Protein AF-A0A387H585-F1 (afdb_monomer_lite)

pLDDT: mean 76.55, std 19.19, range [26.11, 98.38]

Secondary structure (DSSP, 8-state):
---TTS-SS-EEEEEEEEEEEEEEETTEEEEEEEEE-SS-EEEEEESS--THHHH--TT-EEEEEEETTEEEEEEETTEEEE-TTSPP-HHHHHHHHHHHHHHHHHHHHHHHHHHHS--SS--TT-TTTTHHHHHHHHHHHIIIIIHHHHHTT--HHHHHHHHHHHHHHHHHHHHHHHHHHT-STHHHHT---TT---EEE-SS---HHHHHHHHHHHGGGT--TT-EEE-EE-GGGSSEEEEPPTTPPPPEEEEEHHIIIII-B--B--TTSTTEEEEEB--EEPTT-EEEEE-TTSPBP-TTB-EEEEEESTTS-S--TT-HHHHHHHEETTEEEEEEEEEEETTEEEEEEEGGGPEEETTEEE-HHHHHHHHHTSTTEEEEEEEEEEETTTTEEEEEEEEPTTS-HHHHHHHHHHHHHHHH--S-EEEEEE-TT-SPPPPSS--HHHHHHHTSPPP-PPP-PPPP-

Structure (mmCIF, N/CA/C/O backbone):
data_AF-A0A387H585-F1
#
_entry.id   AF-A0A387H585-F1
#
loop_
_atom_site.group_PDB
_atom_site.id
_atom_site.type_symbol
_atom_site.label_atom_id
_atom_site.label_alt_id
_atom_site.label_comp_id
_atom_site.label_asym_id
_atom_site.label_entity_id
_atom_site.label_seq_id
_atom_site.pdbx_PDB_ins_code
_atom_site.Cartn_x
_atom_site.Cartn_y
_atom_site.Cartn_z
_atom_site.occupancy
_atom_site.B_iso_or_equiv
_atom_site.auth_seq_id
_atom_site.auth_comp_id
_atom_site.auth_asym_id
_atom_site.auth_atom_id
_atom_site.pdbx_PDB_model_num
ATOM 1 N N . MET A 1 1 ? 11.571 27.746 -63.739 1.00 41.22 1 MET A N 1
ATOM 2 C CA . MET A 1 1 ? 11.353 27.154 -62.402 1.00 41.22 1 MET A CA 1
ATOM 3 C C . MET A 1 1 ? 11.201 28.308 -61.428 1.00 41.22 1 MET A C 1
ATOM 5 O O . MET A 1 1 ? 11.931 29.274 -61.622 1.00 41.22 1 MET A O 1
ATOM 9 N N . PRO A 1 2 ? 10.259 28.279 -60.472 1.00 45.25 2 PRO A N 1
ATOM 10 C CA . PRO A 1 2 ? 10.221 29.288 -59.415 1.00 45.25 2 PRO A CA 1
ATOM 11 C C . PRO A 1 2 ? 11.550 29.245 -58.647 1.00 45.25 2 PRO A C 1
ATOM 13 O O . PRO A 1 2 ? 12.146 28.174 -58.543 1.00 45.25 2 PRO A O 1
ATOM 16 N N . ASP A 1 3 ? 12.029 30.389 -58.163 1.00 50.94 3 ASP A N 1
ATOM 17 C CA . ASP A 1 3 ? 13.264 30.514 -57.381 1.00 50.94 3 ASP A CA 1
ATOM 18 C C . ASP A 1 3 ? 13.159 29.742 -56.050 1.00 50.94 3 ASP A C 1
ATOM 20 O O . ASP A 1 3 ? 12.866 30.320 -55.007 1.00 50.94 3 ASP A O 1
ATOM 24 N N . THR A 1 4 ? 13.427 28.432 -56.063 1.00 50.78 4 THR A N 1
ATOM 25 C CA . THR A 1 4 ? 13.387 27.552 -54.873 1.00 50.78 4 THR A CA 1
ATOM 26 C C . THR A 1 4 ? 14.410 27.927 -53.790 1.00 50.78 4 THR A C 1
ATOM 28 O O . THR A 1 4 ? 14.460 27.304 -52.740 1.00 50.78 4 THR A O 1
ATOM 31 N N . TRP A 1 5 ? 15.266 28.925 -54.030 1.00 51.91 5 TRP A N 1
ATOM 32 C CA . TRP A 1 5 ? 16.246 29.423 -53.058 1.00 51.91 5 TRP A CA 1
ATOM 33 C C . TRP A 1 5 ? 15.713 30.583 -52.198 1.00 51.91 5 TRP A C 1
ATOM 35 O O . TRP A 1 5 ? 16.303 30.893 -51.167 1.00 51.91 5 TRP A O 1
ATOM 45 N N . ARG A 1 6 ? 14.593 31.209 -52.593 1.00 53.94 6 ARG A N 1
ATOM 46 C CA . ARG A 1 6 ? 13.851 32.204 -51.791 1.00 53.94 6 ARG A CA 1
ATOM 47 C C . ARG A 1 6 ? 12.662 31.582 -51.057 1.00 53.94 6 ARG A C 1
ATOM 49 O O . ARG A 1 6 ? 11.662 32.248 -50.801 1.00 53.94 6 ARG A O 1
ATOM 56 N N . GLU A 1 7 ? 12.737 30.293 -50.753 1.00 55.03 7 GLU A N 1
ATOM 57 C CA . GLU A 1 7 ? 11.754 29.656 -49.885 1.00 55.03 7 GLU A CA 1
ATOM 58 C C . GLU A 1 7 ? 11.956 30.130 -48.433 1.00 55.03 7 GLU A C 1
ATOM 60 O O . GLU A 1 7 ? 13.070 30.412 -47.994 1.00 55.03 7 GLU A O 1
ATOM 65 N N . ASP A 1 8 ? 10.866 30.222 -47.667 1.00 58.81 8 ASP A N 1
ATOM 66 C CA . ASP A 1 8 ? 10.879 30.585 -46.235 1.00 58.81 8 ASP A CA 1
ATOM 67 C C . ASP A 1 8 ? 11.515 29.490 -45.340 1.00 58.81 8 ASP A C 1
ATOM 69 O O . ASP A 1 8 ? 11.568 29.615 -44.110 1.00 58.81 8 ASP A O 1
ATOM 73 N N . CYS A 1 9 ? 11.978 28.397 -45.950 1.00 56.00 9 CYS A N 1
ATOM 74 C CA . CYS A 1 9 ? 12.528 27.214 -45.303 1.00 56.00 9 CYS A CA 1
ATOM 75 C C . CYS A 1 9 ? 14.063 27.243 -45.270 1.00 56.00 9 CYS A C 1
ATOM 77 O O . CYS A 1 9 ? 14.710 27.879 -46.098 1.00 56.00 9 CYS A O 1
ATOM 79 N N . LEU A 1 10 ? 14.647 26.552 -44.287 1.00 65.56 10 LEU A N 1
ATOM 80 C CA . LEU A 1 10 ? 16.096 26.384 -44.176 1.00 65.56 10 LEU A CA 1
ATOM 81 C C . LEU A 1 10 ? 16.585 25.432 -45.278 1.00 65.56 10 LEU A C 1
ATOM 83 O O . LEU A 1 10 ? 16.080 24.314 -45.382 1.00 65.56 10 LEU A O 1
ATOM 87 N N . GLY A 1 11 ? 17.559 25.866 -46.073 1.00 69.69 11 GLY A N 1
ATOM 88 C CA . GLY A 1 11 ? 18.194 25.064 -47.120 1.00 69.69 11 GLY A CA 1
ATOM 89 C C . GLY A 1 11 ? 19.716 25.082 -47.013 1.00 69.69 11 GLY A C 1
ATOM 90 O O . GLY A 1 11 ? 20.280 25.891 -46.282 1.00 69.69 11 GLY A O 1
ATOM 91 N N . GLU A 1 12 ? 20.382 24.199 -47.753 1.00 79.75 12 GLU A N 1
ATOM 92 C CA . GLU A 1 12 ? 21.845 24.139 -47.830 1.00 79.75 12 GLU A CA 1
ATOM 93 C C . GLU A 1 12 ? 22.315 24.370 -49.266 1.00 79.75 12 GLU A C 1
ATOM 95 O O . GLU A 1 12 ? 21.734 23.835 -50.216 1.00 79.75 12 GLU A O 1
ATOM 100 N N . ILE A 1 13 ? 23.373 25.164 -49.425 1.00 78.75 13 ILE A N 1
ATOM 101 C CA . ILE A 1 13 ? 24.049 25.378 -50.704 1.00 78.75 13 ILE A CA 1
ATOM 102 C C . ILE A 1 13 ? 25.559 25.218 -50.545 1.00 78.75 13 ILE A C 1
ATOM 104 O O . ILE A 1 13 ? 26.131 25.519 -49.502 1.00 78.75 13 ILE A O 1
ATOM 108 N N . GLU A 1 14 ? 26.212 24.747 -51.600 1.00 80.94 14 GLU A N 1
ATOM 109 C CA . GLU A 1 14 ? 27.667 24.614 -51.655 1.00 80.94 14 GLU A CA 1
ATOM 110 C C . GLU A 1 14 ? 28.264 25.860 -52.319 1.00 80.94 14 GLU A C 1
ATOM 112 O O . GLU A 1 14 ? 27.825 26.258 -53.405 1.00 80.94 14 GLU A O 1
ATOM 117 N N . LEU A 1 15 ? 29.256 26.467 -51.669 1.00 81.25 15 LEU A N 1
ATOM 118 C CA . LEU A 1 15 ? 29.947 27.665 -52.144 1.00 81.25 15 LEU A CA 1
ATOM 119 C C . LEU A 1 15 ? 31.465 27.473 -52.092 1.00 81.25 15 LEU A C 1
ATOM 121 O O . LEU A 1 15 ? 31.988 26.708 -51.276 1.00 81.25 15 LEU A O 1
ATOM 125 N N . ASP A 1 16 ? 32.160 28.233 -52.933 1.00 85.00 16 ASP A N 1
ATOM 126 C CA . ASP A 1 16 ? 33.610 28.352 -52.931 1.00 85.00 16 ASP A CA 1
ATOM 127 C C . ASP A 1 16 ? 34.030 29.573 -52.095 1.00 85.00 16 ASP A C 1
ATOM 129 O O . ASP A 1 16 ? 33.549 30.697 -52.279 1.00 85.00 16 ASP A O 1
ATOM 133 N N . VAL A 1 17 ? 34.962 29.368 -51.167 1.00 82.88 17 VAL A N 1
ATOM 134 C CA . VAL A 1 17 ? 35.521 30.448 -50.351 1.00 82.88 17 VAL A CA 1
ATOM 135 C C . VAL A 1 17 ? 36.536 31.229 -51.177 1.00 82.88 17 VAL A C 1
ATOM 137 O O . VAL A 1 17 ? 37.554 30.698 -51.622 1.00 82.88 17 VAL A O 1
ATOM 140 N N . VAL A 1 18 ? 36.293 32.524 -51.361 1.00 84.69 18 VAL A N 1
ATOM 141 C CA . VAL A 1 18 ? 37.186 33.419 -52.109 1.00 84.69 18 VAL A CA 1
ATOM 142 C C . VAL A 1 18 ? 38.223 34.050 -51.192 1.00 84.69 18 VAL A C 1
ATOM 144 O O . VAL A 1 18 ? 39.389 34.173 -51.575 1.00 84.69 18 VAL A O 1
ATOM 147 N N . ASN A 1 19 ? 37.802 34.476 -49.999 1.00 82.69 19 ASN A N 1
ATOM 14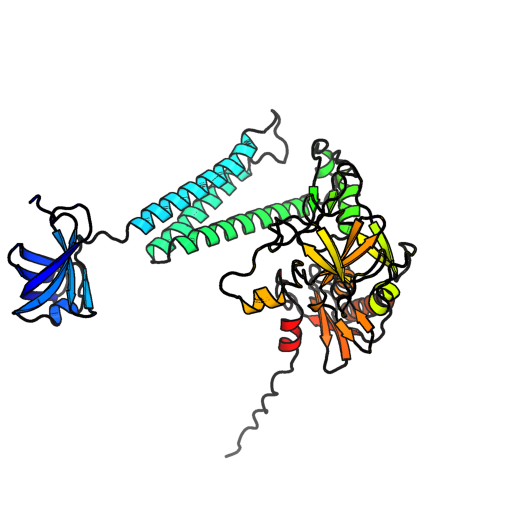8 C CA . ASN A 1 19 ? 38.675 35.079 -48.996 1.00 82.69 19 ASN A CA 1
ATOM 149 C C . ASN A 1 19 ? 38.024 35.057 -47.603 1.00 82.69 19 ASN A C 1
ATOM 151 O O . ASN A 1 19 ? 36.800 35.076 -47.505 1.00 82.69 19 ASN A O 1
ATOM 155 N N . THR A 1 20 ? 38.819 35.125 -46.539 1.00 82.94 20 THR A N 1
ATOM 156 C CA . THR A 1 20 ? 38.341 35.376 -45.171 1.00 82.94 20 THR A CA 1
ATOM 157 C C . THR A 1 20 ? 39.084 36.561 -44.557 1.00 82.94 20 THR A C 1
ATOM 159 O O . THR A 1 20 ? 40.240 36.835 -44.874 1.00 82.94 20 THR A O 1
ATOM 162 N N . VAL A 1 21 ? 38.390 37.328 -43.720 1.00 81.31 21 VAL A N 1
ATOM 163 C CA . VAL A 1 21 ? 38.927 38.476 -42.986 1.00 81.31 21 VAL A CA 1
ATOM 164 C C . VAL A 1 21 ? 38.584 38.279 -41.518 1.00 81.31 21 VAL A C 1
ATOM 166 O O . VAL A 1 21 ? 37.409 38.202 -41.160 1.00 81.31 21 VAL A O 1
ATOM 169 N N . VAL A 1 22 ? 39.617 38.203 -40.681 1.00 78.69 22 VAL A N 1
ATOM 170 C CA . VAL A 1 22 ? 39.496 38.065 -39.228 1.00 78.69 22 VAL A CA 1
ATOM 171 C C . VAL A 1 22 ? 40.300 39.185 -38.570 1.00 78.69 22 VAL A C 1
ATOM 173 O O . VAL A 1 22 ? 41.530 39.220 -38.624 1.00 78.69 22 VAL A O 1
ATOM 176 N N . HIS A 1 23 ? 39.596 40.131 -37.957 1.00 79.19 23 HIS A N 1
ATOM 177 C CA . HIS A 1 23 ? 40.164 41.226 -37.180 1.00 79.19 23 HIS A CA 1
ATOM 178 C C . HIS A 1 23 ? 39.575 41.211 -35.768 1.00 79.19 23 HIS A C 1
ATOM 180 O O . HIS A 1 23 ? 38.420 41.576 -35.577 1.00 79.19 23 HIS A O 1
ATOM 186 N N . ASP A 1 24 ? 40.386 40.860 -34.766 1.00 69.62 24 ASP A N 1
ATOM 187 C CA . ASP A 1 24 ? 39.991 40.878 -33.350 1.00 69.62 24 ASP A CA 1
ATOM 188 C C . ASP A 1 24 ? 40.873 41.841 -32.536 1.00 69.62 24 ASP A C 1
ATOM 190 O O . ASP A 1 24 ? 41.786 41.442 -31.812 1.00 69.62 24 ASP A O 1
ATOM 194 N N . ARG A 1 25 ? 40.656 43.157 -32.690 1.00 63.75 25 ARG A N 1
ATOM 195 C CA . ARG A 1 25 ? 41.330 44.181 -31.868 1.00 63.75 25 ARG A CA 1
ATOM 196 C C . ARG A 1 25 ? 40.330 45.155 -31.245 1.00 63.75 25 ARG A C 1
ATOM 198 O O . ARG A 1 25 ? 39.900 46.128 -31.860 1.00 63.75 25 ARG A O 1
ATOM 205 N N . GLY A 1 26 ? 40.038 44.949 -29.961 1.00 64.44 26 GLY A N 1
ATOM 206 C CA . GLY A 1 26 ? 39.282 45.900 -29.142 1.00 64.44 26 GLY A CA 1
ATOM 207 C C . GLY A 1 26 ? 37.818 46.047 -29.576 1.00 64.44 26 GLY A C 1
ATOM 208 O O . GLY A 1 26 ? 37.100 45.058 -29.657 1.00 64.44 26 GLY A O 1
ATOM 209 N N . ARG A 1 27 ? 37.352 47.285 -29.804 1.00 55.69 27 ARG A N 1
ATOM 210 C CA . ARG A 1 27 ? 35.941 47.587 -30.136 1.00 55.69 27 ARG A CA 1
ATOM 211 C C . ARG A 1 27 ? 35.565 47.384 -31.613 1.00 55.69 27 ARG A C 1
ATOM 213 O O . ARG A 1 27 ? 34.376 47.383 -31.900 1.00 55.69 27 ARG A O 1
ATOM 220 N N . ASN A 1 28 ? 36.532 47.199 -32.516 1.00 59.72 28 ASN A N 1
ATOM 221 C CA . ASN A 1 28 ? 36.281 46.896 -33.930 1.00 59.72 28 ASN A CA 1
ATOM 222 C C . ASN A 1 28 ? 36.662 45.442 -34.203 1.00 59.72 28 ASN A C 1
ATOM 224 O O . ASN A 1 28 ? 37.818 45.141 -34.502 1.00 59.72 28 ASN A O 1
ATOM 228 N N . ARG A 1 29 ? 35.680 44.552 -34.053 1.00 74.25 29 ARG A N 1
ATOM 229 C CA . ARG A 1 29 ? 35.802 43.143 -34.419 1.00 74.25 29 ARG A CA 1
ATOM 230 C C . ARG A 1 29 ? 35.135 42.920 -35.766 1.00 74.25 29 ARG A C 1
ATOM 232 O O . ARG A 1 29 ? 33.993 43.334 -35.941 1.00 74.25 29 ARG A O 1
ATOM 239 N N . GLU A 1 30 ? 35.839 42.289 -36.693 1.00 79.50 30 GLU A N 1
ATOM 240 C CA . GLU A 1 30 ? 35.321 41.973 -38.022 1.00 79.50 30 GLU A CA 1
ATOM 241 C C . GLU A 1 30 ? 35.657 40.522 -38.358 1.00 79.50 30 GLU A C 1
ATOM 243 O O . GLU A 1 30 ? 36.826 40.144 -38.419 1.00 79.50 30 GLU A O 1
ATOM 248 N N . TYR A 1 31 ? 34.617 39.719 -38.560 1.00 82.19 31 TYR A N 1
ATOM 249 C CA . TYR A 1 31 ? 34.702 38.317 -38.948 1.00 82.19 31 TYR A CA 1
ATOM 250 C C . TYR A 1 31 ? 33.898 38.181 -40.234 1.00 82.19 31 TYR A C 1
ATOM 252 O O . TYR A 1 31 ? 32.675 38.281 -40.205 1.00 82.19 31 TYR A O 1
ATOM 260 N N . ARG A 1 32 ? 34.569 38.045 -41.377 1.00 82.88 32 ARG A N 1
ATOM 261 C CA . ARG A 1 32 ? 33.920 38.077 -42.691 1.00 82.88 32 ARG A CA 1
ATOM 262 C C . ARG A 1 32 ? 34.461 36.992 -43.607 1.00 82.88 32 ARG A C 1
ATOM 264 O O . ARG A 1 32 ? 35.672 36.829 -43.722 1.00 82.88 32 ARG A O 1
ATOM 271 N N . ALA A 1 33 ? 33.576 36.330 -44.340 1.00 83.25 33 ALA A N 1
ATOM 272 C CA . ALA A 1 33 ? 33.929 35.519 -45.499 1.00 83.25 33 ALA A CA 1
ATOM 273 C C . ALA A 1 33 ? 33.472 36.212 -46.787 1.00 83.25 33 ALA A C 1
ATOM 275 O O . ALA A 1 33 ? 32.425 36.851 -46.837 1.00 83.25 33 ALA A O 1
ATOM 276 N N . ILE A 1 34 ? 34.265 36.098 -47.843 1.00 83.50 34 ILE A N 1
ATOM 277 C CA . ILE A 1 34 ? 33.851 36.392 -49.211 1.00 83.50 34 ILE A CA 1
ATOM 278 C C . ILE A 1 34 ? 33.639 35.042 -49.871 1.00 83.50 34 ILE A C 1
ATOM 280 O O . ILE A 1 34 ? 34.582 34.252 -49.964 1.00 83.50 34 ILE A O 1
ATOM 284 N N . VAL A 1 35 ? 32.410 34.784 -50.295 1.00 81.94 35 VAL A N 1
ATOM 285 C CA . VAL A 1 35 ? 31.990 33.496 -50.845 1.00 81.94 35 VAL A CA 1
ATOM 286 C C . VAL A 1 35 ? 31.386 33.688 -52.227 1.00 81.94 35 VAL A C 1
ATOM 288 O O . VAL A 1 35 ? 30.817 34.740 -52.543 1.00 81.94 35 VAL A O 1
ATOM 291 N N . ASP A 1 36 ? 31.563 32.672 -53.059 1.00 79.75 36 ASP A N 1
ATOM 292 C CA . ASP A 1 36 ? 31.186 32.686 -54.462 1.00 79.75 36 ASP A CA 1
ATOM 293 C C . ASP A 1 36 ? 30.525 31.359 -54.851 1.00 79.75 36 ASP A C 1
ATOM 295 O O . ASP A 1 36 ? 30.929 30.280 -54.423 1.00 79.75 36 ASP A O 1
ATOM 299 N N . SER A 1 37 ? 29.474 31.434 -55.657 1.00 77.06 37 SER A N 1
ATOM 300 C CA . SER A 1 37 ? 28.916 30.308 -56.390 1.00 77.06 37 SER A CA 1
ATOM 301 C C . SER A 1 37 ? 28.196 30.783 -57.638 1.00 77.06 37 SER A C 1
ATOM 303 O O . SER A 1 37 ? 27.958 31.967 -57.849 1.00 77.06 37 SER A O 1
ATOM 305 N N . LYS A 1 38 ? 27.674 29.822 -58.407 1.00 71.81 38 LYS A N 1
ATOM 306 C CA . LYS A 1 38 ? 26.779 30.083 -59.544 1.00 71.81 38 LYS A CA 1
ATOM 307 C C . LYS A 1 38 ? 25.558 30.960 -59.217 1.00 71.81 38 LYS A C 1
ATOM 309 O O . LYS A 1 38 ? 24.885 31.385 -60.152 1.00 71.81 38 LYS A O 1
ATOM 314 N N . ARG A 1 39 ? 25.196 31.139 -57.939 1.00 66.69 39 ARG A N 1
ATOM 315 C CA . ARG A 1 39 ? 23.958 31.816 -57.511 1.00 66.69 39 ARG A CA 1
ATOM 316 C C . ARG A 1 39 ? 24.157 32.902 -56.451 1.00 66.69 39 ARG A C 1
ATOM 318 O O . ARG A 1 39 ? 23.212 33.643 -56.200 1.00 66.69 39 ARG A O 1
ATOM 325 N N . PHE A 1 40 ? 25.338 33.017 -55.849 1.00 68.12 40 PHE A N 1
ATOM 326 C CA . PHE A 1 40 ? 25.623 34.001 -54.807 1.00 68.12 40 PHE A CA 1
ATOM 327 C C . PHE A 1 40 ? 27.061 34.499 -54.935 1.00 68.12 40 PHE A C 1
ATOM 329 O O . PHE A 1 40 ? 27.988 33.699 -54.909 1.00 68.12 40 PHE A O 1
ATOM 336 N N . HIS A 1 41 ? 27.235 35.816 -55.028 1.00 75.56 41 HIS A N 1
ATOM 337 C CA . HIS A 1 41 ? 28.539 36.474 -54.972 1.00 75.56 41 HIS A CA 1
ATOM 338 C C . HIS A 1 41 ? 28.442 37.583 -53.933 1.00 75.56 41 HIS A C 1
ATOM 340 O O . HIS A 1 41 ? 27.736 38.571 -54.151 1.00 75.56 41 HIS A O 1
ATOM 346 N N . GLY A 1 42 ? 29.108 37.433 -52.793 1.00 77.44 42 GLY A N 1
ATOM 347 C CA . GLY A 1 42 ? 28.874 38.371 -51.704 1.00 77.44 42 GLY A CA 1
ATOM 348 C C . GLY A 1 42 ? 29.849 38.276 -50.548 1.00 77.44 42 GLY A C 1
ATOM 349 O O . GLY A 1 42 ? 30.663 37.359 -50.437 1.00 77.44 42 GLY A O 1
ATOM 350 N N . LYS A 1 43 ? 29.759 39.288 -49.686 1.00 79.94 43 LYS A N 1
ATOM 351 C CA . LYS A 1 43 ? 30.422 39.325 -48.385 1.00 79.94 43 LYS A CA 1
ATOM 352 C C . LYS A 1 43 ? 29.432 38.823 -47.343 1.00 79.94 43 LYS A C 1
ATOM 354 O O . LYS A 1 43 ? 28.306 39.307 -47.322 1.00 79.94 43 LYS A O 1
ATOM 359 N N . GLN A 1 44 ? 29.878 37.920 -46.484 1.00 80.00 44 GLN A N 1
ATOM 360 C CA . GLN A 1 44 ? 29.122 37.426 -45.347 1.00 80.00 44 GLN A CA 1
ATOM 361 C C . GLN A 1 44 ? 29.835 37.801 -44.053 1.00 80.00 44 GLN A C 1
ATOM 363 O O . GLN A 1 44 ? 30.986 37.415 -43.852 1.00 80.00 44 GLN A O 1
ATOM 368 N N . ASP A 1 45 ? 29.146 38.537 -43.187 1.00 80.19 45 ASP A N 1
ATOM 369 C CA . ASP A 1 45 ? 29.639 38.924 -41.866 1.00 80.19 45 ASP A CA 1
ATOM 370 C C . ASP A 1 45 ? 29.154 37.932 -40.792 1.00 80.19 45 ASP A C 1
ATOM 372 O O . ASP A 1 45 ? 28.045 37.392 -40.872 1.00 80.19 45 ASP A O 1
ATOM 376 N N . PHE A 1 46 ? 29.993 37.693 -39.786 1.00 77.12 46 PHE A N 1
ATOM 377 C CA . PHE A 1 46 ? 29.758 36.778 -38.670 1.00 77.12 46 PHE A CA 1
ATOM 378 C C . PHE A 1 46 ? 29.813 37.530 -37.338 1.00 77.12 46 PHE A C 1
ATOM 380 O O . PHE A 1 46 ? 30.585 38.474 -37.158 1.00 77.12 46 PHE A O 1
ATOM 387 N N . GLY A 1 47 ? 28.967 37.108 -36.394 1.00 67.75 47 GLY A N 1
ATOM 388 C CA . GLY A 1 47 ? 28.822 37.770 -35.094 1.00 67.75 47 GLY A CA 1
ATOM 389 C C . GLY A 1 47 ? 29.813 37.299 -34.025 1.00 67.75 47 GLY A C 1
ATOM 390 O O . GLY A 1 47 ? 29.921 37.941 -32.979 1.00 67.75 47 GLY A O 1
ATOM 391 N N . ASP A 1 48 ? 30.522 36.191 -34.258 1.00 68.50 48 ASP A N 1
ATOM 392 C CA . ASP A 1 48 ? 31.369 35.515 -33.276 1.00 68.50 48 ASP A CA 1
ATOM 393 C C . ASP A 1 48 ? 32.784 35.183 -33.810 1.00 68.50 48 ASP A C 1
ATOM 395 O O . ASP A 1 48 ? 32.974 35.021 -35.016 1.00 68.50 48 ASP A O 1
ATOM 399 N N . PRO A 1 49 ? 33.801 35.064 -32.930 1.00 68.69 49 PRO A N 1
ATOM 400 C CA . PRO A 1 49 ? 35.157 34.626 -33.280 1.00 68.69 49 PRO A CA 1
ATOM 401 C C . PRO A 1 49 ? 35.246 33.094 -33.393 1.00 68.69 49 PRO A C 1
ATOM 403 O O . PRO A 1 49 ? 36.075 32.457 -32.741 1.00 68.69 49 PRO A O 1
ATOM 406 N N . GLY A 1 50 ? 34.331 32.472 -34.138 1.00 71.50 50 GLY A N 1
ATOM 407 C CA . GLY A 1 50 ? 34.365 31.028 -34.360 1.00 71.50 50 GLY A CA 1
ATOM 408 C C . GLY A 1 50 ? 35.654 30.597 -35.080 1.00 71.50 50 GLY A C 1
ATOM 409 O O . GLY A 1 50 ? 36.206 31.364 -35.867 1.00 71.50 50 GLY A O 1
ATOM 410 N N . PRO A 1 51 ? 36.140 29.361 -34.857 1.00 76.25 51 PRO A N 1
ATOM 411 C CA . PRO A 1 51 ? 37.416 28.905 -35.414 1.00 76.25 51 PRO A CA 1
ATOM 412 C C . PRO A 1 51 ? 37.353 28.644 -36.925 1.00 76.25 51 PRO A C 1
ATOM 414 O O . PRO A 1 51 ? 38.374 28.350 -37.539 1.00 76.25 51 PRO A O 1
ATOM 417 N N . LEU A 1 52 ? 36.161 28.685 -37.533 1.00 80.62 52 LEU A N 1
ATOM 418 C CA . LEU A 1 52 ? 35.973 28.259 -38.913 1.00 80.62 52 LEU A CA 1
ATOM 419 C C . LEU A 1 52 ? 36.699 29.193 -39.880 1.00 80.62 52 LEU A C 1
ATOM 421 O O . LEU A 1 52 ? 37.450 28.707 -40.720 1.00 80.62 52 LEU A O 1
ATOM 425 N N . LEU A 1 53 ? 36.539 30.512 -39.742 1.00 80.06 53 LEU A N 1
ATOM 426 C CA . LEU A 1 53 ? 37.138 31.475 -40.675 1.00 80.06 53 LEU A CA 1
ATOM 427 C C . LEU A 1 53 ? 38.672 31.417 -40.722 1.00 80.06 53 LEU A C 1
ATOM 429 O O . LEU A 1 53 ? 39.243 31.622 -41.793 1.00 80.06 53 LEU A O 1
ATOM 433 N N . ASP A 1 54 ? 39.320 31.082 -39.603 1.00 78.75 54 ASP A N 1
ATOM 434 C CA . ASP A 1 54 ? 40.778 30.915 -39.513 1.00 78.75 54 ASP A CA 1
ATOM 435 C C . ASP A 1 54 ? 41.276 29.626 -40.191 1.00 78.75 54 ASP A C 1
ATOM 437 O O . ASP A 1 54 ? 42.455 29.495 -40.517 1.00 78.75 54 ASP A O 1
ATOM 441 N N . THR A 1 55 ? 40.382 28.657 -40.408 1.00 79.31 55 THR A N 1
ATOM 442 C CA . THR A 1 55 ? 40.704 27.361 -41.032 1.00 79.31 55 THR A CA 1
ATOM 443 C C . THR A 1 55 ? 40.403 27.307 -42.528 1.00 79.31 55 THR A C 1
ATOM 445 O O . THR A 1 55 ? 40.784 26.340 -43.194 1.00 79.31 55 THR A O 1
ATOM 448 N N . LEU A 1 56 ? 39.710 28.316 -43.061 1.00 81.44 56 LEU A N 1
ATOM 449 C CA . LEU A 1 56 ? 39.321 28.381 -44.464 1.00 81.44 56 LEU A CA 1
ATOM 450 C C . LEU A 1 56 ? 40.418 29.016 -45.319 1.00 81.44 56 LEU A C 1
ATOM 452 O O . LEU A 1 56 ? 40.985 30.053 -44.986 1.00 81.44 56 LEU A O 1
ATOM 456 N N . GLN A 1 57 ? 40.681 28.399 -46.463 1.00 80.50 57 GLN A N 1
ATOM 457 C CA . GLN A 1 57 ? 41.600 28.858 -47.491 1.00 80.50 57 GLN A CA 1
ATOM 458 C C . GLN A 1 57 ? 40.838 29.158 -48.781 1.00 80.50 57 GLN A C 1
ATOM 460 O O . GLN A 1 57 ? 39.759 28.628 -49.047 1.00 80.50 57 GLN A O 1
ATOM 465 N N . LYS A 1 58 ? 41.421 30.015 -49.620 1.00 83.19 58 LYS A N 1
ATOM 466 C CA . LYS A 1 58 ? 40.858 30.327 -50.933 1.00 83.19 58 LYS A CA 1
ATOM 467 C C . LYS A 1 58 ? 40.722 29.055 -51.781 1.00 83.19 58 LYS A C 1
ATOM 469 O O . LYS A 1 58 ? 41.703 28.346 -51.985 1.00 83.19 58 LYS A O 1
ATOM 474 N N . GLY A 1 59 ? 39.531 28.828 -52.328 1.00 78.31 59 GLY A N 1
ATOM 475 C CA . GLY A 1 59 ? 39.179 27.644 -53.115 1.00 78.31 59 GLY A CA 1
ATOM 476 C C . GLY A 1 59 ? 38.637 26.478 -52.286 1.00 78.31 59 GLY A C 1
ATOM 477 O O . GLY A 1 59 ? 38.307 25.442 -52.858 1.00 78.31 59 GLY A O 1
ATOM 478 N N . ASP A 1 60 ? 38.532 26.628 -50.962 1.00 82.69 60 ASP A N 1
ATOM 479 C CA . ASP A 1 60 ? 37.828 25.656 -50.137 1.00 82.69 60 ASP A CA 1
ATOM 480 C C . ASP A 1 60 ? 36.341 25.629 -50.460 1.00 82.69 60 ASP A C 1
ATOM 482 O O . ASP A 1 60 ? 35.710 26.667 -50.662 1.00 82.69 60 ASP A O 1
ATOM 486 N N . LYS A 1 61 ? 35.776 24.426 -50.394 1.00 81.50 61 LYS A N 1
ATOM 487 C CA . LYS A 1 61 ? 34.337 24.222 -50.454 1.00 81.50 61 LYS A CA 1
ATOM 488 C C . LYS A 1 61 ? 33.737 24.212 -49.060 1.00 81.50 61 LYS A C 1
ATOM 490 O O . LYS A 1 61 ? 34.228 23.499 -48.178 1.00 81.50 61 LYS A O 1
ATOM 495 N N . ALA A 1 62 ? 32.667 24.968 -48.879 1.00 80.06 62 ALA A N 1
ATOM 496 C CA . ALA A 1 62 ? 31.911 25.014 -47.639 1.00 80.06 62 ALA A CA 1
ATOM 497 C C . ALA A 1 62 ? 30.409 24.902 -47.922 1.00 80.06 62 ALA A C 1
ATOM 499 O O . ALA A 1 62 ? 29.933 25.249 -49.005 1.00 80.06 62 ALA A O 1
ATOM 500 N N . VAL A 1 63 ? 29.681 24.373 -46.941 1.00 79.19 63 VAL A N 1
ATOM 501 C CA . VAL A 1 63 ? 28.225 24.247 -46.985 1.00 79.19 63 VAL A CA 1
ATOM 502 C C . VAL A 1 63 ? 27.634 25.400 -46.193 1.00 79.19 63 VAL A C 1
ATOM 504 O O . VAL A 1 63 ? 27.846 25.494 -44.982 1.00 79.19 63 VAL A O 1
ATOM 507 N N . ASP A 1 64 ? 26.900 26.264 -46.883 1.00 75.56 64 ASP A N 1
ATOM 508 C CA . ASP A 1 64 ? 26.177 27.374 -46.283 1.00 75.56 64 ASP A CA 1
ATOM 509 C C . ASP A 1 64 ? 24.711 27.014 -46.065 1.00 75.56 64 ASP A C 1
ATOM 511 O O . ASP A 1 64 ? 24.015 26.540 -46.966 1.00 75.56 64 ASP A O 1
ATOM 515 N N . SER A 1 65 ? 24.229 27.270 -44.853 1.00 77.38 65 SER A N 1
ATOM 516 C CA . SER A 1 65 ? 22.808 27.273 -44.538 1.00 77.38 65 SER A CA 1
ATOM 517 C C . SER A 1 65 ? 22.202 28.594 -45.011 1.00 77.38 65 SER A C 1
ATOM 519 O O . SER A 1 65 ? 22.670 29.662 -44.617 1.00 77.38 65 SER A O 1
ATOM 521 N N . VAL A 1 66 ? 21.142 28.527 -45.813 1.00 72.81 66 VAL A N 1
ATOM 522 C CA . VAL A 1 66 ? 20.407 29.686 -46.337 1.00 72.81 66 VAL A CA 1
ATOM 523 C C . VAL A 1 66 ? 19.008 29.705 -45.749 1.00 72.81 66 VAL A C 1
ATOM 525 O O . VAL A 1 66 ? 18.332 28.676 -45.688 1.00 72.81 66 VAL A O 1
ATOM 528 N N . TRP A 1 67 ? 18.556 30.884 -45.337 1.00 63.03 67 TRP A N 1
ATOM 529 C CA . TRP A 1 67 ? 17.195 31.106 -44.870 1.00 63.03 67 TRP A CA 1
ATOM 530 C C . TRP A 1 67 ? 16.674 32.423 -45.442 1.00 63.03 67 TRP A C 1
ATOM 532 O O . TRP A 1 67 ? 17.336 33.450 -45.333 1.00 63.03 67 TRP A O 1
ATOM 542 N N . ARG A 1 68 ? 15.500 32.398 -46.092 1.00 66.75 68 ARG A N 1
ATOM 543 C CA . ARG A 1 68 ? 14.884 33.572 -46.754 1.00 66.75 68 ARG A CA 1
ATOM 544 C C . ARG A 1 68 ? 15.749 34.250 -47.825 1.00 66.75 68 ARG A C 1
ATOM 546 O O . ARG A 1 68 ? 15.517 35.403 -48.177 1.00 66.75 68 ARG A O 1
ATOM 553 N N . GLY A 1 69 ? 16.695 33.508 -48.391 1.00 65.75 69 GLY A N 1
ATOM 554 C CA . GLY A 1 69 ? 17.623 34.001 -49.405 1.00 65.75 69 GLY A CA 1
ATOM 555 C C . GLY A 1 69 ? 18.906 34.630 -48.857 1.00 65.75 69 GLY A C 1
ATOM 556 O O . GLY A 1 69 ? 19.745 35.011 -49.670 1.00 65.75 69 GLY A O 1
ATOM 557 N N . ASP A 1 70 ? 19.085 34.676 -47.533 1.00 71.31 70 ASP A N 1
ATOM 558 C CA . ASP A 1 70 ? 20.306 35.149 -46.875 1.00 71.31 70 ASP A CA 1
ATOM 559 C C . ASP A 1 70 ? 21.100 33.973 -46.283 1.00 71.31 70 ASP A C 1
ATOM 561 O O . ASP A 1 70 ? 20.528 32.989 -45.800 1.00 71.31 70 ASP A O 1
ATOM 565 N N . ILE A 1 71 ? 22.432 34.060 -46.325 1.00 74.62 71 ILE A N 1
ATOM 566 C CA . ILE A 1 71 ? 23.321 33.061 -45.721 1.00 74.62 71 ILE A CA 1
ATOM 567 C C . ILE A 1 71 ? 23.348 33.282 -44.208 1.00 74.62 71 ILE A C 1
ATOM 569 O O . ILE A 1 71 ? 23.661 34.366 -43.714 1.00 74.62 71 ILE A O 1
ATOM 573 N N . VAL A 1 72 ? 23.026 32.228 -43.462 1.00 74.81 72 VAL A N 1
ATOM 574 C CA . VAL A 1 72 ? 22.865 32.290 -42.007 1.00 74.81 72 VAL A CA 1
ATOM 575 C C . VAL A 1 72 ? 23.911 31.495 -41.226 1.00 74.81 72 VAL A C 1
ATOM 577 O O . VAL A 1 72 ? 24.127 31.755 -40.045 1.00 74.81 72 VAL A O 1
ATOM 580 N N . ALA A 1 73 ? 24.606 30.543 -41.849 1.00 79.38 73 ALA A N 1
ATOM 581 C CA . ALA A 1 73 ? 25.723 29.845 -41.213 1.00 79.38 73 ALA A CA 1
ATOM 582 C C . ALA A 1 73 ? 26.605 29.143 -42.243 1.00 79.38 73 ALA A C 1
ATOM 584 O O . ALA A 1 73 ? 26.067 28.537 -43.161 1.00 79.38 73 ALA A O 1
ATOM 585 N N . LEU A 1 74 ? 27.913 29.109 -41.987 1.00 82.12 74 LEU A N 1
ATOM 586 C CA . LEU A 1 74 ? 28.916 28.424 -42.801 1.00 82.12 74 LEU A CA 1
ATOM 587 C C . LEU A 1 74 ? 29.411 27.172 -42.085 1.00 82.12 74 LEU A C 1
ATOM 589 O O . LEU A 1 74 ? 29.660 27.198 -40.878 1.00 82.12 74 LEU A O 1
ATOM 593 N N . THR A 1 75 ? 29.552 26.069 -42.819 1.00 82.00 75 THR A N 1
ATOM 594 C CA . THR A 1 75 ? 29.981 24.771 -42.281 1.00 82.00 75 THR A CA 1
ATOM 595 C C . THR A 1 75 ? 31.061 24.142 -43.158 1.00 82.00 75 THR A C 1
ATOM 597 O O . THR A 1 75 ? 30.885 23.993 -44.367 1.00 82.00 75 THR A O 1
ATOM 600 N N . LYS A 1 76 ? 32.168 23.701 -42.549 1.00 81.12 76 LYS A N 1
ATOM 601 C CA . LYS A 1 76 ? 33.178 22.851 -43.200 1.00 81.12 76 LYS A CA 1
ATOM 602 C C . LYS A 1 76 ? 33.515 21.668 -42.297 1.00 81.12 76 LYS A C 1
ATOM 604 O O . LYS A 1 76 ? 34.011 21.835 -41.183 1.00 81.12 76 LYS A O 1
ATOM 609 N N . GLY A 1 77 ? 33.250 20.455 -42.780 1.00 79.38 77 GLY A N 1
ATOM 610 C CA . GLY A 1 77 ? 33.391 19.242 -41.974 1.00 79.38 77 GLY A CA 1
ATOM 611 C C . GLY A 1 77 ? 32.457 19.277 -40.761 1.00 79.38 77 GLY A C 1
ATOM 612 O O . GLY A 1 77 ? 31.243 19.334 -40.920 1.00 79.38 77 GLY A O 1
ATOM 613 N N . THR A 1 78 ? 33.020 19.251 -39.552 1.00 73.81 78 THR A N 1
ATOM 614 C CA . THR A 1 78 ? 32.269 19.313 -38.283 1.00 73.81 78 THR A CA 1
ATOM 615 C C . THR A 1 78 ? 32.219 20.709 -37.661 1.00 73.81 78 THR A C 1
ATOM 617 O O . THR A 1 78 ? 31.567 20.894 -36.634 1.00 73.81 78 THR A O 1
ATOM 620 N N . ILE A 1 79 ? 32.911 21.691 -38.248 1.00 77.81 79 ILE A N 1
ATOM 621 C CA . ILE A 1 79 ? 33.017 23.044 -37.702 1.00 77.81 79 ILE A CA 1
ATOM 622 C C . ILE A 1 79 ? 31.984 23.931 -38.400 1.00 77.81 79 ILE A C 1
ATOM 624 O O . ILE A 1 79 ? 31.986 24.048 -39.626 1.00 77.81 79 ILE A O 1
ATOM 628 N N . ARG A 1 80 ? 31.111 24.559 -37.607 1.00 80.62 80 ARG A N 1
ATOM 629 C CA . ARG A 1 80 ? 30.040 25.453 -38.061 1.00 80.62 80 ARG A CA 1
ATOM 630 C C . ARG A 1 80 ? 30.157 26.806 -37.369 1.00 80.62 80 ARG A C 1
ATOM 632 O O . ARG A 1 80 ? 30.334 26.846 -36.154 1.00 80.62 80 ARG A O 1
ATOM 639 N N . GLN A 1 81 ? 30.022 27.888 -38.126 1.00 80.88 81 GLN A N 1
ATOM 640 C CA . GLN A 1 81 ? 30.044 29.260 -37.620 1.00 80.88 81 GLN A CA 1
ATOM 641 C C . GLN A 1 81 ? 28.822 30.028 -38.125 1.00 80.88 81 GLN A C 1
ATOM 643 O O . GLN A 1 81 ? 28.425 29.887 -39.280 1.00 80.88 81 GLN A O 1
ATOM 648 N N . LYS A 1 82 ? 28.189 30.794 -37.237 1.00 77.69 82 LYS A N 1
ATOM 649 C CA . LYS A 1 82 ? 26.843 31.348 -37.428 1.00 77.69 82 LYS A CA 1
ATOM 650 C C . LYS A 1 82 ? 26.908 32.851 -37.676 1.00 77.69 82 LYS A C 1
ATOM 652 O O . LYS A 1 82 ? 27.738 33.547 -37.092 1.00 77.69 82 LYS A O 1
ATOM 657 N N . THR A 1 83 ? 26.032 33.365 -38.530 1.00 74.06 83 THR A N 1
ATOM 658 C CA . THR A 1 83 ? 25.904 34.812 -38.739 1.00 74.06 83 THR A CA 1
ATOM 659 C C . THR A 1 83 ? 24.982 35.406 -37.672 1.00 74.06 83 THR A C 1
ATOM 661 O O . THR A 1 83 ? 24.257 34.684 -36.984 1.00 74.06 83 THR A O 1
ATOM 664 N N . SER A 1 84 ? 24.998 36.730 -37.501 1.00 65.75 84 SER A N 1
ATOM 665 C CA . SER A 1 84 ? 24.067 37.417 -36.588 1.00 65.75 84 SER A CA 1
ATOM 666 C C . SER A 1 84 ? 22.602 37.300 -37.014 1.00 65.75 84 SER A C 1
ATOM 668 O O . SER A 1 84 ? 21.709 37.501 -36.190 1.00 65.75 84 SER A O 1
ATOM 670 N N . ASP A 1 85 ? 22.374 36.982 -38.288 1.00 60.72 85 ASP A N 1
ATOM 671 C CA . ASP A 1 85 ? 21.056 36.871 -38.904 1.00 60.72 85 ASP A CA 1
ATOM 672 C C . ASP A 1 85 ? 20.507 35.440 -38.879 1.00 60.72 85 ASP A C 1
ATOM 674 O O . ASP A 1 85 ? 19.345 35.229 -39.240 1.00 60.72 85 ASP A O 1
ATOM 678 N N . GLU A 1 86 ? 21.290 34.454 -38.406 1.00 61.44 86 GLU A N 1
ATOM 679 C CA . GLU A 1 86 ? 20.742 33.127 -38.143 1.00 61.44 86 GLU A CA 1
ATOM 680 C C . GLU A 1 86 ? 19.588 33.266 -37.155 1.00 61.44 86 GLU A C 1
ATOM 682 O O . GLU A 1 86 ? 19.766 33.842 -36.073 1.00 61.44 86 GLU A O 1
ATOM 687 N N . PRO A 1 87 ? 18.387 32.758 -37.487 1.00 53.59 87 PRO A N 1
ATOM 688 C CA . PRO A 1 87 ? 17.317 32.748 -36.520 1.00 53.59 87 PRO A CA 1
ATOM 689 C C . PRO A 1 87 ? 17.842 32.005 -35.281 1.00 53.59 87 PRO A C 1
ATOM 691 O O . PRO A 1 87 ? 18.236 30.841 -35.392 1.00 53.59 87 PRO A O 1
ATOM 694 N N . PRO A 1 88 ? 17.837 32.643 -34.088 1.00 55.12 88 PRO A N 1
ATOM 695 C CA . PRO A 1 88 ? 17.990 31.910 -32.841 1.00 55.12 88 PRO A CA 1
ATOM 696 C C . PRO A 1 88 ? 16.997 30.757 -32.878 1.00 55.12 88 PRO A C 1
ATOM 698 O O . PRO A 1 88 ? 15.979 30.881 -33.563 1.00 55.12 88 PRO A O 1
ATOM 701 N N . ASP A 1 89 ? 17.251 29.680 -32.141 1.00 53.56 89 ASP A N 1
ATOM 702 C CA . ASP A 1 89 ? 16.372 28.511 -32.044 1.00 53.56 89 ASP A CA 1
ATOM 703 C C . ASP A 1 89 ? 15.029 28.907 -31.362 1.00 53.56 89 ASP A C 1
ATOM 705 O O . ASP A 1 89 ? 14.685 28.551 -30.236 1.00 53.56 89 ASP A O 1
ATOM 709 N N . LYS A 1 90 ? 14.261 29.753 -32.057 1.00 50.69 90 LYS A N 1
ATOM 710 C CA . LYS A 1 90 ? 13.054 30.482 -31.676 1.00 50.69 90 LYS A CA 1
ATOM 711 C C . LYS A 1 90 ? 11.839 29.575 -31.463 1.00 50.69 90 LYS A C 1
ATOM 713 O O . LYS A 1 90 ? 10.938 30.047 -30.761 1.00 50.69 90 LYS A O 1
ATOM 718 N N . PRO A 1 91 ? 11.779 28.300 -31.925 1.00 55.16 91 PRO A N 1
ATOM 719 C CA . PRO A 1 91 ? 10.747 27.388 -31.450 1.00 55.16 91 PRO A CA 1
ATOM 720 C C . PRO A 1 91 ? 10.780 27.239 -29.929 1.00 55.16 91 PRO A C 1
ATOM 722 O O . PRO A 1 91 ? 9.721 27.132 -29.324 1.00 55.16 91 PRO A O 1
ATOM 725 N N . GLN A 1 92 ? 11.953 27.311 -29.286 1.00 53.38 92 GLN A N 1
ATOM 726 C CA . GLN A 1 92 ? 12.054 27.120 -27.838 1.00 53.38 92 GLN A CA 1
ATOM 727 C C . GLN A 1 92 ? 11.477 28.291 -27.049 1.00 53.38 92 GLN A C 1
ATOM 729 O O . GLN A 1 92 ? 10.786 28.071 -26.063 1.00 53.38 92 GLN A O 1
ATOM 734 N N . MET A 1 93 ? 11.704 29.535 -27.481 1.00 55.19 93 MET A N 1
ATOM 735 C CA . MET A 1 93 ? 11.166 30.705 -26.782 1.00 55.19 93 MET A CA 1
ATOM 736 C C . MET A 1 93 ? 9.657 30.855 -26.972 1.00 55.19 93 MET A C 1
ATOM 738 O O . MET A 1 93 ? 8.956 31.169 -26.014 1.00 55.19 93 MET A O 1
ATOM 742 N N . ILE A 1 94 ? 9.149 30.608 -28.183 1.00 58.47 94 ILE A N 1
ATOM 743 C CA . ILE A 1 94 ? 7.707 30.648 -28.454 1.00 58.47 94 ILE A CA 1
ATOM 744 C C . ILE A 1 94 ? 7.010 29.477 -27.749 1.00 58.47 94 ILE A C 1
ATOM 746 O O . ILE A 1 94 ? 5.968 29.684 -27.131 1.00 58.47 94 ILE A O 1
ATOM 750 N N . ALA A 1 95 ? 7.606 28.278 -27.753 1.00 58.34 95 ALA A N 1
ATOM 751 C CA . ALA A 1 95 ? 7.086 27.132 -27.010 1.00 58.34 95 ALA A CA 1
ATOM 752 C C . ALA A 1 95 ? 7.168 27.337 -25.493 1.00 58.34 95 ALA A C 1
ATOM 754 O O . ALA A 1 95 ? 6.207 27.028 -24.801 1.00 58.34 95 ALA A O 1
ATOM 755 N N . ALA A 1 96 ? 8.250 27.912 -24.960 1.00 58.97 96 ALA A N 1
ATOM 756 C CA . ALA A 1 96 ? 8.388 28.205 -23.534 1.00 58.97 96 ALA A CA 1
ATOM 757 C C . ALA A 1 96 ? 7.429 29.311 -23.077 1.00 58.97 96 ALA A C 1
ATOM 759 O O . ALA A 1 96 ? 6.782 29.169 -22.041 1.00 58.97 96 ALA A O 1
ATOM 760 N N . ALA A 1 97 ? 7.288 30.390 -23.853 1.00 62.41 97 ALA A N 1
ATOM 761 C CA . ALA A 1 97 ? 6.323 31.449 -23.574 1.00 62.41 97 ALA A CA 1
ATOM 762 C C . ALA A 1 97 ? 4.883 30.931 -23.690 1.00 62.41 97 ALA A C 1
ATOM 764 O O . ALA A 1 97 ? 4.064 31.203 -22.816 1.00 62.41 97 ALA A O 1
ATOM 765 N N . GLY A 1 98 ? 4.584 30.132 -24.719 1.00 63.59 98 GLY A N 1
ATOM 766 C CA . GLY A 1 98 ? 3.283 29.493 -24.917 1.00 63.59 98 GLY A CA 1
ATOM 767 C C . GLY A 1 98 ? 2.943 28.483 -23.819 1.00 63.59 98 GLY A C 1
ATOM 768 O O . GLY A 1 98 ? 1.843 28.523 -23.273 1.00 63.59 98 GLY A O 1
ATOM 769 N N . ALA A 1 99 ? 3.891 27.631 -23.425 1.00 63.31 99 ALA A N 1
ATOM 770 C CA . ALA A 1 99 ? 3.733 26.680 -22.327 1.00 63.31 99 ALA A CA 1
ATOM 771 C C . ALA A 1 99 ? 3.599 27.395 -20.976 1.00 63.31 99 ALA A C 1
ATOM 773 O O . ALA A 1 99 ? 2.738 27.034 -20.178 1.00 63.31 99 ALA A O 1
ATOM 774 N N . GLY A 1 100 ? 4.394 28.442 -20.734 1.00 64.19 100 GLY A N 1
ATOM 775 C CA . GLY A 1 100 ? 4.304 29.277 -19.537 1.00 64.19 100 GLY A CA 1
ATOM 776 C C . GLY A 1 100 ? 2.960 30.000 -19.429 1.00 64.19 100 GLY A C 1
ATOM 777 O O . GLY A 1 100 ? 2.325 29.963 -18.377 1.00 64.19 100 GLY A O 1
ATOM 778 N N . LEU A 1 101 ? 2.474 30.593 -20.525 1.00 65.62 101 LEU A N 1
ATOM 779 C CA . LEU A 1 101 ? 1.146 31.211 -20.597 1.00 65.62 101 LEU A CA 1
ATOM 780 C C . LEU A 1 101 ? 0.024 30.177 -20.452 1.00 65.62 101 LEU A C 1
ATOM 782 O O . LEU A 1 101 ? -0.962 30.452 -19.772 1.00 65.62 101 LEU A O 1
ATOM 786 N N . GLY A 1 102 ? 0.182 28.982 -21.028 1.00 63.91 102 GLY A N 1
ATOM 787 C CA . GLY A 1 102 ? -0.754 27.868 -20.883 1.00 63.91 102 GLY A CA 1
ATOM 788 C C . GLY A 1 102 ? -0.850 27.368 -19.441 1.00 63.91 102 GLY A C 1
ATOM 789 O O . GLY A 1 102 ? -1.950 27.239 -18.913 1.00 63.91 102 GLY A O 1
ATOM 790 N N . LEU A 1 103 ? 0.283 27.171 -18.763 1.00 64.62 103 LEU A N 1
ATOM 791 C CA . LEU A 1 103 ? 0.339 26.821 -17.339 1.00 64.62 103 LEU A CA 1
ATOM 792 C C . LEU A 1 103 ? -0.285 27.918 -16.476 1.00 64.62 103 LEU A C 1
ATOM 794 O O . LEU A 1 103 ? -1.127 27.628 -15.626 1.00 64.62 103 LEU A O 1
ATOM 798 N N . LEU A 1 104 ? 0.058 29.184 -16.729 1.00 63.34 104 LEU A N 1
ATOM 799 C CA . LEU A 1 104 ? -0.538 30.316 -16.026 1.00 63.34 104 LEU A CA 1
ATOM 800 C C . LEU A 1 104 ? -2.057 30.366 -16.237 1.00 63.34 104 LEU A C 1
ATOM 802 O O . LEU A 1 104 ? -2.785 30.613 -15.278 1.00 63.34 104 LEU A O 1
ATOM 806 N N . ALA A 1 105 ? -2.542 30.100 -17.452 1.00 62.47 105 ALA A N 1
ATOM 807 C CA . ALA A 1 105 ? -3.963 30.064 -17.780 1.00 62.47 105 ALA A CA 1
ATOM 808 C C . ALA A 1 105 ? -4.681 28.883 -17.117 1.00 62.47 105 ALA A C 1
ATOM 810 O O . ALA A 1 105 ? -5.726 29.094 -16.512 1.00 62.47 105 ALA A O 1
ATOM 811 N N . VAL A 1 106 ? -4.116 27.671 -17.151 1.00 62.97 106 VAL A N 1
ATOM 812 C CA . VAL A 1 106 ? -4.681 26.472 -16.505 1.00 62.97 106 VAL A CA 1
ATOM 813 C C . VAL A 1 106 ? -4.755 26.658 -14.995 1.00 62.97 106 VAL A C 1
ATOM 815 O O . VAL A 1 106 ? -5.802 26.415 -14.402 1.00 62.97 106 VAL A O 1
ATOM 818 N N . PHE A 1 107 ? -3.693 27.162 -14.364 1.00 60.12 107 PHE A N 1
ATOM 819 C CA . PHE A 1 107 ? -3.728 27.462 -12.937 1.00 60.12 107 PHE A CA 1
ATOM 820 C C . PHE A 1 107 ? -4.686 28.618 -12.635 1.00 60.12 107 PHE A C 1
ATOM 822 O O . PHE A 1 107 ? -5.466 28.526 -11.693 1.00 60.12 107 PHE A O 1
ATOM 829 N N . SER A 1 108 ? -4.717 29.675 -13.448 1.00 59.06 108 SER A N 1
ATOM 830 C CA . SER A 1 108 ? -5.674 30.777 -13.270 1.00 59.06 108 SER A CA 1
ATOM 831 C C . SER A 1 108 ? -7.123 30.342 -13.488 1.00 59.06 108 SER A C 1
ATOM 833 O O . SER A 1 108 ? -8.003 30.894 -12.842 1.00 59.06 108 SER A O 1
ATOM 835 N N . LEU A 1 109 ? -7.386 29.343 -14.332 1.00 57.84 109 LEU A N 1
ATOM 836 C CA . LEU A 1 109 ? -8.695 28.715 -14.509 1.00 57.84 109 LEU A CA 1
ATOM 837 C C . LEU A 1 109 ? -9.025 27.777 -13.350 1.00 57.84 109 LEU A C 1
ATOM 839 O O . LEU A 1 109 ? -10.133 27.845 -12.843 1.00 57.84 109 LEU A O 1
ATOM 843 N N . ALA A 1 110 ? -8.086 26.970 -12.857 1.00 56.03 110 ALA A N 1
ATOM 844 C CA . ALA A 1 110 ? -8.299 26.113 -11.690 1.00 56.03 110 ALA A CA 1
ATOM 845 C C . ALA A 1 110 ? -8.573 26.942 -10.418 1.00 56.03 110 ALA A C 1
ATOM 847 O O . ALA A 1 110 ? -9.536 26.694 -9.692 1.00 56.03 110 ALA A O 1
ATOM 848 N N . PHE A 1 111 ? -7.783 27.993 -10.181 1.00 54.69 111 PHE A N 1
ATOM 849 C CA . PHE A 1 111 ? -7.953 28.906 -9.045 1.00 54.69 111 PHE A CA 1
ATOM 850 C C . PHE A 1 111 ? -9.048 29.965 -9.280 1.00 54.69 111 PHE A C 1
ATOM 852 O O . PHE A 1 111 ? -9.640 30.471 -8.328 1.00 54.69 111 PHE A O 1
ATOM 859 N N . GLY A 1 112 ? -9.343 30.313 -10.534 1.00 46.88 112 GLY A N 1
ATOM 860 C CA . GLY A 1 112 ? -10.390 31.261 -10.931 1.00 46.88 112 GLY A CA 1
ATOM 861 C C . GLY A 1 112 ? -11.780 30.634 -11.028 1.00 46.88 112 GLY A C 1
ATOM 862 O O . GLY A 1 112 ? -12.758 31.281 -10.665 1.00 46.88 112 GLY A O 1
ATOM 863 N N . ALA A 1 113 ? -11.894 29.360 -11.401 1.00 43.50 113 ALA A N 1
ATOM 864 C CA . ALA A 1 113 ? -13.131 28.585 -11.292 1.00 43.50 113 ALA A CA 1
ATOM 865 C C . ALA A 1 113 ? -13.552 28.444 -9.821 1.00 43.50 113 ALA A C 1
ATOM 867 O O . ALA A 1 113 ? -14.730 28.604 -9.505 1.00 43.50 113 ALA A O 1
ATOM 868 N N . ALA A 1 114 ? -12.587 28.321 -8.900 1.00 43.34 114 ALA A N 1
ATOM 869 C CA . ALA A 1 114 ? -12.836 28.419 -7.459 1.00 43.34 114 ALA A CA 1
ATOM 870 C C . ALA A 1 114 ? -13.384 29.798 -7.013 1.00 43.34 114 ALA A C 1
ATOM 872 O O . ALA A 1 114 ? -13.914 29.921 -5.912 1.00 43.34 114 ALA A O 1
ATOM 873 N N . ARG A 1 115 ? -13.289 30.838 -7.858 1.00 40.78 115 ARG A N 1
ATOM 874 C CA . ARG A 1 115 ? -13.853 32.185 -7.643 1.00 40.78 115 ARG A CA 1
ATOM 875 C C . ARG A 1 115 ? -15.210 32.391 -8.333 1.00 40.78 115 ARG A C 1
ATOM 877 O O . ARG A 1 115 ? -15.968 33.255 -7.908 1.00 40.78 115 ARG A O 1
ATOM 884 N N . LEU A 1 116 ? -15.517 31.634 -9.387 1.00 38.41 116 LEU A N 1
ATOM 885 C CA . LEU A 1 116 ? -16.799 31.702 -10.107 1.00 38.41 116 LEU A CA 1
ATOM 886 C C . LEU A 1 116 ? -17.884 30.821 -9.468 1.00 38.41 116 LEU A C 1
ATOM 888 O O . LEU A 1 116 ? -19.066 31.070 -9.677 1.00 38.41 116 LEU A O 1
ATOM 892 N N . ALA A 1 117 ? -17.494 29.853 -8.637 1.00 43.78 117 ALA A N 1
ATOM 893 C CA . ALA A 1 117 ? -18.400 28.977 -7.895 1.00 43.78 117 ALA A CA 1
ATOM 894 C C . ALA A 1 117 ? -18.761 29.472 -6.472 1.00 43.78 117 ALA A C 1
ATOM 896 O O . ALA A 1 117 ? -19.300 28.699 -5.684 1.00 43.78 117 ALA A O 1
ATOM 897 N N . THR A 1 118 ? -18.469 30.726 -6.088 1.00 39.50 118 THR A N 1
ATOM 898 C CA . THR A 1 118 ? -18.707 31.185 -4.700 1.00 39.50 118 THR A CA 1
ATOM 899 C C . THR A 1 118 ? -20.127 31.720 -4.428 1.00 39.50 118 THR A C 1
ATOM 901 O O . THR A 1 118 ? -20.608 32.571 -5.183 1.00 39.50 118 THR A O 1
ATOM 904 N N . PRO A 1 119 ? -20.754 31.339 -3.292 1.00 40.00 119 PRO A N 1
ATOM 905 C CA . PRO A 1 119 ? -21.920 32.008 -2.704 1.00 40.00 119 PRO A CA 1
ATOM 906 C C . PRO A 1 119 ? -21.605 33.430 -2.196 1.00 40.00 119 PRO A C 1
ATOM 908 O O . PRO A 1 119 ? -20.456 33.804 -1.978 1.00 40.00 119 PRO A O 1
ATOM 911 N N . ARG A 1 120 ? -22.654 34.235 -1.967 1.00 43.03 120 ARG A N 1
ATOM 912 C CA . ARG A 1 120 ? -22.620 35.690 -1.691 1.00 43.03 120 ARG A CA 1
ATOM 913 C C . ARG A 1 120 ? -22.034 36.142 -0.331 1.00 43.03 120 ARG A C 1
ATOM 915 O O . ARG A 1 120 ? -22.121 37.334 -0.040 1.00 43.03 120 ARG A O 1
ATOM 922 N N . ARG A 1 121 ? -21.447 35.275 0.506 1.00 47.16 121 ARG A N 1
ATOM 923 C CA . ARG A 1 121 ? -20.913 35.668 1.833 1.00 47.16 121 ARG A CA 1
ATOM 924 C C . ARG A 1 121 ? -19.415 35.350 2.004 1.00 47.16 121 ARG A C 1
ATOM 926 O O . ARG A 1 121 ? -18.927 34.388 1.419 1.00 47.16 121 ARG A O 1
ATOM 933 N N . PRO A 1 122 ? -18.658 36.193 2.738 1.00 45.97 122 PRO A N 1
ATOM 934 C CA . PRO A 1 122 ? -17.216 36.042 2.898 1.00 45.97 122 PRO A CA 1
ATOM 935 C C . PRO A 1 122 ? -16.878 35.036 4.012 1.00 45.97 122 PRO A C 1
ATOM 937 O O . PRO A 1 122 ? -16.730 35.427 5.163 1.00 45.97 122 PRO A O 1
ATOM 940 N N . ASP A 1 123 ? -16.715 33.765 3.650 1.00 44.53 123 ASP A N 1
ATOM 941 C CA . ASP A 1 123 ? -16.290 32.684 4.556 1.00 44.53 123 ASP A CA 1
ATOM 942 C C . ASP A 1 123 ? -14.750 32.509 4.614 1.00 44.53 123 ASP A C 1
ATOM 944 O O . ASP A 1 123 ? -14.028 32.981 3.717 1.00 44.53 123 ASP A O 1
ATOM 948 N N . PRO A 1 124 ? -14.203 31.822 5.641 1.00 44.66 124 PRO A N 1
ATOM 949 C CA . PRO A 1 124 ? -12.756 31.645 5.880 1.00 44.66 124 PRO A CA 1
ATOM 950 C C . PRO A 1 124 ? -11.977 30.906 4.774 1.00 44.66 124 PRO A C 1
ATOM 952 O O . PRO A 1 124 ? -10.743 30.996 4.702 1.00 44.66 124 PRO A O 1
ATOM 955 N N . PHE A 1 125 ? -12.683 30.241 3.855 1.00 41.75 125 PHE A N 1
ATOM 956 C CA . PHE A 1 125 ? -12.129 29.618 2.646 1.00 41.75 125 PHE A CA 1
ATOM 957 C C . PHE A 1 125 ? -12.189 30.493 1.397 1.00 41.75 125 PHE A C 1
ATOM 959 O O . PHE A 1 125 ? -11.794 30.063 0.312 1.00 41.75 125 PHE A O 1
ATOM 966 N N . THR A 1 126 ? -12.621 31.746 1.516 1.00 45.66 126 THR A N 1
ATOM 967 C CA . THR A 1 126 ? -12.488 32.661 0.392 1.00 45.66 126 THR A CA 1
ATOM 968 C C . THR A 1 126 ? -11.002 32.900 0.117 1.00 45.66 126 THR A C 1
ATOM 970 O O . THR A 1 126 ? -10.268 33.511 0.898 1.00 45.66 126 THR A O 1
ATOM 973 N N . TRP A 1 127 ? -10.545 32.492 -1.071 1.00 49.09 127 TRP A N 1
ATOM 974 C CA . TRP A 1 127 ? -9.218 32.815 -1.608 1.00 49.09 127 TRP A CA 1
ATOM 975 C C . TRP A 1 127 ? -8.992 34.331 -1.773 1.00 49.09 127 TRP A C 1
ATOM 977 O O . TRP A 1 127 ? -8.005 34.758 -2.356 1.00 49.09 127 TRP A O 1
ATOM 987 N N . ARG A 1 128 ? -9.868 35.195 -1.250 1.00 45.44 128 ARG A N 1
ATOM 988 C CA . ARG A 1 128 ? -9.819 36.651 -1.390 1.00 45.44 128 ARG A CA 1
ATOM 989 C C . ARG A 1 128 ? -8.542 37.255 -0.795 1.00 45.44 128 ARG A C 1
ATOM 991 O O . ARG A 1 128 ? -8.006 38.197 -1.371 1.00 45.44 128 ARG A O 1
ATOM 998 N N . ARG A 1 129 ? -8.025 36.700 0.314 1.00 49.94 129 ARG A N 1
ATOM 999 C CA . ARG A 1 129 ? -6.762 37.154 0.940 1.00 49.94 129 ARG A CA 1
ATOM 1000 C C . ARG A 1 129 ? -5.504 36.568 0.283 1.00 49.94 129 ARG A C 1
ATOM 1002 O O . ARG A 1 129 ? -4.484 37.249 0.238 1.00 49.94 129 ARG A O 1
ATOM 1009 N N . SER A 1 130 ? -5.573 35.350 -0.259 1.00 49.66 130 SER A N 1
ATOM 1010 C CA . SER A 1 130 ? -4.394 34.623 -0.765 1.00 49.66 130 SER A CA 1
ATOM 1011 C C . SER A 1 130 ? -4.307 34.541 -2.283 1.00 49.66 130 SER A C 1
ATOM 1013 O O . SER A 1 130 ? -3.219 34.335 -2.792 1.00 49.66 130 SER A O 1
ATOM 1015 N N . GLY A 1 131 ? -5.397 34.750 -3.019 1.00 53.78 131 GLY A N 1
ATOM 1016 C CA . GLY A 1 131 ? -5.439 34.667 -4.478 1.00 53.78 131 GLY A CA 1
ATOM 1017 C C . GLY A 1 131 ? -4.457 35.632 -5.129 1.00 53.78 131 GLY A C 1
ATOM 1018 O O . GLY A 1 131 ? -3.783 35.255 -6.074 1.00 53.78 131 GLY A O 1
ATOM 1019 N N . LYS A 1 132 ? -4.262 36.825 -4.545 1.00 55.84 132 LYS A N 1
ATOM 1020 C CA . LYS A 1 132 ? -3.187 37.740 -4.962 1.00 55.84 132 LYS A CA 1
ATOM 1021 C C . LYS A 1 132 ? -1.794 37.156 -4.713 1.00 55.84 132 LYS A C 1
ATOM 1023 O O . LYS A 1 132 ? -0.953 37.236 -5.592 1.00 55.84 132 LYS A O 1
ATOM 1028 N N . ARG A 1 133 ? -1.543 36.554 -3.544 1.00 58.78 133 ARG A N 1
ATOM 1029 C CA . ARG A 1 133 ? -0.236 35.958 -3.206 1.00 58.78 133 ARG A CA 1
ATOM 1030 C C . ARG A 1 133 ? 0.059 34.718 -4.048 1.00 58.78 133 ARG A C 1
ATOM 1032 O O . ARG A 1 133 ? 1.159 34.604 -4.556 1.00 58.78 133 ARG A O 1
ATOM 1039 N N . LEU A 1 134 ? -0.916 33.832 -4.240 1.00 57.97 134 LEU A N 1
ATOM 1040 C CA . LEU A 1 134 ? -0.782 32.624 -5.054 1.00 57.97 134 LEU A CA 1
ATOM 1041 C C . LEU A 1 134 ? -0.619 32.968 -6.538 1.00 57.97 134 LEU A C 1
ATOM 1043 O O . LEU A 1 134 ? 0.219 32.381 -7.207 1.00 57.97 134 LEU A O 1
ATOM 1047 N N . PHE A 1 135 ? -1.370 33.958 -7.033 1.00 63.28 135 PHE A N 1
ATOM 1048 C CA . PHE A 1 135 ? -1.188 34.498 -8.379 1.00 63.28 135 PHE A CA 1
ATOM 1049 C C . PHE A 1 135 ? 0.213 35.091 -8.551 1.00 63.28 135 PHE A C 1
ATOM 1051 O O . PHE A 1 135 ? 0.878 34.774 -9.527 1.00 63.28 135 PHE A O 1
ATOM 1058 N N . LEU A 1 136 ? 0.699 35.879 -7.584 1.00 66.44 136 LEU A N 1
ATOM 1059 C CA . LEU A 1 136 ? 2.055 36.435 -7.615 1.00 66.44 136 LEU A CA 1
ATOM 1060 C C . LEU A 1 136 ? 3.143 35.360 -7.492 1.00 66.44 136 LEU A C 1
ATOM 1062 O O . LEU A 1 136 ? 4.163 35.484 -8.153 1.00 66.44 136 LEU A O 1
ATOM 1066 N N . ILE A 1 137 ? 2.937 34.301 -6.703 1.00 66.19 137 ILE A N 1
ATOM 1067 C CA . ILE A 1 137 ? 3.863 33.160 -6.601 1.00 66.19 137 ILE A CA 1
ATOM 1068 C C . ILE A 1 137 ? 3.878 32.368 -7.908 1.00 66.19 137 ILE A C 1
ATOM 1070 O O . ILE A 1 137 ? 4.953 32.045 -8.393 1.00 66.19 137 ILE A O 1
ATOM 1074 N N . ASN A 1 138 ? 2.719 32.098 -8.513 1.00 62.03 138 ASN A N 1
ATOM 1075 C CA . ASN A 1 138 ? 2.643 31.438 -9.817 1.00 62.03 138 ASN A CA 1
ATOM 1076 C C . ASN A 1 138 ? 3.272 32.298 -10.911 1.00 62.03 138 ASN A C 1
ATOM 1078 O O . ASN A 1 138 ? 3.997 31.773 -11.750 1.00 62.03 138 ASN A O 1
ATOM 1082 N N . LEU A 1 139 ? 3.056 33.613 -10.882 1.00 67.12 139 LEU A N 1
ATOM 1083 C CA . LEU A 1 139 ? 3.708 34.551 -11.787 1.00 67.12 139 LEU A CA 1
ATOM 1084 C C . LEU A 1 139 ? 5.230 34.532 -11.572 1.00 67.12 139 LEU A C 1
ATOM 1086 O O . LEU A 1 139 ? 5.982 34.355 -12.522 1.00 67.12 139 LEU A O 1
ATOM 1090 N N . ALA A 1 140 ? 5.698 34.618 -10.327 1.00 67.69 140 ALA A N 1
ATOM 1091 C CA . ALA A 1 140 ? 7.120 34.580 -9.998 1.00 67.69 140 ALA A CA 1
ATOM 1092 C C . ALA A 1 140 ? 7.774 33.227 -10.327 1.00 67.69 140 ALA A C 1
ATOM 1094 O O . ALA A 1 140 ? 8.902 33.206 -10.801 1.00 67.69 140 ALA A O 1
ATOM 1095 N N . ALA A 1 141 ? 7.085 32.102 -10.141 1.00 64.19 141 ALA A N 1
ATOM 1096 C CA . ALA A 1 141 ? 7.584 30.781 -10.518 1.00 64.19 141 ALA A CA 1
ATOM 1097 C C . ALA A 1 141 ? 7.636 30.627 -12.046 1.00 64.19 141 ALA A C 1
ATOM 1099 O O . ALA A 1 141 ? 8.648 30.203 -12.594 1.00 64.19 141 ALA A O 1
ATOM 1100 N N . THR A 1 142 ? 6.586 31.054 -12.751 1.00 63.16 142 THR A N 1
ATOM 1101 C CA . THR A 1 142 ? 6.510 30.958 -14.217 1.00 63.16 142 THR A CA 1
ATOM 1102 C C . THR A 1 142 ? 7.555 31.848 -14.893 1.00 63.16 142 THR A C 1
ATOM 1104 O O . THR A 1 142 ? 8.245 31.403 -15.805 1.00 63.16 142 THR A O 1
ATOM 1107 N N . PHE A 1 143 ? 7.729 33.087 -14.427 1.00 66.44 143 PHE A N 1
ATOM 1108 C CA . PHE A 1 143 ? 8.655 34.042 -15.041 1.00 66.44 143 PHE A CA 1
ATOM 1109 C C . PHE A 1 143 ? 10.066 34.002 -14.441 1.00 66.44 143 PHE A C 1
ATOM 1111 O O . PHE A 1 143 ? 11.022 34.264 -15.157 1.00 66.44 143 PHE A O 1
ATOM 1118 N N . GLY A 1 144 ? 10.219 33.669 -13.159 1.00 63.25 144 GLY A N 1
ATOM 1119 C CA . GLY A 1 144 ? 11.508 33.644 -12.457 1.00 63.25 144 GLY A CA 1
ATOM 1120 C C . GLY A 1 144 ? 12.217 32.289 -12.478 1.00 63.25 144 GLY A C 1
ATOM 1121 O O . GLY A 1 144 ? 13.441 32.256 -12.441 1.00 63.25 144 GLY A O 1
ATOM 1122 N N . VAL A 1 145 ? 11.478 31.178 -12.581 1.00 62.06 145 VAL A N 1
ATOM 1123 C CA . VAL A 1 145 ? 12.054 29.827 -12.743 1.00 62.06 145 VAL A CA 1
ATOM 1124 C C . VAL A 1 145 ? 11.917 29.342 -14.184 1.00 62.06 145 VAL A C 1
ATOM 1126 O O . VAL A 1 145 ? 12.736 28.554 -14.631 1.00 62.06 145 VAL A O 1
ATOM 1129 N N . GLY A 1 146 ? 10.919 29.813 -14.936 1.00 58.47 146 GLY A N 1
ATOM 1130 C CA . GLY A 1 146 ? 10.681 29.342 -16.300 1.00 58.47 146 GLY A CA 1
ATOM 1131 C C . GLY A 1 146 ? 11.556 29.987 -17.372 1.00 58.47 146 GLY A C 1
ATOM 1132 O O . GLY A 1 146 ? 12.234 29.297 -18.127 1.00 58.47 146 GLY A O 1
ATOM 1133 N N . LEU A 1 147 ? 11.548 31.317 -17.452 1.00 65.06 147 LEU A N 1
ATOM 1134 C CA . LEU A 1 147 ? 12.224 32.046 -18.533 1.00 65.06 147 LEU A CA 1
ATOM 1135 C C . LEU A 1 147 ? 13.759 32.070 -18.421 1.00 65.06 147 LEU A C 1
ATOM 1137 O O . LEU A 1 147 ? 14.406 31.872 -19.449 1.00 65.06 147 LEU A O 1
ATOM 1141 N N . PRO A 1 148 ? 14.375 32.267 -17.237 1.00 68.00 148 PRO A N 1
ATOM 1142 C CA . PRO A 1 148 ? 15.830 32.367 -17.140 1.00 68.00 148 PRO A CA 1
ATOM 1143 C C . PRO A 1 148 ? 16.572 31.081 -17.537 1.00 68.00 148 PRO A C 1
ATOM 1145 O O . PRO A 1 148 ? 17.555 31.194 -18.261 1.00 68.00 148 PRO A O 1
ATOM 1148 N N . PRO A 1 149 ? 16.123 29.860 -17.172 1.00 62.50 149 PRO A N 1
ATOM 1149 C CA . PRO A 1 149 ? 16.769 28.629 -17.631 1.00 62.50 149 PRO A CA 1
ATOM 1150 C C . PRO A 1 149 ? 16.683 28.422 -19.140 1.00 62.50 149 PRO A C 1
ATOM 1152 O O . PRO A 1 149 ? 17.665 27.998 -19.735 1.00 62.50 149 PRO A O 1
ATOM 1155 N N . VAL A 1 150 ? 15.558 28.772 -19.775 1.00 61.56 150 VAL A N 1
ATOM 1156 C CA . VAL A 1 150 ? 15.441 28.736 -21.246 1.00 61.56 150 VAL A CA 1
ATOM 1157 C C . VAL A 1 150 ? 16.416 29.731 -21.882 1.00 61.56 150 VAL A C 1
ATOM 1159 O O . VAL A 1 150 ? 17.058 29.415 -22.877 1.00 61.56 150 VAL A O 1
ATOM 1162 N N . TRP A 1 151 ? 16.600 30.902 -21.266 1.00 63.09 151 TRP A N 1
ATOM 1163 C CA . TRP A 1 151 ? 17.585 31.904 -21.690 1.00 63.09 151 TRP A CA 1
ATOM 1164 C C . TRP A 1 151 ? 19.042 31.435 -21.516 1.00 63.09 151 TRP A C 1
ATOM 1166 O O . TRP A 1 151 ? 19.921 31.853 -22.262 1.00 63.09 151 TRP A O 1
ATOM 1176 N N . LEU A 1 152 ? 19.284 30.530 -20.565 1.00 65.81 152 LEU A N 1
ATOM 1177 C CA . LEU A 1 152 ? 20.572 29.879 -20.302 1.00 65.81 152 LEU A CA 1
ATOM 1178 C C . LEU A 1 152 ? 20.747 28.544 -21.058 1.00 65.81 152 LEU A C 1
ATOM 1180 O O . LEU A 1 152 ? 21.703 27.819 -20.794 1.00 65.81 152 LEU A O 1
ATOM 1184 N N . GLY A 1 153 ? 19.845 28.209 -21.991 1.00 56.03 153 GLY A N 1
ATOM 1185 C CA . GLY A 1 153 ? 19.956 27.033 -22.864 1.00 56.03 153 GLY A CA 1
ATOM 1186 C C . GLY A 1 153 ? 19.391 25.725 -22.296 1.00 56.03 153 GLY A C 1
ATOM 1187 O O . GLY A 1 153 ? 19.646 24.657 -22.852 1.00 56.03 153 GLY A O 1
ATOM 1188 N N . VAL A 1 154 ? 18.621 25.767 -21.204 1.00 65.06 154 VAL A N 1
ATOM 1189 C CA . VAL A 1 154 ? 17.924 24.584 -20.674 1.00 65.06 154 VAL A CA 1
ATOM 1190 C C . VAL A 1 154 ? 16.737 24.231 -21.582 1.00 65.06 154 VAL A C 1
ATOM 1192 O O . VAL A 1 154 ? 15.896 25.098 -21.836 1.00 65.06 154 VAL A O 1
ATOM 1195 N N . PRO A 1 155 ? 16.602 22.965 -22.029 1.00 69.06 155 PRO A N 1
ATOM 1196 C CA . PRO A 1 155 ? 15.503 22.561 -22.899 1.00 69.06 155 PRO A CA 1
ATOM 1197 C C . PRO A 1 155 ? 14.129 22.818 -22.266 1.00 69.06 155 PRO A C 1
ATOM 1199 O O . PRO A 1 155 ? 13.850 22.374 -21.148 1.00 69.06 155 PRO A O 1
ATOM 1202 N N . TRP A 1 156 ? 13.245 23.500 -22.998 1.00 63.62 156 TRP A N 1
ATOM 1203 C CA . TRP A 1 156 ? 11.954 23.980 -22.488 1.00 63.62 156 TRP A CA 1
ATOM 1204 C C . TRP A 1 156 ? 11.048 22.861 -21.939 1.00 63.62 156 TRP A C 1
ATOM 1206 O O . TRP A 1 156 ? 10.296 23.086 -20.988 1.00 63.62 156 TRP A O 1
ATOM 1216 N N . GLN A 1 157 ? 11.156 21.635 -22.464 1.00 63.56 157 GLN A N 1
ATOM 1217 C CA . GLN A 1 157 ? 10.396 20.478 -21.977 1.00 63.56 157 GLN A CA 1
ATOM 1218 C C . GLN A 1 157 ? 10.730 20.067 -20.532 1.00 63.56 157 GLN A C 1
ATOM 1220 O O . GLN A 1 157 ? 9.913 19.419 -19.885 1.00 63.56 157 GLN A O 1
ATOM 1225 N N . LEU A 1 158 ? 11.899 20.445 -20.001 1.00 65.38 158 LEU A N 1
ATOM 1226 C CA . LEU A 1 158 ? 12.285 20.173 -18.608 1.00 65.38 158 LEU A CA 1
ATOM 1227 C C . LEU A 1 158 ? 11.786 21.256 -17.642 1.00 65.38 158 LEU A C 1
ATOM 1229 O O . LEU A 1 158 ? 11.669 21.028 -16.438 1.00 65.38 158 LEU A O 1
ATOM 1233 N N . VAL A 1 159 ? 11.448 22.428 -18.175 1.00 63.53 159 VAL A N 1
ATOM 1234 C CA . VAL A 1 159 ? 11.055 23.606 -17.402 1.00 63.53 159 VAL A CA 1
ATOM 1235 C C . VAL A 1 159 ? 9.613 23.492 -16.902 1.00 63.53 159 VAL A C 1
ATOM 1237 O O . VAL A 1 159 ? 9.336 23.768 -15.735 1.00 63.53 159 VAL A O 1
ATOM 1240 N N . ALA A 1 160 ? 8.690 23.020 -17.746 1.00 62.59 160 ALA A N 1
ATOM 1241 C CA . ALA A 1 160 ? 7.287 22.843 -17.366 1.00 62.59 160 ALA A CA 1
ATOM 1242 C C . ALA A 1 160 ? 7.083 21.835 -16.205 1.00 62.59 160 ALA A C 1
ATOM 1244 O O . ALA A 1 160 ? 6.409 22.198 -15.237 1.00 62.59 160 ALA A O 1
ATOM 1245 N N . PRO A 1 161 ? 7.691 20.629 -16.209 1.00 64.81 161 PRO A N 1
ATOM 1246 C CA . PRO A 1 161 ? 7.623 19.700 -15.078 1.00 64.81 161 PRO A CA 1
ATOM 1247 C C . PRO A 1 161 ? 8.176 20.285 -13.773 1.00 64.81 161 PRO A C 1
ATOM 1249 O O . PRO A 1 161 ? 7.585 20.083 -12.713 1.00 64.81 161 PRO A O 1
ATOM 1252 N N . ALA A 1 162 ? 9.273 21.048 -13.839 1.00 64.25 162 ALA A N 1
ATOM 1253 C CA . ALA A 1 162 ? 9.876 21.679 -12.665 1.00 64.25 162 ALA A CA 1
ATOM 1254 C C . ALA A 1 162 ? 8.963 22.755 -12.050 1.00 64.25 162 ALA A C 1
ATOM 1256 O O . ALA A 1 162 ? 8.776 22.785 -10.832 1.00 64.25 162 ALA A O 1
ATOM 1257 N N . ILE A 1 163 ? 8.332 23.594 -12.883 1.00 64.19 163 ILE A N 1
ATOM 1258 C CA . ILE A 1 163 ? 7.343 24.587 -12.430 1.00 64.19 163 ILE A CA 1
ATOM 1259 C C . ILE A 1 163 ? 6.148 23.885 -11.778 1.00 64.19 163 ILE A C 1
ATOM 1261 O O . ILE A 1 163 ? 5.741 24.266 -10.681 1.00 64.19 163 ILE A O 1
ATOM 1265 N N . VAL A 1 164 ? 5.611 22.834 -12.408 1.00 64.75 164 VAL A N 1
ATOM 1266 C CA . VAL A 1 164 ? 4.484 22.060 -11.862 1.00 64.75 164 VAL A CA 1
ATOM 1267 C C . VAL A 1 164 ? 4.842 21.445 -10.508 1.00 64.75 164 VAL A C 1
ATOM 1269 O O . VAL A 1 164 ? 4.064 21.575 -9.565 1.00 64.75 164 VAL A O 1
ATOM 1272 N N . ALA A 1 165 ? 6.025 20.843 -10.370 1.00 62.41 165 ALA A N 1
ATOM 1273 C CA . ALA A 1 165 ? 6.476 20.251 -9.112 1.00 62.41 165 ALA A CA 1
ATOM 1274 C C . ALA A 1 165 ? 6.591 21.288 -7.979 1.00 62.41 165 ALA A C 1
ATOM 1276 O O . ALA A 1 165 ? 6.147 21.029 -6.860 1.00 62.41 165 ALA A O 1
ATOM 1277 N N . ILE A 1 166 ? 7.123 22.483 -8.265 1.00 65.12 166 ILE A N 1
ATOM 1278 C CA . ILE A 1 166 ? 7.234 23.571 -7.280 1.00 65.12 166 ILE A CA 1
ATOM 1279 C C . ILE A 1 166 ? 5.847 24.090 -6.883 1.00 65.12 166 ILE A C 1
ATOM 1281 O O . ILE A 1 166 ? 5.565 24.244 -5.694 1.00 65.12 166 ILE A O 1
ATOM 1285 N N . VAL A 1 167 ? 4.960 24.328 -7.853 1.00 62.88 167 VAL A N 1
ATOM 1286 C CA . VAL A 1 167 ? 3.600 24.828 -7.597 1.00 62.88 167 VAL A CA 1
ATOM 1287 C C . VAL A 1 167 ? 2.782 23.816 -6.791 1.00 62.88 167 VAL A C 1
ATOM 1289 O O . VAL A 1 167 ? 2.142 24.195 -5.808 1.00 62.88 167 VAL A O 1
ATOM 1292 N N . LEU A 1 168 ? 2.847 22.527 -7.142 1.00 61.88 168 LEU A N 1
ATOM 1293 C CA . LEU A 1 168 ? 2.195 21.455 -6.386 1.00 61.88 168 LEU A CA 1
ATOM 1294 C C . LEU A 1 168 ? 2.796 21.307 -4.985 1.00 61.88 168 LEU A C 1
ATOM 1296 O O . LEU A 1 168 ? 2.044 21.198 -4.021 1.00 61.88 168 LEU A O 1
ATOM 1300 N N . GLY A 1 169 ? 4.122 21.371 -4.845 1.00 62.94 169 GLY A N 1
ATOM 1301 C CA . GLY A 1 169 ? 4.799 21.283 -3.550 1.00 62.94 169 GLY A CA 1
ATOM 1302 C C . GLY A 1 169 ? 4.434 22.430 -2.603 1.00 62.94 169 GLY A C 1
ATOM 1303 O O . GLY A 1 169 ? 4.127 22.200 -1.432 1.00 62.94 169 GLY A O 1
ATOM 1304 N N . VAL A 1 170 ? 4.396 23.669 -3.104 1.00 63.69 170 VAL A N 1
ATOM 1305 C CA . VAL A 1 170 ? 3.985 24.846 -2.318 1.00 63.69 170 VAL A CA 1
ATOM 1306 C C . VAL A 1 170 ? 2.491 24.796 -1.994 1.00 63.69 170 VAL A C 1
ATOM 1308 O O . VAL A 1 170 ? 2.107 25.058 -0.854 1.00 63.69 170 VAL A O 1
ATOM 1311 N N . GLY A 1 171 ? 1.648 24.412 -2.958 1.00 57.88 171 GLY A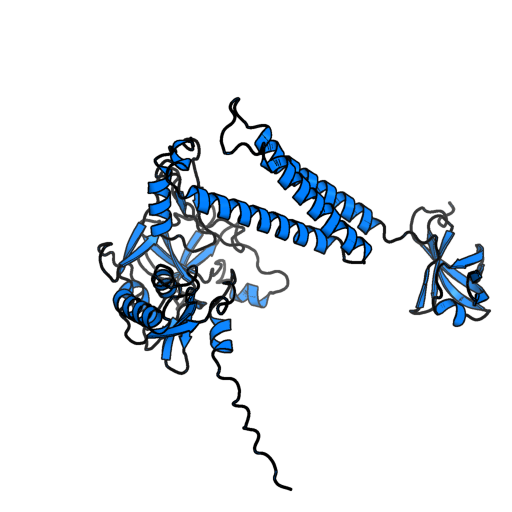 N 1
ATOM 1312 C CA . GLY A 1 171 ? 0.212 24.224 -2.743 1.00 57.88 171 GLY A CA 1
ATOM 1313 C C . GLY A 1 171 ? -0.083 23.166 -1.677 1.00 57.88 171 GLY A C 1
ATOM 1314 O O . GLY A 1 171 ? -0.858 23.420 -0.756 1.00 57.88 171 GLY A O 1
ATOM 1315 N N . PHE A 1 172 ? 0.597 22.022 -1.746 1.00 55.69 172 PHE A N 1
ATOM 1316 C CA . PHE A 1 172 ? 0.496 20.937 -0.772 1.00 55.69 172 PHE A CA 1
ATOM 1317 C C . PHE A 1 172 ? 1.008 21.352 0.613 1.00 55.69 172 PHE A C 1
ATOM 1319 O O . PHE A 1 172 ? 0.370 21.055 1.619 1.00 55.69 172 PHE A O 1
ATOM 1326 N N . SER A 1 173 ? 2.111 22.103 0.686 1.00 55.66 173 SER A N 1
ATOM 1327 C CA . SER A 1 173 ? 2.644 22.635 1.948 1.00 55.66 173 SER A CA 1
ATOM 1328 C C . SER A 1 173 ? 1.672 23.610 2.622 1.00 55.66 173 SER A C 1
ATOM 1330 O O . SER A 1 173 ? 1.394 23.483 3.814 1.00 55.66 173 SER A O 1
ATOM 1332 N N . LEU A 1 174 ? 1.081 24.537 1.860 1.00 54.34 174 LEU A N 1
ATOM 1333 C CA . LEU A 1 174 ? 0.080 25.480 2.371 1.00 54.34 174 LEU A CA 1
ATOM 1334 C C . LEU A 1 174 ? -1.220 24.780 2.787 1.00 54.34 174 LEU A C 1
ATOM 1336 O O . LEU A 1 174 ? -1.817 25.154 3.798 1.00 54.34 174 LEU A O 1
ATOM 1340 N N . LEU A 1 175 ? -1.648 23.761 2.034 1.00 53.09 175 LEU A N 1
ATOM 1341 C CA . LEU A 1 175 ? -2.792 22.927 2.391 1.00 53.09 175 LEU A CA 1
ATOM 1342 C C . LEU A 1 175 ? -2.519 22.157 3.684 1.00 53.09 175 LEU A C 1
ATOM 1344 O O . LEU A 1 175 ? -3.348 22.202 4.579 1.00 53.09 175 LEU A O 1
ATOM 1348 N N . ASN A 1 176 ? -1.349 21.534 3.832 1.00 51.72 176 ASN A N 1
ATOM 1349 C CA . ASN A 1 176 ? -0.977 20.807 5.046 1.00 51.72 176 ASN A CA 1
ATOM 1350 C C . ASN A 1 176 ? -0.821 21.722 6.258 1.00 51.72 176 ASN A C 1
ATOM 1352 O O . ASN A 1 176 ? -1.268 21.364 7.340 1.00 51.72 176 ASN A O 1
ATOM 1356 N N . GLN A 1 177 ? -0.243 22.915 6.098 1.00 53.34 177 GLN A N 1
ATOM 1357 C CA . GLN A 1 177 ? -0.186 23.911 7.171 1.00 53.34 177 GLN A CA 1
ATOM 1358 C C . GLN A 1 177 ? -1.586 24.353 7.597 1.00 53.34 177 GLN A C 1
ATOM 1360 O O . GLN A 1 177 ? -1.834 24.511 8.789 1.00 53.34 177 GLN A O 1
ATOM 1365 N N . ARG A 1 178 ? -2.519 24.511 6.648 1.00 52.88 178 ARG A N 1
ATOM 1366 C CA . ARG A 1 178 ? -3.916 24.810 6.969 1.00 52.88 178 ARG A CA 1
ATOM 1367 C C . ARG A 1 178 ? -4.652 23.626 7.557 1.00 52.88 178 ARG A C 1
ATOM 1369 O O . ARG A 1 178 ? -5.348 23.852 8.518 1.00 52.88 178 ARG A O 1
ATOM 1376 N N . LEU A 1 179 ? -4.502 22.406 7.053 1.00 47.69 179 LEU A N 1
ATOM 1377 C CA . LEU A 1 179 ? -5.126 21.211 7.627 1.00 47.69 179 LEU A CA 1
ATOM 1378 C C . LEU A 1 179 ? -4.596 20.934 9.038 1.00 47.69 179 LEU A C 1
ATOM 1380 O O . LEU A 1 179 ? -5.368 20.559 9.909 1.00 47.69 179 LEU A O 1
ATOM 1384 N N . ALA A 1 180 ? -3.310 21.191 9.288 1.00 49.66 180 ALA A N 1
ATOM 1385 C CA . ALA A 1 180 ? -2.714 21.117 10.619 1.00 49.66 180 ALA A CA 1
ATOM 1386 C C . ALA A 1 180 ? -3.213 22.240 11.545 1.00 49.66 180 ALA A C 1
ATOM 1388 O O . ALA A 1 180 ? -3.480 21.982 12.713 1.00 49.66 180 ALA A O 1
ATOM 1389 N N . ALA A 1 181 ? -3.385 23.465 11.036 1.00 44.81 181 ALA A N 1
ATOM 1390 C CA . ALA A 1 181 ? -3.965 24.583 11.790 1.00 44.81 181 ALA A CA 1
ATOM 1391 C C . ALA A 1 181 ? -5.498 24.488 11.948 1.00 44.81 181 ALA A C 1
ATOM 1393 O O . ALA A 1 181 ? -6.051 25.048 12.885 1.00 44.81 181 ALA A O 1
ATOM 1394 N N . ALA A 1 182 ? -6.169 23.777 11.040 1.00 43.56 182 ALA A N 1
ATOM 1395 C CA . ALA A 1 182 ? -7.603 23.495 10.993 1.00 43.56 182 ALA A CA 1
ATOM 1396 C C . ALA A 1 182 ? -7.973 22.195 11.706 1.00 43.56 182 ALA A C 1
ATOM 1398 O O . ALA A 1 182 ? -9.142 21.832 11.746 1.00 43.56 182 ALA A O 1
ATOM 1399 N N . ALA A 1 183 ? -6.988 21.478 12.251 1.00 44.78 183 ALA A N 1
ATOM 1400 C CA . ALA A 1 183 ? -7.207 20.275 13.041 1.00 44.78 183 ALA A CA 1
ATOM 1401 C C . ALA A 1 183 ? -7.871 20.568 14.405 1.00 44.78 183 ALA A C 1
ATOM 1403 O O . ALA A 1 183 ? -8.030 19.656 15.214 1.00 44.78 183 ALA A O 1
ATOM 1404 N N . THR A 1 184 ? -8.278 21.813 14.665 1.00 51.84 184 THR A N 1
ATOM 1405 C CA . THR A 1 184 ? -9.243 22.184 15.701 1.00 51.84 184 THR A CA 1
ATOM 1406 C C . THR A 1 184 ? -10.681 22.053 15.1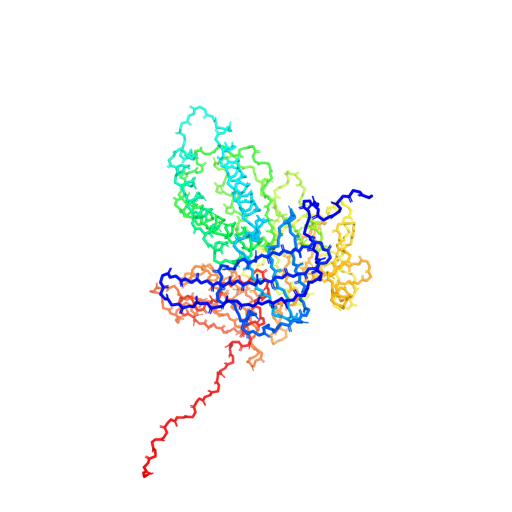85 1.00 51.84 184 THR A C 1
ATOM 1408 O O . THR A 1 184 ? -11.006 22.420 14.059 1.00 51.84 184 THR A O 1
ATOM 1411 N N . SER A 1 185 ? -11.564 21.547 16.048 1.00 54.53 185 SER A N 1
ATOM 1412 C CA . SER A 1 185 ? -12.985 21.239 15.807 1.00 54.53 185 SER A CA 1
ATOM 1413 C C . SER A 1 185 ? -13.850 22.374 15.238 1.00 54.53 185 SER A C 1
ATOM 1415 O O . SER A 1 185 ? -14.985 22.128 14.847 1.00 54.53 185 SER A O 1
ATOM 1417 N N . GLU A 1 186 ? -13.353 23.607 15.202 1.00 51.78 186 GLU A N 1
ATOM 1418 C CA . GLU A 1 186 ? -14.106 24.789 14.771 1.00 51.78 186 GLU A CA 1
ATOM 1419 C C . GLU A 1 186 ? -14.328 24.834 13.250 1.00 51.78 186 GLU A C 1
ATOM 1421 O O . GLU A 1 186 ? -15.352 25.330 12.795 1.00 51.78 186 GLU A O 1
ATOM 1426 N N . LEU A 1 187 ? -13.427 24.256 12.446 1.00 53.88 187 LEU A N 1
ATOM 1427 C CA . LEU A 1 187 ? -13.483 24.376 10.984 1.00 53.88 187 LEU A CA 1
ATOM 1428 C C . LEU A 1 187 ? -14.444 23.393 10.299 1.00 53.88 187 LEU A C 1
ATOM 1430 O O . LEU A 1 187 ? -14.971 23.706 9.234 1.00 53.88 187 LEU A O 1
ATOM 1434 N N . THR A 1 188 ? -14.713 22.225 10.890 1.00 60.59 188 THR A N 1
ATOM 1435 C CA . THR A 1 188 ? -15.726 21.292 10.360 1.00 60.59 188 THR A CA 1
ATOM 1436 C C . THR A 1 188 ? -17.151 21.767 10.626 1.00 60.59 188 THR A C 1
ATOM 1438 O O . THR A 1 188 ? -18.041 21.412 9.862 1.00 60.59 188 THR A O 1
ATOM 1441 N N . ALA A 1 189 ? -17.371 22.595 11.653 1.00 64.38 189 ALA A N 1
ATOM 1442 C CA . ALA A 1 189 ? -18.689 23.140 11.980 1.00 64.38 189 ALA A CA 1
ATOM 1443 C C . ALA A 1 189 ? -19.180 24.201 10.973 1.00 64.38 189 ALA A C 1
ATOM 1445 O O . ALA A 1 189 ? -20.381 24.423 10.849 1.00 64.38 189 ALA A O 1
ATOM 1446 N N . GLU A 1 190 ? -18.266 24.849 10.246 1.00 73.12 190 GLU A N 1
ATOM 1447 C CA . GLU A 1 190 ? -18.584 25.902 9.271 1.00 73.12 190 GLU A CA 1
ATOM 1448 C C . GLU A 1 190 ? -18.741 25.381 7.829 1.00 73.12 190 GLU A C 1
ATOM 1450 O O . GLU A 1 190 ? -19.067 26.145 6.920 1.00 73.12 190 GLU A O 1
ATOM 1455 N N . LEU A 1 191 ? -18.496 24.088 7.592 1.00 80.00 191 LEU A N 1
ATOM 1456 C CA . LEU A 1 191 ? -18.523 23.475 6.264 1.00 80.00 191 LEU A CA 1
ATOM 1457 C C . LEU A 1 191 ? -19.803 22.655 6.049 1.00 80.00 191 LEU A C 1
ATOM 1459 O O . LEU A 1 191 ? -20.145 21.816 6.873 1.00 80.00 191 LEU A O 1
ATOM 1463 N N . ASP A 1 192 ? -20.453 22.824 4.893 1.00 86.12 192 ASP A N 1
ATOM 1464 C CA . ASP A 1 192 ? -21.481 21.899 4.392 1.00 86.12 192 ASP A CA 1
ATOM 1465 C C . ASP A 1 192 ? -20.905 21.053 3.248 1.00 86.12 192 ASP A C 1
ATOM 1467 O O . ASP A 1 192 ? -20.736 21.508 2.113 1.00 86.12 192 ASP A O 1
ATOM 1471 N N . LEU A 1 193 ? -20.586 19.801 3.564 1.00 88.94 193 LEU A N 1
ATOM 1472 C CA . LEU A 1 193 ? -20.062 18.787 2.653 1.00 88.94 193 LEU A CA 1
ATOM 1473 C C . LEU A 1 193 ? -21.088 17.681 2.367 1.00 88.94 193 LEU A C 1
ATOM 1475 O O . LEU A 1 193 ? -20.725 16.640 1.818 1.00 88.94 193 LEU A O 1
ATOM 1479 N N . SER A 1 194 ? -22.375 17.914 2.647 1.00 89.62 194 SER A N 1
ATOM 1480 C CA . SER A 1 194 ? -23.466 16.953 2.394 1.00 89.62 194 SER A CA 1
ATOM 1481 C C . SER A 1 194 ? -23.619 16.546 0.924 1.00 89.62 194 SER A C 1
ATOM 1483 O O . SER A 1 194 ? -24.193 15.506 0.601 1.00 89.62 194 SER A O 1
ATOM 1485 N N . ARG A 1 195 ? -23.081 17.350 0.001 1.00 91.75 195 ARG A N 1
ATOM 1486 C CA . ARG A 1 195 ? -23.064 17.066 -1.443 1.00 91.75 195 ARG A CA 1
ATOM 1487 C C . ARG A 1 195 ? -21.900 16.173 -1.875 1.00 91.75 195 ARG A C 1
ATOM 1489 O O . ARG A 1 195 ? -21.895 15.706 -3.016 1.00 91.75 195 ARG A O 1
ATOM 1496 N N . TRP A 1 196 ? -20.914 15.932 -1.010 1.00 92.81 196 TRP A N 1
ATOM 1497 C CA . TRP A 1 196 ? -19.773 15.092 -1.348 1.00 92.81 196 TRP A CA 1
ATOM 1498 C C . TRP A 1 196 ? -20.161 13.613 -1.301 1.00 92.81 196 TRP A C 1
ATOM 1500 O O . TRP A 1 196 ? -20.272 12.998 -0.243 1.00 92.81 196 TRP A O 1
ATOM 1510 N N . ARG A 1 197 ? -20.379 13.038 -2.486 1.00 88.12 197 ARG A N 1
ATOM 1511 C CA . ARG A 1 197 ? -20.905 11.675 -2.621 1.00 88.12 197 ARG A CA 1
ATOM 1512 C C . ARG A 1 197 ? -19.842 10.581 -2.539 1.00 88.12 197 ARG A C 1
ATOM 1514 O O . ARG A 1 197 ? -20.140 9.520 -2.017 1.00 88.12 197 ARG A O 1
ATOM 1521 N N . LEU A 1 198 ? -18.650 10.809 -3.099 1.00 90.75 198 LEU A N 1
ATOM 1522 C CA . LEU A 1 198 ? -17.577 9.810 -3.191 1.00 90.75 198 LEU A CA 1
ATOM 1523 C C . LEU A 1 198 ? -16.209 10.477 -2.991 1.00 90.75 198 LEU A C 1
ATOM 1525 O O . LEU A 1 198 ? -15.829 11.368 -3.755 1.00 90.75 198 LEU A O 1
ATOM 1529 N N . ALA A 1 199 ? -15.473 10.030 -1.980 1.00 90.94 199 ALA A N 1
ATOM 1530 C CA . ALA A 1 199 ? -14.114 10.433 -1.645 1.00 90.94 199 ALA A CA 1
ATOM 1531 C C . ALA A 1 199 ? -13.177 9.240 -1.873 1.00 90.94 199 ALA A C 1
ATOM 1533 O O . ALA A 1 199 ? -12.990 8.410 -0.983 1.00 90.94 199 ALA A O 1
ATOM 1534 N N . LEU A 1 200 ? -12.642 9.123 -3.092 1.00 92.38 200 LEU A N 1
ATOM 1535 C CA . LEU A 1 200 ? -11.790 8.000 -3.482 1.00 92.38 200 LEU A CA 1
ATOM 1536 C C . LEU A 1 200 ? -10.484 8.030 -2.679 1.00 92.38 200 LEU A C 1
ATOM 1538 O O . LEU A 1 200 ? -9.770 9.032 -2.704 1.00 92.38 200 LEU A O 1
ATOM 1542 N N . ASN A 1 201 ? -10.171 6.926 -2.003 1.00 88.50 201 ASN A N 1
ATOM 1543 C CA . ASN A 1 201 ? -8.930 6.739 -1.259 1.00 88.50 201 ASN A CA 1
ATOM 1544 C C . ASN A 1 201 ? -8.197 5.493 -1.771 1.00 88.50 201 ASN A C 1
ATOM 1546 O O . ASN A 1 201 ? -8.732 4.392 -1.674 1.00 88.50 201 ASN A O 1
ATOM 1550 N N . GLY A 1 202 ? -6.995 5.660 -2.313 1.00 86.69 202 GLY A N 1
ATOM 1551 C CA . GLY A 1 202 ? -6.199 4.577 -2.890 1.00 86.69 202 GLY A CA 1
ATOM 1552 C C . GLY A 1 202 ? -4.780 5.038 -3.217 1.00 86.69 202 GLY A C 1
ATOM 1553 O O . GLY A 1 202 ? -4.321 6.040 -2.678 1.00 86.69 202 GLY A O 1
ATOM 1554 N N . ALA A 1 203 ? -4.104 4.320 -4.120 1.00 77.38 203 ALA A N 1
ATOM 1555 C CA . ALA A 1 203 ? -2.676 4.450 -4.473 1.00 77.38 203 ALA A CA 1
ATOM 1556 C C . ALA A 1 203 ? -1.680 3.975 -3.396 1.00 77.38 203 ALA A C 1
ATOM 1558 O O . ALA A 1 203 ? -0.566 3.582 -3.733 1.00 77.38 203 ALA A O 1
ATOM 1559 N N . GLU A 1 204 ? -2.097 3.933 -2.135 1.00 79.19 204 GLU A N 1
ATOM 1560 C CA . GLU A 1 204 ? -1.376 3.319 -1.021 1.00 79.19 204 GLU A CA 1
ATOM 1561 C C . GLU A 1 204 ? -2.335 2.461 -0.171 1.00 79.19 204 GLU A C 1
ATOM 1563 O O . GLU A 1 204 ? -3.558 2.552 -0.343 1.00 79.19 204 GLU A O 1
ATOM 1568 N N . PRO A 1 205 ? -1.820 1.604 0.729 1.00 80.62 205 PRO A N 1
ATOM 1569 C CA . PRO A 1 205 ? -2.656 0.799 1.613 1.00 80.62 205 PRO A CA 1
ATOM 1570 C C . PRO A 1 205 ? -3.629 1.658 2.435 1.00 80.62 205 PRO A C 1
ATOM 1572 O O . PRO A 1 205 ? -3.244 2.583 3.157 1.00 80.62 205 PRO A O 1
ATOM 1575 N N . VAL A 1 206 ? -4.925 1.347 2.336 1.00 86.12 206 VAL A N 1
ATOM 1576 C CA . VAL A 1 206 ? -5.971 2.107 3.027 1.00 86.12 206 VAL A CA 1
ATOM 1577 C C . VAL A 1 206 ? -6.023 1.704 4.498 1.00 86.12 206 VAL A C 1
ATOM 1579 O O . VAL A 1 206 ? -6.376 0.580 4.846 1.00 86.12 206 VAL A O 1
ATOM 1582 N N . ARG A 1 207 ? -5.703 2.651 5.384 1.00 83.69 207 ARG A N 1
ATOM 1583 C CA . ARG A 1 207 ? -5.646 2.416 6.833 1.00 83.69 207 ARG A CA 1
ATOM 1584 C C . ARG A 1 207 ? -7.012 2.572 7.495 1.00 83.69 207 ARG A C 1
ATOM 1586 O O . ARG A 1 207 ? -7.618 3.640 7.408 1.00 83.69 207 ARG A O 1
ATOM 1593 N N . ALA A 1 208 ? -7.424 1.560 8.257 1.00 89.75 208 ALA A N 1
ATOM 1594 C CA . ALA A 1 208 ? -8.654 1.572 9.056 1.00 89.75 208 ALA A CA 1
ATOM 1595 C C . ALA A 1 208 ? -8.749 2.798 9.980 1.00 89.75 208 ALA A C 1
ATOM 1597 O O . ALA A 1 208 ? -9.721 3.540 9.921 1.00 89.75 208 ALA A O 1
ATOM 1598 N N . ALA A 1 209 ? -7.680 3.107 10.720 1.00 84.19 209 ALA A N 1
ATOM 1599 C CA . ALA A 1 209 ? -7.649 4.273 11.606 1.00 84.19 209 ALA A CA 1
ATOM 1600 C C . ALA A 1 209 ? -7.888 5.607 10.869 1.00 84.19 209 ALA A C 1
ATOM 1602 O O . ALA A 1 209 ? -8.514 6.515 11.415 1.00 84.19 209 ALA A O 1
ATOM 1603 N N . THR A 1 210 ? -7.414 5.739 9.623 1.00 84.44 210 THR A N 1
ATOM 1604 C CA . THR A 1 210 ? -7.675 6.928 8.797 1.00 84.44 210 THR A CA 1
ATOM 1605 C C . THR A 1 210 ? -9.139 6.981 8.367 1.00 84.44 210 THR A C 1
ATOM 1607 O O . THR A 1 210 ? -9.740 8.053 8.409 1.00 84.44 210 THR A O 1
ATOM 1610 N N . VAL A 1 211 ? -9.717 5.840 7.982 1.00 88.56 211 VAL A N 1
ATOM 1611 C CA . VAL A 1 211 ? -11.140 5.718 7.628 1.00 88.56 211 VAL A CA 1
ATOM 1612 C C . VAL A 1 211 ? -12.032 6.102 8.810 1.00 88.56 211 VAL A C 1
ATOM 1614 O O . VAL A 1 211 ? -12.917 6.945 8.647 1.00 88.56 211 VAL A O 1
ATOM 1617 N N . ASP A 1 212 ? -11.765 5.563 9.999 1.00 86.38 212 ASP A N 1
ATOM 1618 C CA . ASP A 1 212 ? -12.542 5.842 11.211 1.00 86.38 212 ASP A CA 1
ATOM 1619 C C . ASP A 1 212 ? -12.423 7.309 11.632 1.00 86.38 212 ASP A C 1
ATOM 1621 O O . ASP A 1 212 ? -13.424 7.978 11.908 1.00 86.38 212 ASP A O 1
ATOM 1625 N N . ALA A 1 213 ? -11.199 7.849 11.625 1.00 83.81 213 ALA A N 1
ATOM 1626 C CA . ALA A 1 213 ? -10.952 9.239 11.982 1.00 83.81 213 ALA A CA 1
ATOM 1627 C C . ALA A 1 213 ? -11.609 10.215 10.997 1.00 83.81 213 ALA A C 1
ATOM 1629 O O . ALA A 1 213 ? -12.173 11.222 11.428 1.00 83.81 213 ALA A O 1
ATOM 1630 N N . PHE A 1 214 ? -11.554 9.930 9.692 1.00 86.06 214 PHE A N 1
ATOM 1631 C CA . PHE A 1 214 ? -12.237 10.727 8.673 1.00 86.06 214 PHE A CA 1
ATOM 1632 C C . PHE A 1 214 ? -13.752 10.684 8.878 1.00 86.06 214 PHE A C 1
ATOM 1634 O O . PHE A 1 214 ? -14.379 11.734 9.007 1.00 86.06 214 PHE A O 1
ATOM 1641 N N . SER A 1 215 ? -14.325 9.483 8.985 1.00 83.94 215 SER A N 1
ATOM 1642 C CA . SER A 1 215 ? -15.773 9.292 9.130 1.00 83.94 215 SER A CA 1
ATOM 1643 C C . SER A 1 215 ? -16.305 9.994 10.382 1.00 83.94 215 SER A C 1
ATOM 1645 O O . SER A 1 215 ? -17.298 10.716 10.322 1.00 83.94 215 SER A O 1
ATOM 1647 N N . THR A 1 216 ? -15.582 9.884 11.499 1.00 84.50 216 THR A N 1
ATOM 1648 C CA . THR A 1 216 ? -15.945 10.541 12.761 1.00 84.50 216 THR A CA 1
ATOM 1649 C C . THR A 1 216 ? -15.859 12.065 12.657 1.00 84.50 216 THR A C 1
ATOM 1651 O O . THR A 1 216 ? -16.818 12.768 12.967 1.00 84.50 216 THR A O 1
ATOM 1654 N N . ARG A 1 217 ? -14.721 12.607 12.202 1.00 84.00 217 ARG A N 1
ATOM 1655 C CA . ARG A 1 217 ? -14.480 14.063 12.207 1.00 84.00 217 ARG A CA 1
ATOM 1656 C C . ARG A 1 217 ? -15.347 14.813 11.202 1.00 84.00 217 ARG A C 1
ATOM 1658 O O . ARG A 1 217 ? -15.756 15.939 11.473 1.00 84.00 217 ARG A O 1
ATOM 1665 N N . MET A 1 218 ? -15.623 14.200 10.055 1.00 83.25 218 MET A N 1
ATOM 1666 C CA . MET A 1 218 ? -16.333 14.850 8.953 1.00 83.25 218 MET A CA 1
ATOM 1667 C C . MET A 1 218 ? -17.859 14.770 9.084 1.00 83.25 218 MET A C 1
ATOM 1669 O O . MET A 1 218 ? -18.565 15.460 8.350 1.00 83.25 218 MET A O 1
ATOM 1673 N N . THR A 1 219 ? -18.368 14.002 10.057 1.00 86.12 219 THR A N 1
ATOM 1674 C CA . THR A 1 219 ? -19.807 13.920 10.359 1.00 86.12 219 THR A CA 1
ATOM 1675 C C . THR A 1 219 ? -20.395 15.302 10.668 1.00 86.12 219 THR A C 1
ATOM 1677 O O . THR A 1 219 ? -21.467 15.635 10.170 1.00 86.12 219 THR A O 1
ATOM 1680 N N . ALA A 1 220 ? -19.676 16.147 11.420 1.00 84.31 220 ALA A N 1
ATOM 1681 C CA . ALA A 1 220 ? -20.128 17.501 11.761 1.00 84.31 220 ALA A CA 1
ATOM 1682 C C . ALA A 1 220 ? -20.311 18.414 10.532 1.00 84.31 220 ALA A C 1
ATOM 1684 O O . ALA A 1 220 ? -21.140 19.316 10.567 1.00 84.31 220 ALA A O 1
ATOM 1685 N N . ALA A 1 221 ? -19.591 18.135 9.441 1.00 83.75 221 ALA A N 1
ATOM 1686 C CA . ALA A 1 221 ? -19.702 18.852 8.172 1.00 83.75 221 ALA A CA 1
ATOM 1687 C C . ALA A 1 221 ? -20.759 18.242 7.224 1.00 83.75 221 ALA A C 1
ATOM 1689 O O . ALA A 1 221 ? -20.808 18.581 6.045 1.00 83.75 221 ALA A O 1
ATOM 1690 N N . GLY A 1 222 ? -21.568 17.282 7.687 1.00 88.12 222 GLY A N 1
ATOM 1691 C CA . GLY A 1 222 ? -22.610 16.631 6.887 1.00 88.12 222 GLY A CA 1
ATOM 1692 C C . GLY A 1 222 ? -22.119 15.543 5.925 1.00 88.12 222 GLY A C 1
ATOM 1693 O O . GLY A 1 222 ? -22.896 15.097 5.082 1.00 88.12 222 GLY A O 1
ATOM 1694 N N . VAL A 1 223 ? -20.860 15.095 6.023 1.00 89.75 223 VAL A N 1
ATOM 1695 C CA . VAL A 1 223 ? -20.343 13.991 5.194 1.00 89.75 223 VAL A CA 1
ATOM 1696 C C . VAL A 1 223 ? -21.025 12.679 5.584 1.00 89.75 223 VAL A C 1
ATOM 1698 O O . VAL A 1 223 ? -21.037 12.300 6.755 1.00 89.75 223 VAL A O 1
ATOM 1701 N N . ALA A 1 224 ? -21.578 11.966 4.600 1.00 90.94 224 ALA A N 1
ATOM 1702 C CA . ALA A 1 224 ? -22.226 10.683 4.837 1.00 90.94 224 ALA A CA 1
ATOM 1703 C C . ALA A 1 224 ? -21.188 9.584 5.158 1.00 90.94 224 ALA A C 1
ATOM 1705 O O . ALA A 1 224 ? -20.107 9.574 4.564 1.00 90.94 224 ALA A O 1
ATOM 1706 N N . PRO A 1 225 ? -21.512 8.588 6.008 1.00 88.38 225 PRO A N 1
ATOM 1707 C CA . PRO A 1 225 ? -20.607 7.466 6.298 1.00 88.38 225 PRO A CA 1
ATOM 1708 C C . PRO A 1 225 ? -20.170 6.668 5.057 1.00 88.38 225 PRO A C 1
ATOM 1710 O O . PRO A 1 225 ? -19.112 6.048 5.053 1.00 88.38 225 PRO A O 1
ATOM 1713 N N . SER A 1 226 ? -20.972 6.694 3.990 1.00 92.00 226 SER A N 1
ATOM 1714 C CA . SER A 1 226 ? -20.686 6.048 2.705 1.00 92.00 226 SER A CA 1
ATOM 1715 C C . SER A 1 226 ? -19.833 6.881 1.744 1.00 92.00 226 SER A C 1
ATOM 1717 O O . SER A 1 226 ? -19.516 6.411 0.652 1.00 92.00 226 SER A O 1
ATOM 1719 N N . THR A 1 227 ? -19.455 8.108 2.121 1.00 91.31 227 THR A N 1
ATOM 1720 C CA . THR A 1 227 ? -18.654 8.988 1.263 1.00 91.31 227 THR A CA 1
ATOM 1721 C C . THR A 1 227 ? -17.208 8.509 1.147 1.00 91.31 227 THR A C 1
ATOM 1723 O O . THR A 1 227 ? -16.645 8.591 0.058 1.00 91.31 227 THR A O 1
ATOM 1726 N N . MET A 1 228 ? -16.587 8.015 2.227 1.00 90.94 228 MET A N 1
ATOM 1727 C CA . MET A 1 228 ? -15.221 7.474 2.175 1.00 90.94 228 MET A CA 1
ATOM 1728 C C . MET A 1 228 ? -15.205 6.229 1.289 1.00 90.94 228 MET A C 1
ATOM 1730 O O . MET A 1 228 ? -15.954 5.287 1.533 1.00 90.94 228 MET A O 1
ATOM 1734 N N . TYR A 1 229 ? -14.365 6.223 0.256 1.00 93.69 229 TYR A N 1
ATOM 1735 C CA . TYR A 1 229 ? -14.470 5.251 -0.829 1.00 93.69 229 TYR A CA 1
ATOM 1736 C C . TYR A 1 229 ? -13.105 4.597 -1.118 1.00 93.69 229 TYR A C 1
ATOM 1738 O O . TYR A 1 229 ? -12.380 5.050 -2.007 1.00 93.69 229 TYR A O 1
ATOM 1746 N N . PRO A 1 230 ? -12.710 3.567 -0.339 1.00 95.94 230 PRO A N 1
ATOM 1747 C CA . PRO A 1 230 ? -11.452 2.843 -0.527 1.00 95.94 230 PRO A CA 1
ATOM 1748 C C . PRO A 1 230 ? -11.414 2.113 -1.872 1.00 95.94 230 PRO A C 1
ATOM 1750 O O . PRO A 1 230 ? -12.300 1.317 -2.159 1.00 95.94 230 PRO A O 1
ATOM 1753 N N . VAL A 1 231 ? -10.398 2.353 -2.694 1.00 96.56 231 VAL A N 1
ATOM 1754 C CA . VAL A 1 231 ? -10.273 1.787 -4.046 1.00 96.56 231 VAL A CA 1
ATOM 1755 C C . VAL A 1 231 ? -8.886 1.194 -4.262 1.00 96.56 231 VAL A C 1
ATOM 1757 O O . VAL A 1 231 ? -7.914 1.615 -3.635 1.00 96.56 231 VAL A O 1
ATOM 1760 N N . TYR A 1 232 ? -8.782 0.246 -5.192 1.00 97.62 232 TYR A N 1
ATOM 1761 C CA . TYR A 1 232 ? -7.504 -0.331 -5.606 1.00 97.62 232 TYR A CA 1
ATOM 1762 C C . TYR A 1 232 ? -7.279 -0.161 -7.105 1.00 97.62 232 TYR A C 1
ATOM 1764 O O . TYR A 1 232 ? -8.209 -0.234 -7.918 1.00 97.62 232 TYR A O 1
ATOM 1772 N N . GLY A 1 233 ? -6.024 0.108 -7.455 1.00 95.12 233 GLY A N 1
ATOM 1773 C CA . GLY A 1 233 ? -5.637 0.533 -8.782 1.00 95.12 233 GLY A CA 1
ATOM 1774 C C . GLY A 1 233 ? -4.129 0.592 -8.984 1.00 95.12 233 GLY A C 1
ATOM 1775 O O . GLY A 1 233 ? -3.375 0.708 -8.020 1.00 95.12 233 GLY A O 1
ATOM 1776 N N . MET A 1 234 ? -3.699 0.519 -10.241 1.00 93.31 234 MET A N 1
ATOM 1777 C CA . MET A 1 234 ? -2.293 0.601 -10.640 1.00 93.31 234 MET A CA 1
ATOM 1778 C C . MET A 1 234 ? -2.160 1.077 -12.093 1.00 93.31 234 MET A C 1
ATOM 1780 O O . MET A 1 234 ? -3.122 1.011 -12.862 1.00 93.31 234 MET A O 1
ATOM 1784 N N . ALA A 1 235 ? -0.962 1.521 -12.479 1.00 94.25 235 ALA A N 1
ATOM 1785 C CA . ALA A 1 235 ? -0.689 2.025 -13.827 1.00 94.25 235 ALA A CA 1
ATOM 1786 C C . ALA A 1 235 ? -0.875 0.942 -14.903 1.00 94.25 235 ALA A C 1
ATOM 1788 O O . ALA A 1 235 ? -1.414 1.199 -15.975 1.00 94.25 235 ALA A O 1
ATOM 1789 N N . GLU A 1 236 ? -0.489 -0.294 -14.597 1.00 95.69 236 GLU A N 1
ATOM 1790 C CA . GLU A 1 236 ? -0.614 -1.447 -15.483 1.00 95.69 236 GLU A CA 1
ATOM 1791 C C . GLU A 1 236 ? -2.070 -1.848 -15.759 1.00 95.69 236 GLU A C 1
ATOM 1793 O O . GLU A 1 236 ? -2.335 -2.538 -16.740 1.00 95.69 236 GLU A O 1
ATOM 1798 N N . ALA A 1 237 ? -3.020 -1.388 -14.940 1.00 94.81 237 ALA A N 1
ATOM 1799 C CA . ALA A 1 237 ? -4.460 -1.518 -15.164 1.00 94.81 237 ALA A CA 1
ATOM 1800 C C . ALA A 1 237 ? -5.073 -0.236 -15.751 1.00 94.81 237 ALA A C 1
ATOM 1802 O O . ALA A 1 237 ? -6.274 0.002 -15.600 1.00 94.81 237 ALA A O 1
ATOM 1803 N N . THR A 1 238 ? -4.249 0.630 -16.355 1.00 95.62 238 THR A N 1
ATOM 1804 C CA . THR A 1 238 ? -4.541 2.037 -16.672 1.00 95.62 238 THR A CA 1
ATOM 1805 C C . THR A 1 238 ? -4.753 2.887 -15.416 1.00 95.62 238 THR A C 1
ATOM 1807 O O . THR A 1 238 ? -4.066 3.889 -15.230 1.00 95.62 238 THR A O 1
ATOM 1810 N N . LEU A 1 239 ? -5.690 2.493 -14.547 1.00 93.75 239 LEU A N 1
ATOM 1811 C CA . LEU A 1 239 ? -5.852 3.037 -13.204 1.00 93.75 239 LEU A CA 1
ATOM 1812 C C . LEU A 1 239 ? -6.692 2.113 -12.315 1.00 93.75 239 LEU A C 1
ATOM 1814 O O . LEU A 1 239 ? -6.221 1.692 -11.272 1.00 93.75 239 LEU A O 1
ATOM 1818 N N . ALA A 1 240 ? -7.941 1.827 -12.686 1.00 94.25 240 ALA A N 1
ATOM 1819 C CA . ALA A 1 240 ? -8.944 1.253 -11.783 1.00 94.25 240 ALA A CA 1
ATOM 1820 C C . ALA A 1 240 ? -8.994 -0.282 -11.824 1.00 94.25 240 ALA A C 1
ATOM 1822 O O . ALA A 1 240 ? -9.137 -0.866 -12.896 1.00 94.25 240 ALA A O 1
ATOM 1823 N N . ILE A 1 241 ? -8.968 -0.926 -10.650 1.00 97.88 241 ILE A N 1
ATOM 1824 C CA . ILE A 1 241 ? -9.140 -2.381 -10.511 1.00 97.88 241 ILE A CA 1
ATOM 1825 C C . ILE A 1 241 ? -10.408 -2.703 -9.723 1.00 97.88 241 ILE A C 1
ATOM 1827 O O . ILE A 1 241 ? -11.264 -3.417 -10.244 1.00 97.88 241 ILE A O 1
ATOM 1831 N N . THR A 1 242 ? -10.556 -2.183 -8.498 1.00 98.25 242 THR A N 1
ATOM 1832 C CA . THR A 1 242 ? -11.730 -2.463 -7.653 1.00 98.25 242 THR A CA 1
ATOM 1833 C C . THR A 1 242 ? -12.351 -1.215 -7.045 1.00 98.25 242 THR A C 1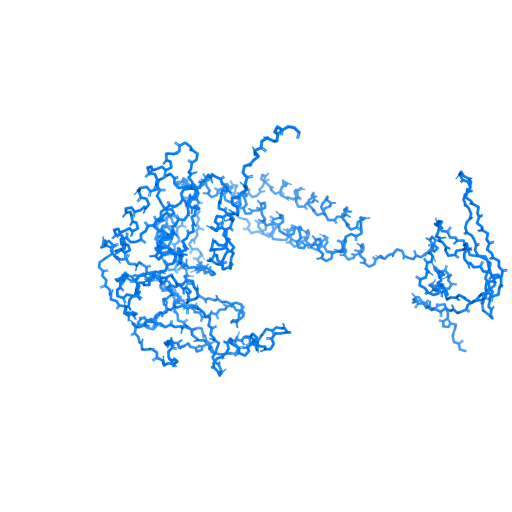
ATOM 1835 O O . THR A 1 242 ? -11.649 -0.274 -6.665 1.00 98.25 242 THR A O 1
ATOM 1838 N N . PHE A 1 243 ? -13.685 -1.213 -6.983 1.00 96.75 243 PHE A N 1
ATOM 1839 C CA . PHE A 1 243 ? -14.511 -0.140 -6.431 1.00 96.75 243 PHE A CA 1
ATOM 1840 C C . PHE A 1 243 ? -15.523 -0.739 -5.431 1.00 96.75 243 PHE A C 1
ATOM 1842 O O . PHE A 1 243 ? -16.097 -1.798 -5.711 1.00 96.75 243 PHE A O 1
ATOM 1849 N N . PRO A 1 244 ? -15.777 -0.097 -4.274 1.00 94.81 244 PRO A N 1
ATOM 1850 C CA . PRO A 1 244 ? -16.866 -0.472 -3.372 1.00 94.81 244 PRO A CA 1
ATOM 1851 C C . PRO A 1 244 ? -18.240 -0.299 -4.024 1.00 94.81 244 PRO A C 1
ATOM 1853 O O . PRO A 1 244 ? -18.381 0.353 -5.058 1.00 94.81 244 PRO A O 1
ATOM 1856 N N . THR A 1 245 ? -19.297 -0.809 -3.400 1.00 91.06 245 THR A N 1
ATOM 1857 C CA . THR A 1 245 ? -20.655 -0.507 -3.877 1.00 91.06 245 THR A CA 1
ATOM 1858 C C . THR A 1 245 ? -21.006 0.948 -3.525 1.00 91.06 245 THR A C 1
ATOM 1860 O O . THR A 1 245 ? -20.872 1.343 -2.367 1.00 91.06 245 THR A O 1
ATOM 1863 N N . PRO A 1 246 ? -21.439 1.799 -4.475 1.00 89.19 246 PRO A N 1
ATOM 1864 C CA . PRO A 1 246 ? -21.848 3.163 -4.148 1.00 89.19 246 PRO A CA 1
ATOM 1865 C C . PRO A 1 246 ? -22.936 3.188 -3.066 1.00 89.19 246 PRO A C 1
ATOM 1867 O O . PRO A 1 246 ? -23.931 2.475 -3.166 1.00 89.19 246 PRO A O 1
ATOM 1870 N N . GLY A 1 247 ? -22.756 4.025 -2.043 1.00 88.19 247 GLY A N 1
ATOM 1871 C CA . GLY A 1 247 ? -23.708 4.161 -0.938 1.00 88.19 247 GLY A CA 1
ATOM 1872 C C . GLY A 1 247 ? -23.475 3.216 0.246 1.00 88.19 247 GLY A C 1
ATOM 1873 O O . GLY A 1 247 ? -24.132 3.395 1.269 1.00 88.19 247 GLY A O 1
ATOM 1874 N N . THR A 1 248 ? -22.525 2.277 0.172 1.00 90.56 248 THR A N 1
ATOM 1875 C CA . THR A 1 248 ? -22.125 1.461 1.331 1.00 90.56 248 THR A CA 1
ATOM 1876 C C . THR A 1 248 ? -21.001 2.130 2.113 1.00 90.56 248 THR A C 1
ATOM 1878 O O . THR A 1 248 ? -20.076 2.676 1.515 1.00 90.56 248 THR A O 1
ATOM 1881 N N . ALA A 1 249 ? -21.057 2.067 3.444 1.00 92.19 249 ALA A N 1
ATOM 1882 C CA . ALA A 1 249 ? -19.935 2.473 4.287 1.00 92.19 249 ALA A CA 1
ATOM 1883 C C . ALA A 1 249 ? -18.716 1.550 4.069 1.00 92.19 249 ALA A C 1
ATOM 1885 O O . ALA A 1 249 ? -18.904 0.377 3.727 1.00 92.19 249 ALA A O 1
ATOM 1886 N N . PRO A 1 250 ? -17.480 2.042 4.275 1.00 93.81 250 PRO A N 1
ATOM 1887 C CA . PRO A 1 250 ? -16.286 1.206 4.255 1.00 93.81 250 PRO A CA 1
ATOM 1888 C C . PRO A 1 250 ? -16.416 -0.006 5.178 1.00 93.81 250 PRO A C 1
ATOM 1890 O O . PRO A 1 250 ? -16.767 0.126 6.350 1.00 93.81 250 PRO A O 1
ATOM 1893 N N . ARG A 1 251 ? -16.088 -1.188 4.656 1.00 95.69 251 ARG A N 1
ATOM 1894 C CA . ARG A 1 251 ? -16.025 -2.419 5.445 1.00 95.69 251 ARG A CA 1
ATOM 1895 C C . ARG A 1 251 ? -14.611 -2.614 5.981 1.00 95.69 251 ARG A C 1
ATOM 1897 O O . ARG A 1 251 ? -13.657 -2.642 5.203 1.00 95.69 251 ARG A O 1
ATOM 1904 N N . ILE A 1 252 ? -14.497 -2.799 7.293 1.00 96.38 252 ILE A N 1
ATOM 1905 C CA . ILE A 1 252 ? -13.246 -3.115 7.987 1.00 96.38 252 ILE A CA 1
ATOM 1906 C C . ILE A 1 252 ? -13.406 -4.487 8.639 1.00 96.38 252 ILE A C 1
ATOM 1908 O O . ILE A 1 252 ? -14.380 -4.718 9.352 1.00 96.38 252 ILE A O 1
ATOM 1912 N N . VAL A 1 253 ? -12.462 -5.390 8.390 1.00 97.00 253 VAL A N 1
ATOM 1913 C CA . VAL A 1 253 ? -12.383 -6.701 9.051 1.00 97.00 253 VAL A CA 1
ATOM 1914 C C . VAL A 1 253 ? -11.136 -6.754 9.920 1.00 97.00 253 VAL A C 1
ATOM 1916 O O . VAL A 1 253 ? -10.129 -6.126 9.598 1.00 97.00 253 VAL A O 1
ATOM 1919 N N . HIS A 1 254 ? -11.194 -7.500 11.018 1.00 97.38 254 HIS A N 1
ATOM 1920 C CA . HIS A 1 254 ? -10.066 -7.683 11.926 1.00 97.38 254 HIS A CA 1
ATOM 1921 C C . HIS A 1 254 ? -9.642 -9.142 11.863 1.00 97.38 254 HIS A C 1
ATOM 1923 O O . HIS A 1 254 ? -10.373 -10.014 12.320 1.00 97.38 254 HIS A O 1
ATOM 1929 N N . LEU A 1 255 ? -8.490 -9.406 11.249 1.00 96.38 255 LEU A N 1
ATOM 1930 C CA . LEU A 1 255 ? -7.990 -10.764 11.051 1.00 96.38 255 LEU A CA 1
ATOM 1931 C C . LEU A 1 255 ? -6.857 -11.078 12.023 1.00 96.38 255 LEU A C 1
ATOM 1933 O O . LEU A 1 255 ? -6.088 -10.192 12.394 1.00 96.38 255 LEU A O 1
ATOM 1937 N N . ASP A 1 256 ? -6.724 -12.345 12.392 1.00 94.69 256 ASP A N 1
ATOM 1938 C CA . ASP A 1 256 ? -5.565 -12.852 13.110 1.00 94.69 256 ASP A CA 1
ATOM 1939 C C . ASP A 1 256 ? -4.314 -12.679 12.246 1.00 94.69 256 ASP A C 1
ATOM 1941 O O . ASP A 1 256 ? -4.160 -13.297 11.187 1.00 94.69 256 ASP A O 1
ATOM 1945 N N . ARG A 1 257 ? -3.406 -11.818 12.709 1.00 91.44 257 ARG A N 1
ATOM 1946 C CA . ARG A 1 257 ? -2.171 -11.499 11.999 1.00 91.44 257 ARG A CA 1
ATOM 1947 C C . ARG A 1 257 ? -1.299 -12.733 11.747 1.00 91.44 257 ARG A C 1
ATOM 1949 O O . ARG A 1 257 ? -0.690 -12.786 10.684 1.00 91.44 257 ARG A O 1
ATOM 1956 N N . ARG A 1 258 ? -1.250 -13.701 12.673 1.00 88.62 258 ARG A N 1
ATOM 1957 C CA . ARG A 1 258 ? -0.398 -14.899 12.556 1.00 88.62 258 ARG A CA 1
ATOM 1958 C C . ARG A 1 258 ? -0.941 -15.868 11.520 1.00 88.62 258 ARG A C 1
ATOM 1960 O O . ARG A 1 258 ? -0.220 -16.207 10.590 1.00 88.62 258 ARG A O 1
ATOM 1967 N N . HIS A 1 259 ? -2.221 -16.224 11.617 1.00 92.56 259 HIS A N 1
ATOM 1968 C CA . HIS A 1 259 ? -2.862 -17.087 10.619 1.00 92.56 259 HIS A CA 1
ATOM 1969 C C . HIS A 1 259 ? -2.796 -16.466 9.217 1.00 92.56 259 HIS A C 1
ATOM 1971 O O . HIS A 1 259 ? -2.608 -17.168 8.223 1.00 92.56 259 HIS A O 1
ATOM 1977 N N . LEU A 1 260 ? -2.884 -15.135 9.116 1.00 92.06 260 LEU A N 1
ATOM 1978 C CA . LEU A 1 260 ? -2.737 -14.450 7.839 1.00 92.06 260 LEU A CA 1
ATOM 1979 C C . LEU A 1 260 ? -1.312 -14.553 7.272 1.00 92.06 260 LEU A C 1
ATOM 1981 O O . LEU A 1 260 ? -1.160 -14.768 6.071 1.00 92.06 260 LEU A O 1
ATOM 1985 N N . SER A 1 261 ? -0.277 -14.361 8.093 1.00 86.75 261 SER A N 1
ATOM 1986 C CA . SER A 1 261 ? 1.115 -14.350 7.626 1.00 86.75 261 SER A CA 1
ATOM 1987 C C . SER A 1 261 ? 1.731 -15.741 7.456 1.00 86.75 261 SER A C 1
ATOM 1989 O O . SER A 1 261 ? 2.532 -15.944 6.544 1.00 86.75 261 SER A O 1
ATOM 1991 N N . GLU A 1 262 ? 1.388 -16.683 8.334 1.00 86.69 262 GLU A N 1
ATOM 1992 C CA . GLU A 1 262 ? 1.971 -18.028 8.386 1.00 86.69 262 GLU A CA 1
ATOM 1993 C C . GLU A 1 262 ? 1.154 -19.014 7.538 1.00 86.69 262 GLU A C 1
ATOM 1995 O O . GLU A 1 262 ? 1.704 -19.653 6.641 1.00 86.69 262 GLU A O 1
ATOM 2000 N N . ASP A 1 263 ? -0.167 -19.066 7.739 1.00 90.06 263 ASP A N 1
ATOM 2001 C CA . ASP A 1 263 ? -1.042 -20.033 7.057 1.00 90.06 263 ASP A CA 1
ATOM 2002 C C . ASP A 1 263 ? -1.682 -19.477 5.775 1.00 90.06 263 ASP A C 1
ATOM 2004 O O . ASP A 1 263 ? -2.235 -20.222 4.957 1.00 90.06 263 ASP A O 1
ATOM 2008 N N . GLY A 1 264 ? -1.654 -18.153 5.598 1.00 91.69 264 GLY A N 1
ATOM 2009 C CA . GLY A 1 264 ? -2.369 -17.474 4.522 1.00 91.69 264 GLY A CA 1
ATOM 2010 C C . GLY A 1 264 ? -3.889 -17.569 4.669 1.00 91.69 264 GLY A C 1
ATOM 2011 O O . GLY A 1 264 ? -4.587 -17.649 3.655 1.00 91.69 264 GLY A O 1
ATOM 2012 N N . LEU A 1 265 ? -4.409 -17.601 5.900 1.00 94.94 265 LEU A N 1
ATOM 2013 C CA . LEU A 1 265 ? -5.834 -17.765 6.199 1.00 94.94 265 LEU A CA 1
ATOM 2014 C C . LEU A 1 265 ? -6.439 -16.511 6.839 1.00 94.94 265 LEU A C 1
ATOM 2016 O O . LEU A 1 265 ? -5.880 -15.919 7.759 1.00 94.94 265 LEU A O 1
ATOM 2020 N N . ALA A 1 266 ? -7.631 -16.136 6.377 1.00 96.12 266 ALA A N 1
ATOM 2021 C CA . ALA A 1 266 ? -8.446 -15.098 6.987 1.00 96.12 266 ALA A CA 1
ATOM 2022 C C . ALA A 1 266 ? -9.242 -15.672 8.165 1.00 96.12 266 ALA A C 1
ATOM 2024 O O . ALA A 1 266 ? -10.319 -16.237 7.980 1.00 96.12 266 ALA A O 1
ATOM 2025 N N . VAL A 1 267 ? -8.708 -15.517 9.374 1.00 96.50 267 VAL A N 1
ATOM 2026 C CA . VAL A 1 267 ? -9.403 -15.866 10.619 1.00 96.50 267 VAL A CA 1
ATOM 2027 C C . VAL A 1 267 ? -9.832 -14.571 11.293 1.00 96.50 267 VAL A C 1
ATOM 2029 O O . VAL A 1 267 ? -8.979 -13.811 11.737 1.00 96.50 267 VAL A O 1
ATOM 2032 N N . GLU A 1 268 ? -11.132 -14.281 11.331 1.00 96.00 268 GLU A N 1
ATOM 2033 C CA . GLU A 1 268 ? -11.635 -13.087 12.019 1.00 96.00 268 GLU A CA 1
ATOM 2034 C C . GLU A 1 268 ? -11.429 -13.190 13.538 1.00 96.00 268 GLU A C 1
ATOM 2036 O O . GLU A 1 268 ? -11.578 -14.259 14.132 1.00 96.00 268 GLU A O 1
ATOM 2041 N N . MET A 1 269 ? -11.098 -12.067 14.173 1.00 95.50 269 MET A N 1
ATOM 2042 C CA . MET A 1 269 ? -10.942 -11.962 15.622 1.00 95.50 269 MET A CA 1
ATOM 2043 C C . MET A 1 269 ? -11.453 -10.616 16.155 1.00 95.50 269 MET A C 1
ATOM 2045 O O . MET A 1 269 ? -11.595 -9.666 15.382 1.00 95.50 269 MET A O 1
ATOM 2049 N N . PRO A 1 270 ? -11.718 -10.503 17.471 1.00 96.44 270 PRO A N 1
ATOM 2050 C CA . PRO A 1 270 ? -12.111 -9.239 18.086 1.00 96.44 270 PRO A CA 1
ATOM 2051 C C . PRO A 1 270 ? -11.109 -8.112 17.800 1.00 96.44 270 PRO A C 1
ATOM 2053 O O . PRO A 1 270 ? -9.895 -8.315 17.843 1.00 96.44 270 PRO A O 1
ATOM 2056 N N . SER A 1 271 ? -11.616 -6.911 17.517 1.00 93.50 271 SER A N 1
ATOM 2057 C CA . SER A 1 271 ? -10.800 -5.752 17.126 1.00 93.50 271 SER A CA 1
ATOM 2058 C C . SER A 1 271 ? -9.850 -5.258 18.219 1.00 93.50 271 SER A C 1
ATOM 2060 O O . SER A 1 271 ? -8.856 -4.598 17.927 1.00 93.50 271 SER A O 1
ATOM 2062 N N . ASP A 1 272 ? -10.165 -5.543 19.480 1.00 91.94 272 ASP A N 1
ATOM 2063 C CA . ASP A 1 272 ? -9.372 -5.188 20.656 1.00 91.94 272 ASP A CA 1
ATOM 2064 C C . ASP A 1 272 ? -8.239 -6.186 20.945 1.00 91.94 272 ASP A C 1
ATOM 2066 O O . ASP A 1 272 ? -7.332 -5.883 21.727 1.00 91.94 272 ASP A O 1
ATOM 2070 N N . HIS A 1 273 ? -8.232 -7.346 20.281 1.00 93.06 273 HIS A N 1
ATOM 2071 C CA . HIS A 1 273 ? -7.196 -8.349 20.470 1.00 93.06 273 HIS A CA 1
ATOM 2072 C C . HIS A 1 273 ? -5.818 -7.838 19.984 1.00 93.06 273 HIS A C 1
ATOM 2074 O O . HIS A 1 273 ? -5.714 -7.257 18.900 1.00 93.06 273 HIS A O 1
ATOM 2080 N N . PRO A 1 274 ? -4.708 -8.077 20.716 1.00 87.31 274 PRO A N 1
ATOM 2081 C CA . PRO A 1 274 ? -3.383 -7.568 20.341 1.00 87.31 274 PRO A CA 1
ATOM 2082 C C . PRO A 1 274 ? -2.896 -7.984 18.946 1.00 87.31 274 PRO A C 1
ATOM 2084 O O . PRO A 1 274 ? -2.244 -7.193 18.257 1.00 87.31 274 PRO A O 1
ATOM 2087 N N . LEU A 1 275 ? -3.244 -9.203 18.525 1.00 90.00 275 LEU A N 1
ATOM 2088 C CA . LEU A 1 275 ? -2.888 -9.766 17.218 1.00 90.00 275 LEU A CA 1
ATOM 2089 C C . LEU A 1 275 ? -3.862 -9.383 16.094 1.00 90.00 275 LEU A C 1
ATOM 2091 O O . LEU A 1 275 ? -3.662 -9.816 14.962 1.00 90.00 275 LEU A O 1
ATOM 2095 N N . ALA A 1 276 ? -4.890 -8.576 16.371 1.00 93.12 276 ALA A N 1
ATOM 2096 C CA . ALA A 1 276 ? -5.823 -8.143 15.343 1.00 93.12 276 ALA A CA 1
ATOM 2097 C C . ALA A 1 276 ? -5.108 -7.253 14.317 1.00 93.12 276 ALA A C 1
ATOM 2099 O O . ALA A 1 276 ? -4.441 -6.262 14.649 1.00 93.12 276 ALA A O 1
ATOM 2100 N N . LYS A 1 277 ? -5.248 -7.615 13.042 1.00 92.31 277 LYS A N 1
ATOM 2101 C CA . LYS A 1 277 ? -4.853 -6.806 11.895 1.00 92.31 277 LYS A CA 1
ATOM 2102 C C . LYS A 1 277 ? -6.114 -6.267 11.221 1.00 92.31 277 LYS A C 1
ATOM 2104 O O . LYS A 1 277 ? -6.843 -7.049 10.609 1.00 92.31 277 LYS A O 1
ATOM 2109 N N . PRO A 1 278 ? -6.381 -4.955 11.315 1.00 94.19 278 PRO A N 1
ATOM 2110 C CA . PRO A 1 278 ? -7.481 -4.360 10.581 1.00 94.19 278 PRO A CA 1
ATOM 2111 C C . PRO A 1 278 ? -7.142 -4.310 9.086 1.00 94.19 278 PRO A C 1
ATOM 2113 O O . PRO A 1 278 ? -6.068 -3.844 8.703 1.00 94.19 278 PRO A O 1
ATOM 2116 N N . LEU A 1 279 ? -8.065 -4.758 8.243 1.00 95.50 279 LEU A N 1
ATOM 2117 C CA . LEU A 1 279 ? -7.997 -4.641 6.789 1.00 95.50 279 LEU A CA 1
ATOM 2118 C C . LEU A 1 279 ? -9.251 -3.949 6.269 1.00 95.50 279 LEU A C 1
ATOM 2120 O O . LEU A 1 279 ? -10.363 -4.244 6.706 1.00 95.50 279 LEU A O 1
ATOM 2124 N N . VAL A 1 280 ? -9.066 -3.046 5.310 1.00 96.56 280 VAL A N 1
ATOM 2125 C CA . VAL A 1 280 ? -10.156 -2.298 4.681 1.00 96.56 280 VAL A CA 1
ATOM 2126 C C . VAL A 1 280 ? -10.495 -2.939 3.337 1.00 96.56 280 VAL A C 1
ATOM 2128 O O . VAL A 1 280 ? -9.601 -3.203 2.533 1.00 96.56 280 VAL A O 1
ATOM 2131 N N . SER A 1 281 ? -11.782 -3.184 3.094 1.00 97.81 281 SER A N 1
ATOM 2132 C CA . SER A 1 281 ? -12.274 -3.618 1.783 1.00 97.81 281 SER A CA 1
ATOM 2133 C C . SER A 1 281 ? -12.017 -2.519 0.760 1.00 97.81 281 SER A C 1
ATOM 2135 O O . SER A 1 281 ? -12.410 -1.373 0.973 1.00 97.81 281 SER A O 1
ATOM 2137 N N . VAL A 1 282 ? -11.406 -2.879 -0.366 1.00 97.62 282 VAL A N 1
ATOM 2138 C CA . VAL A 1 282 ? -11.265 -2.011 -1.548 1.00 97.62 282 VAL A CA 1
ATOM 2139 C C . VAL A 1 282 ? -12.334 -2.316 -2.605 1.00 97.62 282 VAL A C 1
ATOM 2141 O O . VAL A 1 282 ? -12.239 -1.889 -3.758 1.00 97.62 282 VAL A O 1
ATOM 2144 N N . GLY A 1 283 ? -13.371 -3.064 -2.221 1.00 97.00 283 GLY A N 1
ATOM 2145 C CA . GLY A 1 283 ? -14.516 -3.386 -3.058 1.00 97.00 283 GLY A CA 1
ATOM 2146 C C . GLY A 1 283 ? -14.267 -4.511 -4.056 1.00 97.00 283 GLY A C 1
ATOM 2147 O O . GLY A 1 283 ? -13.508 -5.444 -3.798 1.00 97.00 283 GLY A O 1
ATOM 2148 N N . ARG A 1 284 ? -14.956 -4.442 -5.197 1.00 97.62 284 ARG A N 1
ATOM 2149 C CA . ARG A 1 284 ? -15.059 -5.536 -6.175 1.00 97.62 284 ARG A CA 1
ATOM 2150 C C . ARG A 1 284 ? -14.503 -5.126 -7.535 1.00 97.62 284 ARG A C 1
ATOM 2152 O O . ARG A 1 284 ? -14.494 -3.927 -7.823 1.00 97.62 284 ARG A O 1
ATOM 2159 N N . PRO A 1 285 ? -14.061 -6.080 -8.377 1.00 97.56 285 PRO A N 1
ATOM 2160 C CA . PRO A 1 285 ? -13.571 -5.778 -9.718 1.00 97.56 285 PRO A CA 1
ATOM 2161 C C . PRO A 1 285 ? -14.536 -4.901 -10.519 1.00 97.56 285 PRO A C 1
ATOM 2163 O O . PRO A 1 285 ? -15.741 -5.161 -10.555 1.00 97.56 285 PRO A O 1
ATOM 2166 N N . VAL A 1 286 ? -14.004 -3.857 -11.155 1.00 96.06 286 VAL A N 1
ATOM 2167 C CA . VAL A 1 286 ? -14.777 -2.992 -12.056 1.00 96.06 286 VAL A CA 1
ATOM 2168 C C . VAL A 1 286 ? -15.163 -3.737 -13.337 1.00 96.06 286 VAL A C 1
ATOM 2170 O O . VAL A 1 286 ? -14.580 -4.766 -13.683 1.00 96.06 286 VAL A O 1
ATOM 2173 N N . LEU A 1 287 ? -16.148 -3.210 -14.071 1.00 94.69 287 LEU A N 1
ATOM 2174 C CA . LEU A 1 287 ? -16.635 -3.826 -15.306 1.00 94.69 287 LEU A CA 1
ATOM 2175 C C . LEU A 1 287 ? -15.484 -4.107 -16.288 1.00 94.69 287 LEU A C 1
ATOM 2177 O O . LEU A 1 287 ? -14.714 -3.216 -16.637 1.00 94.69 287 LEU A O 1
ATOM 2181 N N . GLY A 1 288 ? -15.396 -5.354 -16.752 1.00 94.62 288 GLY A N 1
ATOM 2182 C CA . GLY A 1 288 ? -14.379 -5.802 -17.705 1.00 94.62 288 GLY A CA 1
ATOM 2183 C C . GLY A 1 288 ? -13.066 -6.270 -17.072 1.00 94.62 288 GLY A C 1
ATOM 2184 O O . GLY A 1 288 ? -12.310 -6.965 -17.748 1.00 94.62 288 GLY A O 1
ATOM 2185 N N . ILE A 1 289 ? -12.807 -5.973 -15.794 1.00 97.81 289 ILE A N 1
ATOM 2186 C CA . ILE A 1 289 ? -11.679 -6.549 -15.055 1.00 97.81 289 ILE A CA 1
ATOM 2187 C C . ILE A 1 289 ? -12.109 -7.867 -14.415 1.00 97.81 289 ILE A C 1
ATOM 2189 O O . ILE A 1 289 ? -13.062 -7.940 -13.641 1.00 97.81 289 ILE A O 1
ATOM 2193 N N . ARG A 1 290 ? -11.366 -8.928 -14.718 1.00 97.69 290 ARG A N 1
ATOM 2194 C CA . ARG A 1 290 ? -11.404 -10.201 -14.001 1.00 97.69 290 ARG A CA 1
ATOM 2195 C C . ARG A 1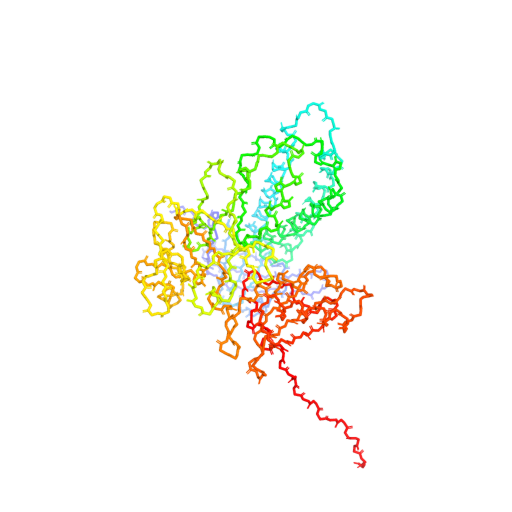 290 ? -10.268 -10.218 -12.992 1.00 97.69 290 ARG A C 1
ATOM 2197 O O . ARG A 1 290 ? -9.172 -9.753 -13.297 1.00 97.69 290 ARG A O 1
ATOM 2204 N N . LEU A 1 291 ? -10.521 -10.807 -11.831 1.00 97.56 291 LEU A N 1
ATOM 2205 C CA . LEU A 1 291 ? -9.561 -10.930 -10.741 1.00 97.56 291 LEU A CA 1
ATOM 2206 C C . LEU A 1 291 ? -9.480 -12.387 -10.290 1.00 97.56 291 LEU A C 1
ATOM 2208 O O . LEU A 1 291 ? -10.504 -13.065 -10.200 1.00 97.56 291 LEU A O 1
ATOM 2212 N N . ARG A 1 292 ? -8.267 -12.855 -9.996 1.00 97.19 292 ARG A N 1
ATOM 2213 C CA . ARG A 1 292 ? -8.020 -14.115 -9.291 1.00 97.19 292 ARG A CA 1
ATOM 2214 C C . ARG A 1 292 ? -6.926 -13.928 -8.246 1.00 97.19 292 ARG A C 1
ATOM 2216 O O . ARG A 1 292 ? -6.081 -13.045 -8.377 1.00 97.19 292 ARG A O 1
ATOM 2223 N N . LEU A 1 293 ? -6.938 -14.788 -7.237 1.00 97.56 293 LEU A N 1
ATOM 2224 C CA . LEU A 1 293 ? -5.879 -14.893 -6.240 1.00 97.56 293 LEU A CA 1
ATOM 2225 C C . LEU A 1 293 ? -5.100 -16.170 -6.514 1.00 97.56 293 LEU A C 1
ATOM 2227 O O . LEU A 1 293 ? -5.714 -17.216 -6.722 1.00 97.56 293 LEU A O 1
ATOM 2231 N N . VAL A 1 294 ? -3.774 -16.099 -6.541 1.00 96.12 294 VAL A N 1
ATOM 2232 C CA . VAL A 1 294 ? -2.921 -17.231 -6.929 1.00 96.12 294 VAL A CA 1
ATOM 2233 C C . VAL A 1 294 ? -1.858 -17.487 -5.871 1.00 96.12 294 VAL A C 1
ATOM 2235 O O . VAL A 1 294 ? -1.305 -16.554 -5.297 1.00 96.12 294 VAL A O 1
ATOM 2238 N N . ASP A 1 295 ? -1.576 -18.749 -5.577 1.00 90.88 295 ASP A N 1
ATOM 2239 C CA . ASP A 1 295 ? -0.491 -19.107 -4.669 1.00 90.88 295 ASP A CA 1
ATOM 2240 C C . ASP A 1 295 ? 0.888 -19.109 -5.341 1.00 90.88 295 ASP A C 1
ATOM 2242 O O . ASP A 1 295 ? 1.048 -18.801 -6.522 1.00 90.88 295 ASP A O 1
ATOM 2246 N N . THR A 1 296 ? 1.919 -19.449 -4.569 1.00 84.50 296 THR A N 1
ATOM 2247 C CA . THR A 1 296 ? 3.297 -19.538 -5.066 1.00 84.50 296 THR A CA 1
ATOM 2248 C C . THR A 1 296 ? 3.503 -20.657 -6.089 1.00 84.50 296 THR A C 1
ATOM 2250 O O . THR A 1 296 ? 4.449 -20.575 -6.868 1.00 84.50 296 THR A O 1
ATOM 2253 N N . ALA A 1 297 ? 2.626 -21.664 -6.120 1.00 86.50 297 ALA A N 1
ATOM 2254 C CA . ALA A 1 297 ? 2.648 -22.768 -7.076 1.00 86.50 297 ALA A CA 1
ATOM 2255 C C . ALA A 1 297 ? 1.824 -22.480 -8.348 1.00 86.50 297 ALA A C 1
ATOM 2257 O O . ALA A 1 297 ? 1.799 -23.310 -9.255 1.00 86.50 297 ALA A O 1
ATOM 2258 N N . GLY A 1 298 ? 1.159 -21.323 -8.441 1.00 85.69 298 GLY A N 1
ATOM 2259 C CA . GLY A 1 298 ? 0.321 -20.958 -9.586 1.00 85.69 298 GLY A CA 1
ATOM 2260 C C . GLY A 1 298 ? -1.135 -21.430 -9.483 1.00 85.69 298 GLY A C 1
ATOM 2261 O O . GLY A 1 298 ? -1.917 -21.218 -10.411 1.00 85.69 298 GLY A O 1
ATOM 2262 N N . ALA A 1 299 ? -1.544 -22.040 -8.367 1.00 90.62 299 ALA A N 1
ATOM 2263 C CA . ALA A 1 299 ? -2.911 -22.507 -8.172 1.00 90.62 299 ALA A CA 1
ATOM 2264 C C . ALA A 1 299 ? -3.825 -21.380 -7.671 1.00 90.62 299 ALA A C 1
ATOM 2266 O O . ALA A 1 299 ? -3.458 -20.575 -6.813 1.00 90.62 299 ALA A O 1
ATOM 2267 N N . THR A 1 300 ? -5.055 -21.334 -8.192 1.00 93.12 300 THR A N 1
ATOM 2268 C CA . THR A 1 300 ? -6.048 -20.339 -7.761 1.00 93.12 300 THR A CA 1
ATOM 2269 C C . THR A 1 300 ? -6.503 -20.618 -6.329 1.00 93.12 300 THR A C 1
ATOM 2271 O O . THR A 1 300 ? -6.808 -21.753 -5.962 1.00 93.12 300 THR A O 1
ATOM 2274 N N . ARG A 1 301 ? -6.564 -19.568 -5.513 1.00 90.94 301 ARG A N 1
ATOM 2275 C CA . ARG A 1 301 ? -7.018 -19.595 -4.125 1.00 90.94 301 ARG A CA 1
ATOM 2276 C C . ARG A 1 301 ? -8.497 -19.228 -4.036 1.00 90.94 301 ARG A C 1
ATOM 2278 O O . ARG A 1 301 ? -8.965 -18.305 -4.698 1.00 90.94 301 ARG A O 1
ATOM 2285 N N . GLY A 1 302 ? -9.227 -19.978 -3.211 1.00 89.12 302 GLY A N 1
ATOM 2286 C CA . GLY A 1 302 ? -10.619 -19.681 -2.880 1.00 89.12 302 GLY A CA 1
ATOM 2287 C C . GLY A 1 302 ? -10.762 -18.516 -1.887 1.00 89.12 302 GLY A C 1
ATOM 2288 O O . GLY A 1 302 ? -9.757 -17.985 -1.409 1.00 89.12 302 GLY A O 1
ATOM 2289 N N . PRO A 1 303 ? -12.007 -18.139 -1.546 1.00 91.69 303 PRO A N 1
ATOM 2290 C CA . PRO A 1 303 ? -12.292 -17.103 -0.554 1.00 91.69 303 PRO A CA 1
ATOM 2291 C C . PRO A 1 303 ? -11.579 -17.343 0.784 1.00 91.69 303 PRO A C 1
ATOM 2293 O O . PRO A 1 303 ? -11.371 -18.485 1.194 1.00 91.69 303 PRO A O 1
ATOM 2296 N N . GLY A 1 304 ? -11.195 -16.256 1.457 1.00 94.06 304 GLY A N 1
ATOM 2297 C CA . GLY A 1 304 ? -10.518 -16.282 2.756 1.00 94.06 304 GLY A CA 1
ATOM 2298 C C . GLY A 1 304 ? -9.075 -16.793 2.734 1.00 94.06 304 GLY A C 1
ATOM 2299 O O . GLY A 1 304 ? -8.482 -16.960 3.797 1.00 94.06 304 GLY A O 1
ATOM 2300 N N . ARG A 1 305 ? -8.491 -17.038 1.555 1.00 95.88 305 ARG A N 1
ATOM 2301 C CA . ARG A 1 305 ? -7.088 -17.444 1.415 1.00 95.88 305 ARG A CA 1
ATOM 2302 C C . ARG A 1 305 ? -6.256 -16.346 0.770 1.00 95.88 305 ARG A C 1
ATOM 2304 O O . ARG A 1 305 ? -6.663 -15.753 -0.227 1.00 95.88 305 ARG A O 1
ATOM 2311 N N . LEU A 1 306 ? -5.074 -16.125 1.329 1.00 95.44 306 LEU A N 1
ATOM 2312 C CA . LEU A 1 306 ? -4.087 -15.189 0.819 1.00 95.44 306 LEU A CA 1
ATOM 2313 C C . LEU A 1 306 ? -3.512 -15.688 -0.514 1.00 95.44 306 LEU A C 1
ATOM 2315 O O . LEU A 1 306 ? -3.160 -16.863 -0.655 1.00 95.44 306 LEU A O 1
ATOM 2319 N N . GLY A 1 307 ? -3.380 -14.785 -1.481 1.00 95.62 307 GLY A N 1
ATOM 2320 C CA . GLY A 1 307 ? -2.724 -15.051 -2.757 1.00 95.62 307 GLY A CA 1
ATOM 2321 C C . GLY A 1 307 ? -2.216 -13.779 -3.429 1.00 95.62 307 GLY A C 1
ATOM 2322 O O . GLY A 1 307 ? -2.601 -12.669 -3.065 1.00 95.62 307 GLY A O 1
ATOM 2323 N N . GLU A 1 308 ? -1.342 -13.949 -4.420 1.00 96.69 308 GLU A N 1
ATOM 2324 C CA . GLU A 1 308 ? -0.977 -12.896 -5.366 1.00 96.69 308 GLU A CA 1
ATOM 2325 C C . GLU A 1 308 ? -2.221 -12.492 -6.154 1.00 96.69 308 GLU A C 1
ATOM 2327 O O . GLU A 1 308 ? -2.890 -13.336 -6.759 1.00 96.69 308 GLU A O 1
ATOM 2332 N N . ILE A 1 309 ? -2.519 -11.196 -6.140 1.00 97.94 309 ILE A N 1
ATOM 2333 C CA . ILE A 1 309 ? -3.593 -10.619 -6.932 1.00 97.94 309 ILE A CA 1
ATOM 2334 C C . ILE A 1 309 ? -3.147 -10.655 -8.392 1.00 97.94 309 ILE A C 1
ATOM 2336 O O . ILE A 1 309 ? -2.081 -10.160 -8.762 1.00 97.94 309 ILE A O 1
ATOM 2340 N N . GLN A 1 310 ? -3.974 -11.257 -9.238 1.00 98.12 310 GLN A N 1
ATOM 2341 C CA . GLN A 1 310 ? -3.780 -11.227 -10.675 1.00 98.12 310 GLN A CA 1
ATOM 2342 C C . GLN A 1 310 ? -5.041 -10.744 -11.369 1.00 98.12 310 GLN A C 1
ATOM 2344 O O . GLN A 1 310 ? -6.157 -11.131 -11.010 1.00 98.12 310 GLN A O 1
ATOM 2349 N N . ILE A 1 311 ? -4.856 -9.911 -12.388 1.00 98.38 311 ILE A N 1
ATOM 2350 C CA . ILE A 1 311 ? -5.954 -9.262 -13.104 1.00 98.38 311 ILE A CA 1
ATOM 2351 C C . ILE A 1 311 ? -5.868 -9.525 -14.603 1.00 98.38 311 ILE A C 1
ATOM 2353 O O . ILE A 1 311 ? -4.790 -9.704 -15.157 1.00 98.38 311 ILE A O 1
ATOM 2357 N N . SER A 1 312 ? -7.010 -9.546 -15.278 1.00 98.31 312 SER A N 1
ATOM 2358 C CA . SER A 1 312 ? -7.067 -9.575 -16.741 1.00 98.31 312 SER A CA 1
ATOM 2359 C C . SER A 1 312 ? -8.269 -8.788 -17.239 1.00 98.31 312 SER A C 1
ATOM 2361 O O . SER A 1 312 ? -9.317 -8.785 -16.598 1.00 98.31 312 SER A O 1
ATOM 2363 N N . GLY A 1 313 ? -8.146 -8.127 -18.385 1.00 97.44 313 GLY A N 1
ATOM 2364 C CA . GLY A 1 313 ? -9.234 -7.332 -18.946 1.00 97.44 313 GLY A CA 1
ATOM 2365 C C . GLY A 1 313 ? -8.738 -6.277 -19.930 1.00 97.44 313 GLY A C 1
ATOM 2366 O O . GLY A 1 313 ? -7.531 -6.113 -20.091 1.00 97.44 313 GLY A O 1
ATOM 2367 N N . PRO A 1 314 ? -9.653 -5.538 -20.574 1.00 96.12 314 PRO A N 1
ATOM 2368 C CA . PRO A 1 314 ? -9.317 -4.585 -21.630 1.00 96.12 314 PRO A CA 1
ATOM 2369 C C . PRO A 1 314 ? -8.558 -3.348 -21.131 1.00 96.12 314 PRO A C 1
ATOM 2371 O O . PRO A 1 314 ? -7.932 -2.667 -21.931 1.00 96.12 314 PRO A O 1
ATOM 2374 N N . ALA A 1 315 ? -8.611 -3.047 -19.829 1.00 93.44 315 ALA A N 1
ATOM 2375 C CA . ALA A 1 315 ? -7.870 -1.932 -19.236 1.00 93.44 315 ALA A CA 1
ATOM 2376 C C . ALA A 1 315 ? -6.433 -2.304 -18.823 1.00 93.44 315 ALA A C 1
ATOM 2378 O O . ALA A 1 315 ? -5.674 -1.428 -18.411 1.00 93.44 315 ALA A O 1
ATOM 2379 N N . VAL A 1 316 ? -6.057 -3.586 -18.918 1.00 97.69 316 VAL A N 1
ATOM 2380 C CA . VAL A 1 316 ? -4.697 -4.048 -18.624 1.00 97.69 316 VAL A CA 1
ATOM 2381 C C . VAL A 1 316 ? -3.775 -3.699 -19.793 1.00 97.69 316 VAL A C 1
ATOM 2383 O O . VAL A 1 316 ? -4.126 -3.907 -20.953 1.00 97.69 316 VAL A O 1
ATOM 2386 N N . THR A 1 317 ? -2.596 -3.161 -19.480 1.00 96.81 317 THR A N 1
ATOM 2387 C CA . THR A 1 317 ? -1.560 -2.807 -20.458 1.00 96.81 317 THR A CA 1
ATOM 2388 C C . THR A 1 317 ? -1.155 -4.000 -21.329 1.00 96.81 317 THR A C 1
ATOM 2390 O O . THR A 1 317 ? -1.242 -5.152 -20.914 1.00 96.81 317 THR A O 1
ATOM 2393 N N . THR A 1 318 ? -0.634 -3.733 -22.526 1.00 94.81 318 THR A N 1
ATOM 2394 C CA . THR A 1 318 ? 0.004 -4.755 -23.370 1.00 94.81 318 THR A CA 1
ATOM 2395 C C . THR A 1 318 ? 1.450 -5.050 -22.960 1.00 94.81 318 THR A C 1
ATOM 2397 O O . THR A 1 318 ? 2.059 -5.965 -23.507 1.00 94.81 318 THR A O 1
ATOM 2400 N N . GLY A 1 319 ? 2.024 -4.265 -22.043 1.00 94.81 319 GLY A N 1
ATOM 2401 C CA . GLY A 1 319 ? 3.385 -4.450 -21.543 1.00 94.81 319 GLY A CA 1
ATOM 2402 C C . GLY A 1 319 ? 4.126 -3.148 -21.265 1.00 94.81 319 GLY A C 1
ATOM 2403 O O . GLY A 1 319 ? 3.553 -2.058 -21.284 1.00 94.81 319 GLY A O 1
ATOM 2404 N N . TYR A 1 320 ? 5.426 -3.274 -21.014 1.00 94.94 320 TYR A N 1
ATOM 2405 C CA . TYR A 1 320 ? 6.328 -2.151 -20.788 1.00 94.94 320 TYR A CA 1
ATOM 2406 C C . TYR A 1 320 ? 7.053 -1.757 -22.077 1.00 94.94 320 TYR A C 1
ATOM 2408 O O . TYR A 1 320 ? 7.605 -2.596 -22.795 1.00 94.94 320 TYR A O 1
ATOM 2416 N N . TYR A 1 321 ? 7.092 -0.454 -22.353 1.00 95.50 321 TYR A N 1
ATOM 2417 C CA . TYR A 1 321 ? 7.757 0.090 -23.534 1.00 95.50 321 TYR A CA 1
ATOM 2418 C C . TYR A 1 321 ? 9.259 -0.234 -23.536 1.00 95.50 321 TYR A C 1
ATOM 2420 O O . TYR A 1 321 ? 9.961 0.046 -22.567 1.00 95.50 321 TYR A O 1
ATOM 2428 N N . GLY A 1 322 ? 9.751 -0.826 -24.629 1.00 95.56 322 GLY A N 1
ATOM 2429 C CA . GLY A 1 322 ? 11.169 -1.165 -24.797 1.00 95.56 322 GLY A CA 1
ATOM 2430 C C . GLY A 1 322 ? 11.696 -2.270 -23.869 1.00 95.56 322 GLY A C 1
ATOM 2431 O O . GLY A 1 322 ? 12.900 -2.505 -23.851 1.00 95.56 322 GLY A O 1
ATOM 2432 N N . ALA A 1 323 ? 10.829 -2.958 -23.116 1.00 96.06 323 ALA A N 1
ATOM 2433 C CA . ALA A 1 323 ? 11.230 -3.953 -22.119 1.00 96.06 323 ALA A CA 1
ATOM 2434 C C . ALA A 1 323 ? 10.461 -5.284 -22.288 1.00 96.06 323 ALA A C 1
ATOM 2436 O O . ALA A 1 323 ? 9.613 -5.632 -21.458 1.00 96.06 323 ALA A O 1
ATOM 2437 N N . PRO A 1 324 ? 10.744 -6.061 -23.354 1.00 94.56 324 PRO A N 1
ATOM 2438 C CA . PRO A 1 324 ? 10.034 -7.311 -23.638 1.00 94.56 324 PRO A CA 1
ATOM 2439 C C . PRO A 1 324 ? 10.252 -8.389 -22.566 1.00 94.56 324 PRO A C 1
ATOM 2441 O O . PRO A 1 324 ? 9.313 -9.108 -22.243 1.00 94.56 324 PRO A O 1
ATOM 2444 N N . ALA A 1 325 ? 11.447 -8.472 -21.968 1.00 94.62 325 ALA A N 1
ATOM 2445 C CA . ALA A 1 325 ? 11.730 -9.426 -20.890 1.00 94.62 325 ALA A CA 1
ATOM 2446 C C . ALA A 1 325 ? 10.906 -9.122 -19.627 1.00 94.62 325 ALA A C 1
ATOM 2448 O O . ALA A 1 325 ? 10.199 -9.992 -19.131 1.00 94.62 325 ALA A O 1
ATOM 2449 N N . ALA A 1 326 ? 10.908 -7.862 -19.175 1.00 92.38 326 ALA A N 1
ATOM 2450 C CA . ALA A 1 326 ? 10.085 -7.432 -18.042 1.00 92.38 326 ALA A CA 1
ATOM 2451 C C . ALA A 1 326 ? 8.586 -7.618 -18.325 1.00 92.38 326 ALA A C 1
ATOM 2453 O O . ALA A 1 326 ? 7.834 -8.016 -17.446 1.00 92.38 326 ALA A O 1
ATOM 2454 N N . THR A 1 327 ? 8.156 -7.377 -19.569 1.00 93.69 327 THR A N 1
ATOM 2455 C CA . THR A 1 327 ? 6.780 -7.658 -19.995 1.00 93.69 327 THR A CA 1
ATOM 2456 C C . THR A 1 327 ? 6.460 -9.142 -19.841 1.00 93.69 327 THR A C 1
ATOM 2458 O O . THR A 1 327 ? 5.476 -9.477 -19.197 1.00 93.69 327 THR A O 1
ATOM 2461 N N . ALA A 1 328 ? 7.299 -10.040 -20.360 1.00 93.50 328 ALA A N 1
ATOM 2462 C CA . ALA A 1 328 ? 7.068 -11.479 -20.253 1.00 93.50 328 ALA A CA 1
ATOM 2463 C C . ALA A 1 328 ? 7.007 -11.967 -18.791 1.00 93.50 328 ALA A C 1
ATOM 2465 O O . ALA A 1 328 ? 6.192 -12.825 -18.474 1.00 93.50 328 ALA A O 1
ATOM 2466 N N . GLU A 1 329 ? 7.816 -11.399 -17.891 1.00 92.00 329 GLU A N 1
ATOM 2467 C CA . GLU A 1 329 ? 7.818 -11.752 -16.461 1.00 92.00 329 GLU A CA 1
ATOM 2468 C C . GLU A 1 329 ? 6.569 -11.273 -15.697 1.00 92.00 329 GLU A C 1
ATOM 2470 O O . GLU A 1 329 ? 6.167 -11.891 -14.702 1.00 92.00 329 GLU A O 1
ATOM 2475 N N . THR A 1 330 ? 5.954 -10.175 -16.148 1.00 93.25 330 THR A N 1
ATOM 2476 C CA . THR A 1 330 ? 4.768 -9.574 -15.518 1.00 93.25 330 THR A CA 1
ATOM 2477 C C . THR A 1 330 ? 3.477 -10.327 -15.839 1.00 93.25 330 THR A C 1
ATOM 2479 O O . THR A 1 330 ? 2.507 -10.204 -15.090 1.00 93.25 330 THR A O 1
ATOM 2482 N N . PHE A 1 331 ? 3.442 -11.137 -16.900 1.00 95.81 331 PHE A N 1
ATOM 2483 C CA . PHE A 1 331 ? 2.241 -11.866 -17.310 1.00 95.81 331 PHE A CA 1
ATOM 2484 C C . PHE A 1 331 ? 2.340 -13.375 -17.054 1.00 95.81 331 PHE A C 1
ATOM 2486 O O . PHE A 1 331 ? 3.340 -14.020 -17.344 1.00 95.81 331 PHE A O 1
ATOM 2493 N N . ASP A 1 332 ? 1.250 -13.947 -16.553 1.00 93.19 332 ASP A N 1
ATOM 2494 C CA . ASP A 1 332 ? 0.964 -15.381 -16.547 1.00 93.19 332 ASP A CA 1
ATOM 2495 C C . ASP A 1 332 ? -0.191 -15.645 -17.527 1.00 93.19 332 ASP A C 1
ATOM 2497 O O . ASP A 1 332 ? -1.378 -15.518 -17.201 1.00 93.19 332 ASP A O 1
ATOM 2501 N N . GLY A 1 333 ? 0.163 -15.909 -18.788 1.00 93.12 333 GLY A N 1
ATOM 2502 C CA . GLY A 1 333 ? -0.800 -15.961 -19.887 1.00 93.12 333 GLY A CA 1
ATOM 2503 C C . GLY A 1 333 ? -1.549 -14.624 -20.032 1.00 93.12 333 GLY A C 1
ATOM 2504 O O . GLY A 1 333 ? -0.906 -13.590 -20.198 1.00 93.12 333 GLY A O 1
ATOM 2505 N N . PRO A 1 334 ? -2.897 -14.594 -19.973 1.00 94.12 334 PRO A N 1
ATOM 2506 C CA . PRO A 1 334 ? -3.665 -13.350 -20.067 1.00 94.12 334 PRO A CA 1
ATOM 2507 C C . PRO A 1 334 ? -3.722 -12.557 -18.748 1.00 94.12 334 PRO A C 1
ATOM 2509 O O . PRO A 1 334 ? -4.414 -11.540 -18.688 1.00 94.12 334 PRO A O 1
ATOM 2512 N N . TRP A 1 335 ? -3.087 -13.044 -17.679 1.00 97.56 335 TRP A N 1
ATOM 2513 C CA . TRP A 1 335 ? -3.179 -12.468 -16.342 1.00 97.56 335 TRP A CA 1
ATOM 2514 C C . TRP A 1 335 ? -1.942 -11.648 -16.008 1.00 97.56 335 TRP A C 1
ATOM 2516 O O . TRP A 1 335 ? -0.832 -12.166 -15.998 1.00 97.56 335 TRP A O 1
ATOM 2526 N N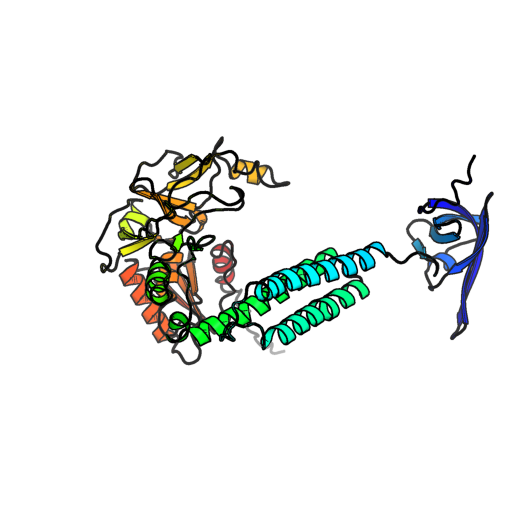 . LEU A 1 336 ? -2.135 -10.379 -15.671 1.00 97.75 336 LEU A N 1
ATOM 2527 C CA . LEU A 1 336 ? -1.085 -9.543 -15.117 1.00 97.75 336 LEU A CA 1
ATOM 2528 C C . LEU A 1 336 ? -0.885 -9.867 -13.636 1.00 97.75 336 LEU A C 1
ATOM 2530 O O . LEU A 1 336 ? -1.840 -9.865 -12.855 1.00 97.75 336 LEU A O 1
ATOM 2534 N N . ARG A 1 337 ? 0.367 -10.112 -13.255 1.00 96.94 337 ARG A N 1
ATOM 2535 C CA . ARG A 1 337 ? 0.818 -10.312 -11.878 1.00 96.94 337 ARG A CA 1
ATOM 2536 C C . ARG A 1 337 ? 1.056 -8.948 -11.242 1.00 96.94 337 ARG A C 1
ATOM 2538 O O . ARG A 1 337 ? 2.021 -8.273 -11.591 1.00 96.94 337 ARG A O 1
ATOM 2545 N N . THR A 1 338 ? 0.197 -8.531 -10.311 1.00 95.62 338 THR A N 1
ATOM 2546 C CA . THR A 1 338 ? 0.321 -7.186 -9.716 1.00 95.62 338 THR A CA 1
ATOM 2547 C C . THR A 1 338 ? 1.512 -7.082 -8.760 1.00 95.62 338 THR A C 1
ATOM 2549 O O . THR A 1 338 ? 2.008 -5.992 -8.493 1.00 95.62 338 THR A O 1
ATOM 2552 N N . GLY A 1 339 ? 1.980 -8.222 -8.234 1.00 93.31 339 GLY A N 1
ATOM 2553 C CA . GLY A 1 339 ? 2.974 -8.286 -7.163 1.00 93.31 339 GLY A CA 1
ATOM 2554 C C . GLY A 1 339 ? 2.409 -7.971 -5.773 1.00 93.31 339 GLY A C 1
ATOM 2555 O O . GLY A 1 339 ? 3.138 -8.102 -4.785 1.00 93.31 339 GLY A O 1
ATOM 2556 N N . ASP A 1 340 ? 1.127 -7.616 -5.687 1.00 94.81 340 ASP A N 1
ATOM 2557 C CA . ASP A 1 340 ? 0.412 -7.361 -4.444 1.00 94.81 340 ASP A CA 1
ATOM 2558 C C . ASP A 1 340 ? -0.265 -8.647 -3.945 1.00 94.81 340 ASP A C 1
ATOM 2560 O O . ASP A 1 340 ? -0.675 -9.516 -4.719 1.00 94.81 340 ASP A O 1
ATOM 2564 N N . LEU A 1 341 ? -0.366 -8.778 -2.627 1.00 95.31 341 LEU A N 1
ATOM 2565 C CA . LEU A 1 341 ? -1.040 -9.869 -1.940 1.00 95.31 341 LEU A CA 1
ATOM 2566 C C . LEU A 1 341 ? -2.394 -9.396 -1.432 1.00 95.31 341 LEU A C 1
ATOM 2568 O O . LEU A 1 341 ? -2.546 -8.268 -0.954 1.00 95.31 341 LEU A O 1
ATOM 2572 N N . GLY A 1 342 ? -3.371 -10.288 -1.507 1.00 96.31 342 GLY A N 1
ATOM 2573 C CA . GLY A 1 342 ? -4.700 -10.027 -0.997 1.00 96.31 342 GLY A CA 1
ATOM 2574 C C . GLY A 1 342 ? -5.501 -11.293 -0.773 1.00 96.31 342 GLY A C 1
ATOM 2575 O O . GLY A 1 342 ? -5.057 -12.410 -1.040 1.00 96.31 342 GLY A O 1
ATOM 2576 N N . LEU A 1 343 ? -6.703 -11.087 -0.259 1.00 96.94 343 LEU A N 1
ATOM 2577 C CA . LEU A 1 343 ? -7.700 -12.118 -0.024 1.00 96.94 343 LEU A CA 1
ATOM 2578 C C . LEU A 1 343 ? -9.086 -11.577 -0.358 1.00 96.94 343 LEU A C 1
ATOM 2580 O O . LEU A 1 343 ? -9.295 -10.363 -0.404 1.00 96.94 343 LEU A O 1
ATOM 2584 N N . GLN A 1 344 ? -10.031 -12.484 -0.585 1.00 97.31 344 GLN A N 1
ATOM 2585 C CA . GLN A 1 344 ? -11.410 -12.127 -0.898 1.00 97.31 344 GLN A CA 1
ATOM 2586 C C . GLN A 1 344 ? -12.359 -12.663 0.175 1.00 97.31 344 GLN A C 1
ATOM 2588 O O . GLN A 1 344 ? -12.334 -13.861 0.462 1.00 97.31 344 GLN A O 1
ATOM 2593 N N . LEU A 1 345 ? -13.210 -11.800 0.736 1.00 96.62 345 LEU A N 1
ATOM 2594 C CA . LEU A 1 345 ? -14.270 -12.157 1.691 1.00 96.62 345 LEU A CA 1
ATOM 2595 C C . LEU A 1 345 ? -15.597 -11.584 1.190 1.00 96.62 345 LEU A C 1
ATOM 2597 O O . LEU A 1 345 ? -15.678 -10.403 0.871 1.00 96.62 345 LEU A O 1
ATOM 2601 N N . ASP A 1 346 ? -16.631 -12.418 1.073 1.00 93.69 346 ASP A N 1
ATOM 2602 C CA . ASP A 1 346 ? -17.967 -12.033 0.571 1.00 93.69 346 ASP A CA 1
ATOM 2603 C C . ASP A 1 346 ? -17.953 -11.250 -0.757 1.00 93.69 346 ASP A C 1
ATOM 2605 O O . ASP A 1 346 ? -18.758 -10.346 -0.995 1.00 93.69 346 ASP A O 1
ATOM 2609 N N . GLY A 1 347 ? -17.006 -11.588 -1.636 1.00 92.44 347 GLY A N 1
ATOM 2610 C CA . GLY A 1 347 ? -16.828 -10.932 -2.934 1.00 92.44 347 GLY A CA 1
ATOM 2611 C C . GLY A 1 347 ? -15.924 -9.698 -2.920 1.00 92.44 347 GLY A C 1
ATOM 2612 O O . GLY A 1 347 ? -15.499 -9.274 -3.990 1.00 92.44 347 GLY A O 1
ATOM 2613 N N . ASP A 1 348 ? -15.605 -9.157 -1.748 1.00 96.69 348 ASP A N 1
ATOM 2614 C CA . ASP A 1 348 ? -14.784 -7.961 -1.591 1.00 96.69 348 ASP A CA 1
ATOM 2615 C C . ASP A 1 348 ? -13.300 -8.307 -1.467 1.00 96.69 348 ASP A C 1
ATOM 2617 O O . ASP A 1 348 ? -12.928 -9.256 -0.772 1.00 96.69 348 ASP A O 1
ATOM 2621 N N . LEU A 1 349 ? -12.454 -7.516 -2.124 1.00 98.12 349 LEU A N 1
ATOM 2622 C CA . LEU A 1 349 ? -11.004 -7.633 -2.066 1.00 98.12 349 LEU A CA 1
ATOM 2623 C C . LEU A 1 349 ? -10.442 -6.863 -0.865 1.00 98.12 349 LEU A C 1
ATOM 2625 O O . LEU A 1 349 ? -10.797 -5.709 -0.626 1.00 98.12 349 LEU A O 1
ATOM 2629 N N . PHE A 1 350 ? -9.494 -7.487 -0.172 1.00 97.69 350 PHE A N 1
ATOM 2630 C CA . PHE A 1 350 ? -8.678 -6.883 0.877 1.00 97.69 350 PHE A CA 1
ATOM 2631 C C . PHE A 1 350 ? -7.207 -7.032 0.488 1.00 97.69 350 PHE A C 1
ATOM 2633 O O . PHE A 1 350 ? -6.720 -8.151 0.317 1.00 97.69 350 PHE A O 1
ATOM 2640 N N . VAL A 1 351 ? -6.502 -5.911 0.333 1.00 95.69 351 VAL A N 1
ATOM 2641 C CA . VAL A 1 351 ? -5.068 -5.891 0.002 1.00 95.69 351 VAL A CA 1
ATOM 2642 C C . VAL A 1 351 ? -4.264 -5.924 1.301 1.00 95.69 351 VAL A C 1
ATOM 2644 O O . VAL A 1 351 ? -4.539 -5.151 2.216 1.00 95.69 351 VAL A O 1
ATOM 2647 N N . THR A 1 352 ? -3.287 -6.826 1.403 1.00 92.44 352 THR A N 1
ATOM 2648 C CA . THR A 1 352 ? -2.549 -7.081 2.654 1.00 92.44 352 THR A CA 1
ATOM 2649 C C . THR A 1 352 ? -1.106 -6.585 2.643 1.00 92.44 352 THR A C 1
ATOM 2651 O O . THR A 1 352 ? -0.514 -6.458 3.715 1.00 92.44 352 THR A O 1
ATOM 2654 N N . GLY A 1 353 ? -0.525 -6.370 1.460 1.00 87.19 353 GLY A N 1
ATOM 2655 C CA . GLY A 1 353 ? 0.854 -5.910 1.273 1.00 87.19 353 GLY A CA 1
ATOM 2656 C C . GLY A 1 353 ? 1.454 -6.398 -0.047 1.00 87.19 353 GLY A C 1
ATOM 2657 O O . GLY A 1 353 ? 0.750 -6.961 -0.880 1.00 87.19 353 GLY A O 1
ATOM 2658 N N . ARG A 1 354 ? 2.766 -6.224 -0.241 1.00 85.50 354 ARG A N 1
ATOM 2659 C CA . ARG A 1 354 ? 3.474 -6.667 -1.454 1.00 85.50 354 ARG A CA 1
ATOM 2660 C C . ARG A 1 354 ? 4.225 -7.969 -1.251 1.00 85.50 354 ARG A C 1
ATOM 2662 O O . ARG A 1 354 ? 4.945 -8.128 -0.268 1.00 85.50 354 ARG A O 1
ATOM 2669 N N . ARG A 1 355 ? 4.157 -8.870 -2.236 1.00 83.88 355 ARG A N 1
ATOM 2670 C CA . ARG A 1 355 ? 4.862 -10.161 -2.181 1.00 83.88 355 ARG A CA 1
ATOM 2671 C C . ARG A 1 355 ? 6.371 -9.983 -2.049 1.00 83.88 355 ARG A C 1
ATOM 2673 O O . ARG A 1 355 ? 6.990 -10.662 -1.244 1.00 83.88 355 ARG A O 1
ATOM 2680 N N . LYS A 1 356 ? 6.963 -9.074 -2.831 1.00 82.38 356 LYS A N 1
ATOM 2681 C CA . LYS A 1 356 ? 8.420 -8.836 -2.829 1.00 82.38 356 LYS A CA 1
ATOM 2682 C C . LYS A 1 356 ? 8.923 -8.102 -1.580 1.00 82.38 356 LYS A C 1
ATOM 2684 O O . LYS A 1 356 ? 10.128 -8.049 -1.369 1.00 82.38 356 LYS A O 1
ATOM 2689 N N . GLU A 1 357 ? 8.029 -7.516 -0.788 1.00 82.25 357 GLU A N 1
ATOM 2690 C CA . GLU A 1 357 ? 8.396 -6.749 0.408 1.00 82.25 357 GLU A CA 1
ATOM 2691 C C . GLU A 1 357 ? 8.224 -7.560 1.695 1.00 82.25 357 GLU A C 1
ATOM 2693 O O . GLU A 1 357 ? 8.695 -7.132 2.741 1.00 82.25 357 GLU A O 1
ATOM 2698 N N . MET A 1 358 ? 7.593 -8.735 1.636 1.00 83.75 358 MET A N 1
ATOM 2699 C CA . MET A 1 358 ? 7.427 -9.605 2.797 1.00 83.75 358 MET A CA 1
ATOM 2700 C C . MET A 1 358 ? 8.786 -9.999 3.390 1.00 83.75 358 MET A C 1
ATOM 2702 O O . MET A 1 358 ? 9.668 -10.498 2.691 1.00 83.75 358 MET A O 1
ATOM 2706 N N . ILE A 1 359 ? 8.943 -9.771 4.691 1.00 85.19 359 ILE A N 1
ATOM 2707 C CA . ILE A 1 359 ? 10.148 -10.097 5.451 1.00 85.19 359 ILE A CA 1
ATOM 2708 C C . ILE A 1 359 ? 9.988 -11.509 6.004 1.00 85.19 359 ILE A C 1
ATOM 2710 O O . ILE A 1 359 ? 9.077 -11.751 6.788 1.00 85.19 359 ILE A O 1
ATOM 2714 N N . SER A 1 360 ? 10.879 -12.423 5.624 1.00 83.88 360 SER A N 1
ATOM 2715 C CA . SER A 1 360 ? 10.957 -13.767 6.206 1.00 83.88 360 SER A CA 1
ATOM 2716 C C . SER A 1 360 ? 12.130 -13.827 7.176 1.00 83.88 360 SER A C 1
ATOM 2718 O O . SER A 1 360 ? 13.266 -13.587 6.775 1.00 83.88 360 SER A O 1
ATOM 2720 N N . VAL A 1 361 ? 11.855 -14.135 8.440 1.00 83.00 361 VAL A N 1
ATOM 2721 C CA . VAL A 1 361 ? 12.827 -14.170 9.540 1.00 83.00 361 VAL A CA 1
ATOM 2722 C C . VAL A 1 361 ? 12.507 -15.369 10.423 1.00 83.00 361 VAL A C 1
ATOM 2724 O O . VAL A 1 361 ? 11.384 -15.492 10.900 1.00 83.00 361 VAL A O 1
ATOM 2727 N N . ASN A 1 362 ? 13.477 -16.258 10.659 1.00 81.88 362 ASN A N 1
ATOM 2728 C CA . ASN A 1 362 ? 13.298 -17.458 11.498 1.00 81.88 362 ASN A CA 1
ATOM 2729 C C . ASN A 1 362 ? 12.065 -18.309 11.124 1.00 81.88 362 ASN A C 1
ATOM 2731 O O . ASN A 1 362 ? 11.389 -18.856 11.992 1.00 81.88 362 ASN A O 1
ATOM 2735 N N . GLY A 1 363 ? 11.756 -18.401 9.826 1.00 78.19 363 GLY A N 1
ATOM 2736 C CA . GLY A 1 363 ? 10.596 -19.139 9.313 1.00 78.19 363 GLY A CA 1
ATOM 2737 C C . GLY A 1 363 ? 9.247 -18.432 9.490 1.00 78.19 363 GLY A C 1
ATOM 2738 O O . GLY A 1 363 ? 8.227 -18.999 9.111 1.00 78.19 363 GLY A O 1
ATOM 2739 N N . GLN A 1 364 ? 9.232 -17.206 10.023 1.00 83.62 364 GLN A N 1
ATOM 2740 C CA . GLN A 1 364 ? 8.038 -16.374 10.149 1.00 83.62 364 GLN A CA 1
ATOM 2741 C C . GLN A 1 364 ? 8.014 -15.282 9.086 1.00 83.62 364 GLN A C 1
ATOM 2743 O O . GLN A 1 364 ? 9.017 -14.611 8.829 1.00 83.62 364 GLN A O 1
ATOM 2748 N N . ASN A 1 365 ? 6.836 -15.075 8.504 1.00 86.38 365 ASN A N 1
ATOM 2749 C CA . ASN A 1 365 ? 6.595 -14.007 7.548 1.00 86.38 365 ASN A CA 1
ATOM 2750 C C . ASN A 1 365 ? 6.042 -12.770 8.256 1.00 86.38 365 ASN A C 1
ATOM 2752 O O . ASN A 1 365 ? 5.117 -12.848 9.062 1.00 86.38 365 ASN A O 1
ATOM 2756 N N . HIS A 1 366 ? 6.557 -11.604 7.893 1.00 86.00 366 HIS A N 1
ATOM 2757 C CA . HIS A 1 366 ? 6.122 -10.318 8.410 1.00 86.00 366 HIS A CA 1
ATOM 2758 C C . HIS A 1 366 ? 5.883 -9.346 7.258 1.00 86.00 366 HIS A C 1
ATOM 2760 O O . HIS A 1 366 ? 6.723 -9.183 6.370 1.00 86.00 366 HIS A O 1
ATOM 2766 N N . PHE A 1 367 ? 4.746 -8.654 7.286 1.00 87.31 367 PHE A N 1
ATOM 2767 C CA . PHE A 1 367 ? 4.535 -7.504 6.414 1.00 87.31 367 PHE A CA 1
ATOM 2768 C C . PHE A 1 367 ? 5.278 -6.300 7.018 1.00 87.31 367 PHE A C 1
ATOM 2770 O O . PHE A 1 367 ? 4.991 -5.952 8.167 1.00 87.31 367 PHE A O 1
ATOM 2777 N N . PRO A 1 368 ? 6.200 -5.641 6.288 1.00 87.12 368 PRO A N 1
ATOM 2778 C CA . PRO A 1 368 ? 6.923 -4.472 6.802 1.00 87.12 368 PRO A CA 1
ATOM 2779 C C . PRO A 1 368 ? 5.979 -3.388 7.323 1.00 87.12 368 PRO A C 1
ATOM 2781 O O . PRO A 1 368 ? 6.188 -2.831 8.398 1.00 87.12 368 PRO A O 1
ATOM 2784 N N . GLU A 1 369 ? 4.880 -3.163 6.601 1.00 84.31 369 GLU A N 1
ATOM 2785 C CA . GLU A 1 369 ? 3.876 -2.165 6.950 1.00 84.31 369 GLU A CA 1
ATOM 2786 C C . GLU A 1 369 ? 3.207 -2.421 8.307 1.00 84.31 369 GLU A C 1
ATOM 2788 O O . GLU A 1 369 ? 2.826 -1.463 8.982 1.00 84.31 369 GLU A O 1
ATOM 2793 N N . ASP A 1 370 ? 3.097 -3.680 8.750 1.00 88.06 370 ASP A N 1
ATOM 2794 C CA . ASP A 1 370 ? 2.560 -3.976 10.080 1.00 88.06 370 ASP A CA 1
ATOM 2795 C C . ASP A 1 370 ? 3.499 -3.420 11.162 1.00 88.06 370 ASP A C 1
ATOM 2797 O O . ASP A 1 370 ? 3.051 -2.743 12.088 1.00 88.06 370 ASP A O 1
ATOM 2801 N N . ALA A 1 371 ? 4.811 -3.631 11.020 1.00 90.56 371 ALA A N 1
ATOM 2802 C CA . ALA A 1 371 ? 5.809 -3.096 11.945 1.00 90.56 371 ALA A CA 1
ATOM 2803 C C . ALA A 1 371 ? 5.894 -1.562 11.873 1.00 90.56 371 ALA A C 1
ATOM 2805 O O . ALA A 1 371 ? 5.950 -0.884 12.903 1.00 90.56 371 ALA A O 1
ATOM 2806 N N . GLU A 1 372 ? 5.862 -0.997 10.667 1.00 90.69 372 GLU A N 1
ATOM 2807 C CA . GLU A 1 372 ? 5.929 0.449 10.447 1.00 90.69 372 GLU A CA 1
ATOM 2808 C C . GLU A 1 372 ? 4.691 1.170 10.980 1.00 90.69 372 GLU A C 1
ATOM 2810 O O . GLU A 1 372 ? 4.819 2.202 11.635 1.00 90.69 372 GLU A O 1
ATOM 2815 N N . SER A 1 373 ? 3.491 0.632 10.757 1.00 85.81 373 SER A N 1
ATOM 2816 C CA . SER A 1 373 ? 2.241 1.243 11.225 1.00 85.81 373 SER A CA 1
ATOM 2817 C C . SER A 1 373 ? 2.159 1.268 12.749 1.00 85.81 373 SER A C 1
ATOM 2819 O O . SER A 1 373 ? 1.752 2.278 13.322 1.00 85.81 373 SER A O 1
ATOM 2821 N N . LEU A 1 374 ? 2.605 0.193 13.408 1.00 90.19 374 LEU A N 1
ATOM 2822 C CA . LEU A 1 374 ? 2.713 0.133 14.867 1.00 90.19 374 LEU A CA 1
ATOM 2823 C C . LEU A 1 374 ? 3.753 1.121 15.404 1.00 90.19 374 LEU A C 1
ATOM 2825 O O . LEU A 1 374 ? 3.522 1.760 16.424 1.00 90.19 374 LEU A O 1
ATOM 2829 N N . THR A 1 375 ? 4.877 1.275 14.703 1.00 92.69 375 THR A N 1
ATOM 2830 C CA . THR A 1 375 ? 5.965 2.182 15.095 1.00 92.69 375 THR A CA 1
ATOM 2831 C C . THR A 1 375 ? 5.565 3.647 14.932 1.00 92.69 375 THR A C 1
ATOM 2833 O O . THR A 1 375 ? 5.810 4.472 15.807 1.00 92.69 375 THR A O 1
ATOM 2836 N N . ARG A 1 376 ? 4.908 3.982 13.818 1.00 90.38 376 ARG A N 1
ATOM 2837 C CA . ARG A 1 376 ? 4.608 5.350 13.372 1.00 90.38 376 ARG A CA 1
ATOM 2838 C C . ARG A 1 376 ? 3.792 6.174 14.367 1.00 90.38 376 ARG A C 1
ATOM 2840 O O . ARG A 1 376 ? 3.900 7.399 14.364 1.00 90.38 376 ARG A O 1
ATOM 2847 N N . VAL A 1 377 ? 2.961 5.512 15.169 1.00 87.06 377 VAL A N 1
ATOM 2848 C CA . VAL A 1 377 ? 2.034 6.150 16.115 1.00 87.06 377 VAL A CA 1
ATOM 2849 C C . VAL A 1 377 ? 2.615 6.316 17.521 1.00 87.06 377 VAL A C 1
ATOM 2851 O O . VAL A 1 377 ? 1.961 6.910 18.377 1.00 87.06 377 VAL A O 1
ATOM 2854 N N . LEU A 1 378 ? 3.819 5.796 17.782 1.00 91.56 378 LEU A N 1
ATOM 2855 C CA . LEU A 1 378 ? 4.409 5.834 19.116 1.00 91.56 378 LEU A CA 1
ATOM 2856 C C . LEU A 1 378 ? 4.971 7.228 19.458 1.00 91.56 378 LEU A C 1
ATOM 2858 O O . LEU A 1 378 ? 5.572 7.886 18.600 1.00 91.56 378 LEU A O 1
ATOM 2862 N N . PRO A 1 379 ? 4.814 7.685 20.716 1.00 92.12 379 PRO A N 1
ATOM 2863 C CA . PRO A 1 379 ? 5.464 8.895 21.205 1.00 92.12 379 PRO A CA 1
ATOM 2864 C C . PRO A 1 379 ? 6.980 8.863 20.983 1.00 92.12 379 PRO A C 1
ATOM 2866 O O . PRO A 1 379 ? 7.625 7.829 21.124 1.00 92.12 379 PRO A O 1
ATOM 2869 N N . GLY A 1 380 ? 7.557 10.011 20.633 1.00 90.25 380 GLY A N 1
ATOM 2870 C CA . GLY A 1 380 ? 8.996 10.134 20.387 1.00 90.25 380 GLY A CA 1
ATOM 2871 C C . GLY A 1 380 ? 9.465 9.673 19.002 1.00 90.25 380 GLY A C 1
ATOM 2872 O O . GLY A 1 380 ? 10.628 9.891 18.670 1.00 90.25 380 GLY A O 1
ATOM 2873 N N . VAL A 1 381 ? 8.584 9.134 18.148 1.00 90.44 381 VAL A N 1
ATOM 2874 C CA . VAL A 1 381 ? 8.892 8.866 16.732 1.00 90.44 381 VAL A CA 1
ATOM 2875 C C . VAL A 1 381 ? 8.727 10.139 15.898 1.00 90.44 381 VAL A C 1
ATOM 2877 O O . VAL A 1 381 ? 7.652 10.742 15.826 1.00 90.44 381 VAL A O 1
ATOM 2880 N N . HIS A 1 382 ? 9.796 10.577 15.232 1.00 87.50 382 HIS A N 1
ATOM 2881 C CA . HIS A 1 382 ? 9.819 11.842 14.504 1.00 87.50 382 HIS A CA 1
ATOM 2882 C C . HIS A 1 382 ? 8.930 11.796 13.262 1.00 87.50 382 HIS A C 1
ATOM 2884 O O . HIS A 1 382 ? 9.265 11.163 12.260 1.00 87.50 382 HIS A O 1
ATOM 2890 N N . ARG A 1 383 ? 7.791 12.502 13.306 1.00 81.94 383 ARG A N 1
ATOM 2891 C CA . ARG A 1 383 ? 6.839 12.612 12.180 1.00 81.94 383 ARG A CA 1
ATOM 2892 C C . ARG A 1 383 ? 6.431 11.248 11.606 1.00 81.94 383 ARG A C 1
ATOM 2894 O O . ARG A 1 383 ? 6.119 11.143 10.421 1.00 81.94 383 ARG A O 1
ATOM 2901 N N . GLY A 1 384 ? 6.472 10.203 12.432 1.00 82.81 384 GLY A N 1
ATOM 2902 C CA . GLY A 1 384 ? 6.128 8.862 11.996 1.00 82.81 384 GLY A CA 1
ATOM 2903 C C . GLY A 1 384 ? 7.119 8.200 11.024 1.00 82.81 384 GLY A C 1
ATOM 2904 O O . GLY A 1 384 ? 6.748 7.264 10.315 1.00 82.81 384 GLY A O 1
ATOM 2905 N N . ARG A 1 385 ? 8.354 8.702 10.926 1.00 85.94 385 ARG A N 1
ATOM 2906 C CA . ARG A 1 385 ? 9.365 8.194 9.991 1.00 85.94 385 ARG A CA 1
ATOM 2907 C C . ARG A 1 385 ? 10.037 6.943 10.539 1.00 85.94 385 ARG A C 1
ATOM 2909 O O . ARG A 1 385 ? 10.783 6.994 11.516 1.00 85.94 385 ARG A O 1
ATOM 2916 N N . CYS A 1 386 ? 9.771 5.828 9.879 1.00 90.38 386 CYS A N 1
ATOM 2917 C CA . CYS A 1 386 ? 10.370 4.535 10.159 1.00 90.38 386 CYS A CA 1
ATOM 2918 C C . CYS A 1 386 ? 10.366 3.674 8.894 1.00 90.38 386 CYS A C 1
ATOM 2920 O O . CYS A 1 386 ? 9.631 3.969 7.948 1.00 90.38 386 CYS A O 1
ATOM 2922 N N . VAL A 1 387 ? 11.184 2.626 8.901 1.00 90.62 387 VAL A N 1
ATOM 2923 C CA . VAL A 1 387 ? 11.229 1.592 7.864 1.00 90.62 387 VAL A CA 1
ATOM 2924 C C . VAL A 1 387 ? 11.512 0.234 8.498 1.00 90.62 387 VAL A C 1
ATOM 2926 O O . VAL A 1 387 ? 12.384 0.120 9.365 1.00 90.62 387 VAL A O 1
ATOM 2929 N N . ALA A 1 388 ? 10.785 -0.791 8.070 1.00 91.19 388 ALA A N 1
ATOM 2930 C CA . ALA A 1 388 ? 11.009 -2.170 8.480 1.00 91.19 388 ALA A CA 1
ATOM 2931 C C . ALA A 1 388 ? 11.733 -2.954 7.377 1.00 91.19 388 ALA A C 1
ATOM 2933 O O . ALA A 1 388 ? 11.407 -2.850 6.196 1.00 91.19 388 ALA A O 1
ATOM 2934 N N . TYR A 1 389 ? 12.731 -3.752 7.755 1.00 89.19 389 TYR A N 1
ATOM 2935 C CA . TYR A 1 389 ? 13.511 -4.570 6.828 1.00 89.19 389 TYR A CA 1
ATOM 2936 C C . TYR A 1 389 ? 14.055 -5.836 7.499 1.00 89.19 389 TYR A C 1
ATOM 2938 O O . TYR A 1 389 ? 14.119 -5.947 8.726 1.00 89.19 389 TYR A O 1
ATOM 2946 N N . ALA A 1 390 ? 14.458 -6.804 6.676 1.00 87.31 390 ALA A N 1
ATOM 2947 C CA . ALA A 1 390 ? 15.134 -8.012 7.132 1.00 87.31 390 ALA A CA 1
ATOM 2948 C C . ALA A 1 390 ? 16.630 -7.736 7.362 1.00 87.31 390 ALA A C 1
ATOM 2950 O O . ALA A 1 390 ? 17.339 -7.321 6.440 1.00 87.31 390 ALA A O 1
ATOM 2951 N N . ASP A 1 391 ? 17.128 -8.000 8.569 1.00 85.75 391 ASP A N 1
ATOM 2952 C CA . ASP A 1 391 ? 18.564 -8.141 8.824 1.00 85.75 391 ASP A CA 1
ATOM 2953 C C . ASP A 1 391 ? 18.941 -9.595 8.529 1.00 85.75 391 ASP A C 1
ATOM 2955 O O . ASP A 1 391 ? 18.809 -10.466 9.385 1.00 85.75 391 ASP A O 1
ATOM 2959 N N . THR A 1 392 ? 19.367 -9.855 7.291 1.00 80.69 392 THR A N 1
ATOM 2960 C CA . THR A 1 392 ? 19.694 -11.203 6.786 1.00 80.69 392 THR A CA 1
ATOM 2961 C C . THR A 1 392 ? 20.988 -11.768 7.368 1.00 80.69 392 THR A C 1
ATOM 2963 O O . THR A 1 392 ? 21.306 -12.928 7.156 1.00 80.69 392 THR A O 1
ATOM 2966 N N . VAL A 1 393 ? 21.798 -10.954 8.053 1.00 82.25 393 VAL A N 1
ATOM 2967 C CA . VAL A 1 393 ? 23.024 -11.441 8.705 1.00 82.25 393 VAL A CA 1
ATOM 2968 C C . VAL A 1 393 ? 22.690 -11.995 10.082 1.00 82.25 393 VAL A C 1
ATOM 2970 O O . VAL A 1 393 ? 23.264 -12.992 10.509 1.00 82.25 393 VAL A O 1
ATOM 2973 N N . ARG A 1 394 ? 21.778 -11.328 10.795 1.00 83.88 394 ARG A N 1
ATOM 2974 C CA . ARG A 1 394 ? 21.367 -11.709 12.151 1.00 83.88 394 ARG A CA 1
ATOM 2975 C C . ARG A 1 394 ? 20.006 -12.400 12.199 1.00 83.88 394 ARG A C 1
ATOM 2977 O O . ARG A 1 394 ? 19.524 -12.634 13.302 1.00 83.88 394 ARG A O 1
ATOM 2984 N N . GLU A 1 395 ? 19.408 -12.679 11.039 1.00 85.38 395 GLU A N 1
ATOM 2985 C CA . GLU A 1 395 ? 18.107 -13.340 10.872 1.00 85.38 395 GLU A CA 1
ATOM 2986 C C . GLU A 1 395 ? 17.049 -12.768 11.828 1.00 85.38 395 GLU A C 1
ATOM 2988 O O . GLU A 1 395 ? 16.525 -13.444 12.718 1.00 85.38 395 GLU A O 1
ATOM 2993 N N . ARG A 1 396 ? 16.787 -11.462 11.698 1.00 89.44 396 ARG A N 1
ATOM 2994 C CA . ARG A 1 396 ? 15.850 -10.732 12.568 1.00 89.44 396 ARG A CA 1
ATOM 2995 C C . ARG A 1 396 ? 15.124 -9.604 11.842 1.00 89.44 396 ARG A C 1
ATOM 2997 O O . ARG A 1 396 ? 15.668 -8.986 10.923 1.00 89.44 396 ARG A O 1
ATOM 3004 N N . LEU A 1 397 ? 13.914 -9.291 12.298 1.00 91.06 397 LEU A N 1
ATOM 3005 C CA . LEU A 1 397 ? 13.171 -8.122 11.843 1.00 91.06 397 LEU A CA 1
ATOM 3006 C C . LEU A 1 397 ? 13.833 -6.875 12.433 1.00 91.06 397 LEU A C 1
ATOM 3008 O O . LEU A 1 397 ? 13.981 -6.766 13.649 1.00 91.06 397 LEU A O 1
ATOM 3012 N N . THR A 1 398 ? 14.227 -5.925 11.590 1.00 92.69 398 THR A N 1
ATOM 3013 C CA . THR A 1 398 ? 14.793 -4.655 12.049 1.00 92.69 398 THR A CA 1
ATOM 3014 C C . THR A 1 398 ? 13.905 -3.490 11.653 1.00 92.69 398 THR A C 1
ATOM 3016 O O . THR A 1 398 ? 13.476 -3.392 10.507 1.00 92.69 398 THR A O 1
ATOM 3019 N N . VAL A 1 399 ? 13.658 -2.582 12.597 1.00 94.00 399 VAL A N 1
ATOM 3020 C CA . VAL A 1 399 ? 12.972 -1.314 12.342 1.00 94.00 399 VAL A CA 1
ATOM 3021 C C . VAL A 1 399 ? 13.936 -0.170 12.594 1.00 94.00 399 VAL A C 1
ATOM 3023 O O . VAL A 1 399 ? 14.389 0.022 13.722 1.00 94.00 399 VAL A O 1
ATOM 3026 N N . ALA A 1 400 ? 14.258 0.595 11.554 1.00 93.94 400 ALA A N 1
ATOM 3027 C CA . ALA A 1 400 ? 14.958 1.858 11.733 1.00 93.94 400 ALA A CA 1
ATOM 3028 C C . ALA A 1 400 ? 13.941 2.985 11.925 1.00 93.94 400 ALA A C 1
ATOM 3030 O O . ALA A 1 400 ? 12.959 3.070 11.187 1.00 93.94 400 ALA A O 1
ATOM 3031 N N . VAL A 1 401 ? 14.150 3.826 12.934 1.00 93.44 401 VAL A N 1
ATOM 3032 C CA . VAL A 1 401 ? 13.163 4.818 13.380 1.00 93.44 401 VAL A CA 1
ATOM 3033 C C . VAL A 1 401 ? 13.838 6.157 13.649 1.00 93.44 401 VAL A C 1
ATOM 3035 O O . VAL A 1 401 ? 14.813 6.216 14.394 1.00 93.44 401 VAL A O 1
ATOM 3038 N N . GLU A 1 402 ? 13.340 7.241 13.046 1.00 92.56 402 GLU A N 1
ATOM 3039 C CA . GLU A 1 402 ? 13.831 8.583 13.380 1.00 92.56 402 GLU A CA 1
ATOM 3040 C C . GLU A 1 402 ? 13.289 9.010 14.744 1.00 92.56 402 GLU A C 1
ATOM 3042 O O . GLU A 1 402 ? 12.079 8.993 14.979 1.00 92.56 402 GLU A O 1
ATOM 3047 N N . ILE A 1 403 ? 14.180 9.447 15.628 1.00 93.06 403 ILE A N 1
ATOM 3048 C CA . ILE A 1 403 ? 13.834 9.902 16.974 1.00 93.06 403 ILE A CA 1
ATOM 3049 C C . ILE A 1 403 ? 13.505 11.394 16.951 1.00 93.06 403 ILE A C 1
ATOM 3051 O O . ILE A 1 403 ? 14.220 12.203 16.353 1.00 93.06 403 ILE A O 1
ATOM 3055 N N . ALA A 1 404 ? 12.396 11.780 17.581 1.00 90.38 404 ALA A N 1
ATOM 3056 C CA . ALA A 1 404 ? 11.979 13.171 17.663 1.00 90.38 404 ALA A CA 1
ATOM 3057 C C . ALA A 1 404 ? 12.968 13.989 18.517 1.00 90.38 404 ALA A C 1
ATOM 3059 O O . ALA A 1 404 ? 13.446 13.494 19.540 1.00 90.38 404 ALA A O 1
ATOM 3060 N N . PRO A 1 405 ? 13.261 15.253 18.146 1.00 88.62 405 PRO A N 1
ATOM 3061 C CA . PRO A 1 405 ? 14.116 16.120 18.953 1.00 88.62 405 PRO A CA 1
ATOM 3062 C C . PRO A 1 405 ? 13.654 16.176 20.415 1.00 88.62 405 PRO A C 1
ATOM 3064 O O . PRO A 1 405 ? 12.473 16.396 20.682 1.00 88.62 405 PRO A O 1
ATOM 3067 N N . GLY A 1 406 ? 14.584 15.973 21.351 1.00 89.50 406 GLY A N 1
ATOM 3068 C CA . GLY A 1 406 ? 14.305 15.978 22.793 1.00 89.50 406 GLY A CA 1
ATOM 3069 C C . GLY A 1 406 ? 13.732 14.673 23.360 1.00 89.50 406 GLY A C 1
ATOM 3070 O O . GLY A 1 406 ? 13.479 14.614 24.557 1.00 89.50 406 GLY A O 1
ATOM 3071 N N . SER A 1 407 ? 13.536 13.637 22.539 1.00 92.19 407 SER A N 1
ATOM 3072 C CA . SER A 1 407 ? 13.180 12.292 23.015 1.00 92.19 407 SER A CA 1
ATOM 3073 C C . SER A 1 407 ? 14.432 11.459 23.290 1.00 92.19 407 SER A C 1
ATOM 3075 O O . SER A 1 407 ? 15.431 11.602 22.587 1.00 92.19 407 SER A O 1
ATOM 3077 N N . ASP A 1 408 ? 14.367 10.579 24.290 1.00 93.81 408 ASP A N 1
ATOM 3078 C CA . ASP A 1 408 ? 15.430 9.616 24.597 1.00 93.81 408 ASP A CA 1
ATOM 3079 C C . ASP A 1 408 ? 15.409 8.450 23.581 1.00 93.81 408 ASP A C 1
ATOM 3081 O O . ASP A 1 408 ? 14.414 7.714 23.532 1.00 93.81 408 ASP A O 1
ATOM 3085 N N . PRO A 1 409 ? 16.467 8.268 22.761 1.00 93.56 409 PRO A N 1
ATOM 3086 C CA . PRO A 1 409 ? 16.531 7.203 21.762 1.00 93.56 409 PRO A CA 1
ATOM 3087 C C . PRO A 1 409 ? 16.337 5.797 22.332 1.00 93.56 409 PRO A C 1
ATOM 3089 O O . PRO A 1 409 ? 15.657 4.989 21.698 1.00 93.56 409 PRO A O 1
ATOM 3092 N N . ASP A 1 410 ? 16.889 5.509 23.513 1.00 94.56 410 ASP A N 1
ATOM 3093 C CA . ASP A 1 410 ? 16.833 4.168 24.106 1.00 94.56 410 ASP A CA 1
ATOM 3094 C C . ASP A 1 410 ? 15.431 3.865 24.638 1.00 94.56 410 ASP A C 1
ATOM 3096 O O . ASP A 1 410 ? 14.900 2.768 24.432 1.00 94.56 410 ASP A O 1
ATOM 3100 N N . HIS A 1 411 ? 14.780 4.862 25.245 1.00 94.44 411 HIS A N 1
ATOM 3101 C CA . HIS A 1 411 ? 13.385 4.759 25.662 1.00 94.44 411 HIS A CA 1
ATOM 3102 C C . HIS A 1 411 ? 12.453 4.482 24.475 1.00 94.44 411 HIS A C 1
ATOM 3104 O O . HIS A 1 411 ? 11.648 3.546 24.522 1.00 94.44 411 HIS A O 1
ATOM 3110 N N . VAL A 1 412 ? 12.582 5.260 23.393 1.00 94.44 412 VAL A N 1
ATOM 3111 C CA . VAL A 1 412 ? 11.760 5.084 22.186 1.00 94.44 412 VAL A CA 1
ATOM 3112 C C . VAL A 1 412 ? 12.040 3.726 21.545 1.00 94.44 412 VAL A C 1
ATOM 3114 O O . VAL A 1 412 ? 11.102 2.993 21.236 1.00 94.44 412 VAL A O 1
ATOM 3117 N N . ALA A 1 413 ? 13.309 3.334 21.399 1.00 95.00 413 ALA A N 1
ATOM 3118 C CA . ALA A 1 413 ? 13.673 2.036 20.838 1.00 95.00 413 ALA A CA 1
ATOM 3119 C C . ALA A 1 413 ? 13.105 0.866 21.661 1.00 95.00 413 ALA A C 1
ATOM 3121 O O . ALA A 1 413 ? 12.559 -0.083 21.092 1.00 95.00 413 ALA A O 1
ATOM 3122 N N . GLY A 1 414 ? 13.158 0.954 22.994 1.00 95.31 414 GLY A N 1
ATOM 3123 C CA . GLY A 1 414 ? 12.565 -0.032 23.896 1.00 95.31 414 GLY A CA 1
ATOM 3124 C C . GLY A 1 414 ? 11.040 -0.119 23.780 1.00 95.31 414 GLY A C 1
ATOM 3125 O O . GLY A 1 414 ? 10.479 -1.219 23.799 1.00 95.31 414 GLY A O 1
ATOM 3126 N N . GLN A 1 415 ? 10.359 1.019 23.611 1.00 95.62 415 GLN A N 1
ATOM 3127 C CA . GLN A 1 415 ? 8.911 1.064 23.390 1.00 95.62 415 GLN A CA 1
ATOM 3128 C C . GLN A 1 415 ? 8.518 0.436 22.047 1.00 95.62 415 GLN A C 1
ATOM 3130 O O . GLN A 1 415 ? 7.582 -0.368 21.996 1.00 95.62 415 GLN A O 1
ATOM 3135 N N . VAL A 1 416 ? 9.240 0.771 20.973 1.00 95.38 416 VAL A N 1
ATOM 3136 C CA . VAL A 1 416 ? 9.038 0.196 19.635 1.00 95.38 416 VAL A CA 1
ATOM 3137 C C . VAL A 1 416 ? 9.237 -1.317 19.683 1.00 95.38 416 VAL A C 1
ATOM 3139 O O . VAL A 1 416 ? 8.350 -2.057 19.265 1.00 95.38 416 VAL A O 1
ATOM 3142 N N . HIS A 1 417 ? 10.346 -1.785 20.263 1.00 95.56 417 HIS A N 1
ATOM 3143 C CA . HIS A 1 417 ? 10.640 -3.211 20.401 1.00 95.56 417 HIS A CA 1
ATOM 3144 C C . HIS A 1 417 ? 9.499 -3.948 21.111 1.00 95.56 417 HIS A C 1
ATOM 3146 O O . HIS A 1 417 ? 8.963 -4.915 20.578 1.00 95.56 417 HIS A O 1
ATOM 3152 N N . ARG A 1 418 ? 9.075 -3.462 22.286 1.00 94.56 418 ARG A N 1
ATOM 3153 C CA . ARG A 1 418 ? 7.991 -4.083 23.061 1.00 94.56 418 ARG A CA 1
ATOM 3154 C C . ARG A 1 418 ? 6.684 -4.143 22.271 1.00 94.56 418 ARG A C 1
ATOM 3156 O O . ARG A 1 418 ? 6.072 -5.202 22.189 1.00 94.56 418 ARG A O 1
ATOM 3163 N N . THR A 1 419 ? 6.307 -3.030 21.641 1.00 93.88 419 THR A N 1
ATOM 3164 C CA . THR A 1 419 ? 5.073 -2.928 20.849 1.00 93.88 419 THR A CA 1
ATOM 3165 C C . THR A 1 419 ? 5.072 -3.923 19.692 1.00 93.88 419 THR A C 1
ATOM 3167 O O . THR A 1 419 ? 4.077 -4.610 19.473 1.00 93.88 419 THR A O 1
ATOM 3170 N N . ILE A 1 420 ? 6.184 -4.031 18.960 1.00 93.31 420 ILE A N 1
ATOM 3171 C CA . ILE A 1 420 ? 6.304 -4.965 17.837 1.00 93.31 420 ILE A CA 1
ATOM 3172 C C . ILE A 1 420 ? 6.251 -6.408 18.341 1.00 93.31 420 ILE A C 1
ATOM 3174 O O . ILE A 1 420 ? 5.497 -7.201 17.782 1.00 93.31 420 ILE A O 1
ATOM 3178 N N . CYS A 1 421 ? 6.981 -6.750 19.403 1.00 91.50 421 CYS A N 1
ATOM 3179 C CA . CYS A 1 421 ? 6.978 -8.114 19.926 1.00 91.50 421 CYS A CA 1
ATOM 3180 C C . CYS A 1 421 ? 5.585 -8.551 20.401 1.00 91.50 421 CYS A C 1
ATOM 3182 O O . CYS A 1 421 ? 5.138 -9.648 20.071 1.00 91.50 421 CYS A O 1
ATOM 3184 N N . GLU A 1 422 ? 4.865 -7.680 21.113 1.00 90.38 422 GLU A N 1
ATOM 3185 C CA . GLU A 1 422 ? 3.508 -7.954 21.605 1.00 90.38 422 GLU A CA 1
ATOM 3186 C C . GLU A 1 422 ? 2.482 -8.072 20.469 1.00 90.38 422 GLU A C 1
ATOM 3188 O O . GLU A 1 422 ? 1.630 -8.959 20.484 1.00 90.38 422 GLU A O 1
ATOM 3193 N N . ARG A 1 423 ? 2.548 -7.181 19.472 1.00 89.56 423 ARG A N 1
ATOM 3194 C CA . ARG A 1 423 ? 1.523 -7.071 18.420 1.00 89.56 423 ARG A CA 1
ATOM 3195 C C . ARG A 1 423 ? 1.796 -7.970 17.218 1.00 89.56 423 ARG A C 1
ATOM 3197 O O . ARG A 1 423 ? 0.852 -8.453 16.600 1.00 89.56 423 ARG A O 1
ATOM 3204 N N . LEU A 1 424 ? 3.054 -8.197 16.852 1.00 88.56 424 LEU A N 1
ATOM 3205 C CA . LEU A 1 424 ? 3.420 -9.130 15.778 1.00 88.56 424 LEU A CA 1
ATOM 3206 C C . LEU A 1 424 ? 3.670 -10.545 16.304 1.00 88.56 424 LEU A C 1
ATOM 3208 O O . LEU A 1 424 ? 3.733 -11.483 15.516 1.00 88.56 424 LEU A O 1
ATOM 3212 N N . GLY A 1 425 ? 3.796 -10.714 17.623 1.00 84.12 425 GLY A N 1
ATOM 3213 C CA . GLY A 1 425 ? 3.972 -12.019 18.240 1.00 84.12 425 GLY A CA 1
ATOM 3214 C C . GLY A 1 425 ? 5.302 -12.689 17.891 1.00 84.12 425 GLY A C 1
ATOM 3215 O O . GLY A 1 425 ? 5.333 -13.917 17.829 1.00 84.12 425 GLY A O 1
ATOM 3216 N N . THR A 1 426 ? 6.357 -11.901 17.657 1.00 84.31 426 THR A N 1
ATOM 3217 C CA . THR A 1 426 ? 7.726 -12.355 17.356 1.00 84.31 426 THR A CA 1
ATOM 3218 C C . THR A 1 426 ? 8.708 -11.817 18.396 1.00 84.31 426 THR A C 1
ATOM 3220 O O . THR A 1 426 ? 8.523 -10.719 18.911 1.00 84.31 426 THR A O 1
ATOM 3223 N N . ALA A 1 427 ? 9.751 -12.580 18.725 1.00 82.00 427 ALA A N 1
ATOM 3224 C CA . ALA A 1 427 ? 10.795 -12.159 19.666 1.00 82.00 427 ALA A CA 1
ATOM 3225 C C . ALA A 1 427 ? 12.061 -11.630 18.965 1.00 82.00 427 ALA A C 1
ATOM 3227 O O . ALA A 1 427 ? 12.917 -11.017 19.600 1.00 82.00 427 ALA A O 1
ATOM 3228 N N . SER A 1 428 ? 12.193 -11.856 17.657 1.00 86.06 428 SER A N 1
ATOM 3229 C CA . SER A 1 428 ? 13.404 -11.556 16.888 1.00 86.06 428 SER A CA 1
ATOM 3230 C C . SER A 1 428 ? 13.328 -10.166 16.264 1.00 86.06 428 SER A C 1
ATOM 3232 O O . SER A 1 428 ? 13.313 -10.027 15.040 1.00 86.06 428 SER A O 1
ATOM 3234 N N . VAL A 1 429 ? 13.274 -9.135 17.111 1.00 91.69 429 VAL A N 1
ATOM 3235 C CA . VAL A 1 429 ? 13.147 -7.733 16.692 1.00 91.69 429 VAL A CA 1
ATOM 3236 C C . VAL A 1 429 ? 14.359 -6.924 17.135 1.00 91.69 429 VAL A C 1
ATOM 3238 O O . VAL A 1 429 ? 14.841 -7.038 18.257 1.00 91.69 429 VAL A O 1
ATOM 3241 N N . HIS A 1 430 ? 14.846 -6.057 16.257 1.00 93.25 430 HIS A N 1
ATOM 3242 C CA . HIS A 1 430 ? 15.838 -5.048 16.588 1.00 93.25 430 HIS A CA 1
ATOM 3243 C C . HIS A 1 430 ? 15.348 -3.667 16.174 1.00 93.25 430 HIS A C 1
ATOM 3245 O O . HIS A 1 430 ? 14.783 -3.495 15.098 1.00 93.25 430 HIS A O 1
ATOM 3251 N N . VAL A 1 431 ? 15.607 -2.664 17.006 1.00 94.62 431 VAL A N 1
ATOM 3252 C CA . VAL A 1 431 ? 15.263 -1.277 16.695 1.00 94.62 431 VAL A CA 1
ATOM 3253 C C . VAL A 1 431 ? 16.544 -0.482 16.527 1.00 94.62 431 VAL A C 1
ATOM 3255 O O . VAL A 1 431 ? 17.423 -0.515 17.385 1.00 94.62 431 VAL A O 1
ATOM 3258 N N . HIS A 1 432 ? 16.665 0.202 15.395 1.00 93.56 432 HIS A N 1
ATOM 3259 C CA . HIS A 1 432 ? 17.800 1.054 15.079 1.00 93.56 432 HIS A CA 1
ATOM 3260 C C . HIS A 1 432 ? 17.372 2.527 15.166 1.00 93.56 432 HIS A C 1
ATOM 3262 O O . HIS A 1 432 ? 16.753 3.034 14.225 1.00 93.56 432 HIS A O 1
ATOM 3268 N N . PRO A 1 433 ? 17.641 3.218 16.289 1.00 92.12 433 PRO A N 1
ATOM 3269 C CA . PRO A 1 433 ? 17.301 4.626 16.419 1.00 92.12 433 PRO A CA 1
ATOM 3270 C C . PRO A 1 433 ? 18.190 5.473 15.504 1.00 92.12 433 PRO A C 1
ATOM 3272 O O . PRO A 1 433 ? 19.408 5.301 15.458 1.00 92.12 433 PRO A O 1
ATOM 3275 N N . LEU A 1 434 ? 17.572 6.405 14.788 1.00 90.50 434 LEU A N 1
ATOM 3276 C CA . LEU A 1 434 ? 18.226 7.334 13.876 1.00 90.50 434 LEU A CA 1
ATOM 3277 C C . LEU A 1 434 ? 18.022 8.778 14.346 1.00 90.50 434 LEU A C 1
ATOM 3279 O O . LEU A 1 434 ? 16.952 9.113 14.864 1.00 90.50 434 LEU A O 1
ATOM 3283 N N . PRO A 1 435 ? 19.002 9.669 14.125 1.00 83.44 435 PRO A N 1
ATOM 3284 C CA . PRO A 1 435 ? 18.787 11.097 14.320 1.00 83.44 435 PRO A CA 1
ATOM 3285 C C . PRO A 1 435 ? 17.737 11.641 13.324 1.00 83.44 435 PRO A C 1
ATOM 3287 O O . PRO A 1 435 ? 17.478 11.011 12.290 1.00 83.44 435 PRO A O 1
ATOM 3290 N N . PRO A 1 436 ? 17.142 12.822 13.586 1.00 75.44 436 PRO A N 1
ATOM 3291 C CA . PRO A 1 436 ? 16.246 13.486 12.638 1.00 75.44 436 PRO A CA 1
ATOM 3292 C C . PRO A 1 436 ? 16.882 13.629 11.247 1.00 75.44 436 PRO A C 1
ATOM 3294 O O . PRO A 1 436 ? 18.052 13.993 11.143 1.00 75.44 436 PRO A O 1
ATOM 3297 N N . ALA A 1 437 ? 16.101 13.373 10.190 1.00 68.94 437 ALA A N 1
ATOM 3298 C CA . ALA A 1 437 ? 16.563 13.303 8.794 1.00 68.94 437 ALA A CA 1
ATOM 3299 C C . ALA A 1 437 ? 17.535 12.146 8.471 1.00 68.94 437 ALA A C 1
ATOM 3301 O O . ALA A 1 437 ? 18.144 12.139 7.402 1.00 68.94 437 ALA A O 1
ATOM 3302 N N . GLY A 1 438 ? 17.661 11.160 9.365 1.00 63.03 438 GLY A N 1
ATOM 3303 C CA . GLY A 1 438 ? 18.413 9.927 9.129 1.00 63.03 438 GLY A CA 1
ATOM 3304 C C . GLY A 1 438 ? 17.677 8.887 8.275 1.00 63.03 438 GLY A C 1
ATOM 3305 O O . GLY A 1 438 ? 18.312 7.957 7.785 1.00 63.03 438 GLY A O 1
ATOM 3306 N N . CYS A 1 439 ? 16.365 9.026 8.067 1.00 61.12 439 CYS A N 1
ATOM 3307 C CA . CYS A 1 439 ? 15.591 8.204 7.144 1.00 61.12 439 CYS A CA 1
ATOM 3308 C C . CYS A 1 439 ? 15.427 8.964 5.813 1.00 61.12 439 CYS A C 1
ATOM 3310 O O . CYS A 1 439 ? 14.902 10.084 5.805 1.00 61.12 439 CYS A O 1
ATOM 3312 N N . PRO A 1 440 ? 15.830 8.389 4.662 1.00 50.78 440 PRO A N 1
ATOM 3313 C CA . PRO A 1 440 ? 15.469 8.957 3.373 1.00 50.78 440 PRO A CA 1
ATOM 3314 C C . PRO A 1 440 ? 13.939 9.020 3.267 1.00 50.78 440 PRO A C 1
ATOM 3316 O O . PRO A 1 440 ? 13.229 8.196 3.853 1.00 50.78 440 PRO A O 1
ATOM 3319 N N . ALA A 1 441 ? 13.422 10.027 2.554 1.00 43.00 441 ALA A N 1
ATOM 3320 C CA . ALA A 1 441 ? 11.990 10.116 2.279 1.00 43.00 441 ALA A CA 1
ATOM 3321 C C . ALA A 1 441 ? 11.513 8.774 1.694 1.00 43.00 441 ALA A C 1
ATOM 3323 O O . ALA A 1 441 ? 12.220 8.235 0.838 1.00 43.00 441 ALA A O 1
ATOM 3324 N N . PRO A 1 442 ? 10.375 8.215 2.150 1.00 40.25 442 PRO A N 1
ATOM 3325 C CA . PRO A 1 442 ? 9.905 6.935 1.642 1.00 40.25 442 PRO A CA 1
ATOM 3326 C C . PRO A 1 442 ? 9.747 7.062 0.122 1.00 40.25 442 PRO A C 1
ATOM 3328 O O . PRO A 1 442 ? 8.998 7.937 -0.328 1.00 40.25 442 PRO A O 1
ATOM 3331 N N . PRO A 1 443 ? 10.470 6.275 -0.692 1.00 34.16 443 PRO A N 1
ATOM 3332 C CA . PRO A 1 443 ? 10.198 6.261 -2.111 1.00 34.16 443 PRO A CA 1
ATOM 3333 C C . PRO A 1 443 ? 8.796 5.678 -2.296 1.00 34.16 443 PRO A C 1
ATOM 3335 O O . PRO A 1 443 ? 8.427 4.698 -1.655 1.00 34.16 443 PRO A O 1
ATOM 3338 N N . VAL A 1 444 ? 8.023 6.257 -3.212 1.00 35.59 444 VAL A N 1
ATOM 3339 C CA . VAL A 1 444 ? 6.690 5.763 -3.612 1.00 35.59 444 VAL A CA 1
ATOM 3340 C C . VAL A 1 444 ? 6.782 4.370 -4.283 1.00 35.59 444 VAL A C 1
ATOM 3342 O O . VAL A 1 444 ? 5.781 3.770 -4.654 1.00 35.59 444 VAL A O 1
ATOM 3345 N N . ALA A 1 445 ? 7.988 3.807 -4.411 1.00 31.31 445 ALA A N 1
ATOM 3346 C CA . ALA A 1 445 ? 8.238 2.449 -4.859 1.00 31.31 445 ALA A CA 1
ATOM 3347 C C . ALA A 1 445 ? 9.489 1.866 -4.171 1.00 31.31 445 ALA A C 1
ATOM 3349 O O . ALA A 1 445 ? 10.571 2.450 -4.235 1.00 31.31 445 ALA A O 1
ATOM 3350 N N . SER A 1 446 ? 9.340 0.682 -3.566 1.00 35.28 446 SER A N 1
ATOM 3351 C CA . SER A 1 446 ? 10.402 -0.244 -3.131 1.00 35.28 446 SER A CA 1
ATOM 3352 C C . SER A 1 446 ? 11.429 0.301 -2.121 1.00 35.28 446 SER A C 1
ATOM 3354 O O . SER A 1 446 ? 12.524 0.727 -2.483 1.00 35.28 446 SER A O 1
ATOM 3356 N N . GLY A 1 447 ? 11.098 0.226 -0.828 1.00 35.41 447 GLY A N 1
ATOM 3357 C CA . GLY A 1 447 ? 11.972 0.653 0.277 1.00 35.41 447 GLY A CA 1
ATOM 3358 C C . GLY A 1 447 ? 12.916 -0.416 0.854 1.00 35.41 447 GLY A C 1
ATOM 3359 O O . GLY A 1 447 ? 13.880 -0.061 1.527 1.00 35.41 447 GLY A O 1
ATOM 3360 N N . SER A 1 448 ? 12.701 -1.712 0.599 1.00 40.19 448 SER A N 1
ATOM 3361 C CA . SER A 1 448 ? 13.442 -2.777 1.304 1.00 40.19 448 SER A CA 1
ATOM 3362 C C . SER A 1 448 ? 14.897 -2.949 0.835 1.00 40.19 448 SER A C 1
ATOM 3364 O O . SER A 1 448 ? 15.796 -3.129 1.655 1.00 40.19 448 SER A O 1
ATOM 3366 N N . ALA A 1 449 ? 15.167 -2.832 -0.470 1.00 36.69 449 ALA A N 1
ATOM 3367 C CA . ALA A 1 449 ? 16.493 -3.116 -1.033 1.00 36.69 449 ALA A CA 1
ATOM 3368 C C . ALA A 1 449 ? 17.567 -2.069 -0.669 1.00 36.69 449 ALA A C 1
ATOM 3370 O O . ALA A 1 449 ? 18.744 -2.409 -0.532 1.00 36.69 449 ALA A O 1
ATOM 3371 N N . ALA A 1 450 ? 17.180 -0.802 -0.479 1.00 36.53 450 ALA A N 1
ATOM 3372 C CA . ALA A 1 450 ? 18.119 0.281 -0.175 1.00 36.53 450 ALA A CA 1
ATOM 3373 C C . ALA A 1 450 ? 18.736 0.156 1.234 1.00 36.53 450 ALA A C 1
ATOM 3375 O O . ALA A 1 450 ? 19.911 0.473 1.427 1.00 36.53 450 ALA A O 1
ATOM 3376 N N . TRP A 1 451 ? 17.982 -0.365 2.210 1.00 45.72 451 TRP A N 1
ATOM 3377 C CA . TRP A 1 451 ? 18.436 -0.493 3.600 1.00 45.72 451 TRP A CA 1
ATOM 3378 C C . TRP A 1 451 ? 19.362 -1.688 3.834 1.00 45.72 451 TRP A C 1
ATOM 3380 O O . TRP A 1 451 ? 20.361 -1.539 4.537 1.00 45.72 451 TRP A O 1
ATOM 3390 N N . SER A 1 452 ? 19.127 -2.835 3.183 1.00 38.41 452 SER A N 1
ATOM 3391 C CA . SER A 1 452 ? 20.054 -3.980 3.257 1.00 38.41 452 SER A CA 1
ATOM 3392 C C . SER A 1 452 ? 21.447 -3.649 2.698 1.00 38.41 452 SER A C 1
ATOM 3394 O O . SER A 1 452 ? 22.444 -4.228 3.132 1.00 38.41 452 SER A O 1
ATOM 3396 N N . ALA A 1 453 ? 21.540 -2.703 1.756 1.00 30.47 453 ALA A N 1
ATOM 3397 C CA . ALA A 1 453 ? 22.813 -2.203 1.239 1.00 30.47 453 ALA A CA 1
ATOM 3398 C C . ALA A 1 453 ? 23.459 -1.153 2.165 1.00 30.47 453 ALA A C 1
ATOM 3400 O O . ALA A 1 453 ? 24.668 -1.214 2.394 1.00 30.47 453 ALA A O 1
ATOM 3401 N N . ALA A 1 454 ? 22.669 -0.226 2.723 1.00 36.19 454 ALA A N 1
ATOM 3402 C CA . ALA A 1 454 ? 23.152 0.859 3.584 1.00 36.19 454 ALA A CA 1
ATOM 3403 C C . ALA A 1 454 ? 23.564 0.407 5.000 1.00 36.19 454 ALA A C 1
ATOM 3405 O O . ALA A 1 454 ? 24.443 1.016 5.603 1.00 36.19 454 ALA A O 1
ATOM 3406 N N . ALA A 1 455 ? 22.979 -0.677 5.523 1.00 37.72 455 ALA A N 1
ATOM 3407 C CA . ALA A 1 455 ? 23.295 -1.226 6.846 1.00 37.72 455 ALA A CA 1
ATOM 3408 C C . ALA A 1 455 ? 24.599 -2.054 6.892 1.00 37.72 455 ALA A C 1
ATOM 3410 O O . ALA A 1 455 ? 24.949 -2.603 7.940 1.00 37.72 455 ALA A O 1
ATOM 3411 N N . ARG A 1 456 ? 25.345 -2.157 5.780 1.00 30.39 456 ARG A N 1
ATOM 3412 C CA . ARG A 1 456 ? 26.674 -2.782 5.784 1.00 30.39 456 ARG A CA 1
ATOM 3413 C C . ARG A 1 456 ? 27.647 -1.871 6.541 1.00 30.39 456 ARG A C 1
ATOM 3415 O O . ARG A 1 456 ? 27.823 -0.725 6.128 1.00 30.39 456 ARG A O 1
ATOM 3422 N N . PRO A 1 457 ? 28.322 -2.339 7.606 1.00 29.91 457 PRO A N 1
ATOM 3423 C CA . PRO A 1 457 ? 29.408 -1.566 8.187 1.00 29.91 457 PRO A CA 1
ATOM 3424 C C . PRO A 1 457 ? 30.463 -1.336 7.098 1.00 29.91 457 PRO A C 1
ATOM 3426 O O . PRO A 1 457 ? 30.976 -2.291 6.513 1.00 29.91 457 PRO A O 1
ATOM 3429 N N . GLY A 1 458 ? 30.748 -0.066 6.795 1.00 30.22 458 GLY A N 1
ATOM 3430 C CA . GLY A 1 458 ? 31.820 0.302 5.874 1.00 30.22 458 GLY A CA 1
ATOM 3431 C C . GLY A 1 458 ? 33.154 -0.313 6.318 1.00 30.22 458 GLY A C 1
ATOM 3432 O O . GLY A 1 458 ? 33.325 -0.615 7.507 1.00 30.22 458 GLY A O 1
ATOM 3433 N N . PRO A 1 459 ? 34.106 -0.528 5.391 1.00 26.28 459 PRO A N 1
ATOM 3434 C CA . PRO A 1 459 ? 35.405 -1.081 5.743 1.00 26.28 459 PRO A CA 1
ATOM 3435 C C . PRO A 1 459 ? 36.025 -0.212 6.837 1.00 26.28 459 PRO A C 1
ATOM 3437 O O . PRO A 1 459 ? 36.162 1.001 6.678 1.00 26.28 459 PRO A O 1
ATOM 3440 N N . ARG A 1 460 ? 36.364 -0.836 7.972 1.00 27.33 460 ARG A N 1
ATOM 3441 C CA . ARG A 1 460 ? 37.126 -0.187 9.040 1.00 27.33 460 ARG A CA 1
ATOM 3442 C C . ARG A 1 460 ? 38.400 0.378 8.415 1.00 27.33 460 ARG A C 1
ATOM 3444 O O . ARG A 1 460 ? 39.279 -0.385 8.026 1.00 27.33 460 ARG A O 1
ATOM 3451 N N . THR A 1 461 ? 38.496 1.700 8.315 1.00 27.77 461 THR A N 1
ATOM 3452 C CA . THR A 1 461 ? 39.753 2.392 8.017 1.00 27.77 461 THR A CA 1
ATOM 3453 C C . THR A 1 461 ? 40.805 1.927 9.027 1.00 27.77 461 THR A C 1
ATOM 3455 O O . THR A 1 461 ? 40.575 2.091 10.230 1.00 27.77 461 THR A O 1
ATOM 3458 N N . PRO A 1 462 ? 41.937 1.344 8.592 1.00 28.64 462 PRO A N 1
ATOM 3459 C CA . PRO A 1 462 ? 43.037 1.043 9.494 1.00 28.64 462 PRO A CA 1
ATOM 3460 C C . PRO A 1 462 ? 43.530 2.354 10.102 1.00 28.64 462 PRO A C 1
ATOM 3462 O O . PRO A 1 462 ? 43.726 3.345 9.395 1.00 28.64 462 PRO A O 1
ATOM 3465 N N . GLY A 1 463 ? 43.671 2.372 11.425 1.00 26.11 463 GLY A N 1
ATOM 3466 C CA . GLY A 1 463 ? 44.117 3.543 12.162 1.00 26.11 463 GLY A CA 1
ATOM 3467 C C . GLY A 1 463 ? 45.458 4.059 11.644 1.00 26.11 463 GLY A C 1
ATOM 3468 O O . GLY A 1 463 ? 46.364 3.287 11.336 1.00 26.11 463 GLY A O 1
ATOM 3469 N N . ARG A 1 464 ? 45.586 5.388 11.587 1.00 28.41 464 ARG A N 1
ATOM 3470 C CA . ARG A 1 464 ? 46.874 6.072 11.466 1.00 28.41 464 ARG A CA 1
ATOM 3471 C C . ARG A 1 464 ? 47.756 5.672 12.653 1.00 28.41 464 ARG A C 1
ATOM 3473 O O . ARG A 1 464 ? 47.662 6.269 13.721 1.00 28.41 464 ARG A O 1
ATOM 3480 N N . GLN A 1 465 ? 48.620 4.681 12.463 1.00 28.75 465 GLN A N 1
ATOM 3481 C CA . GLN A 1 465 ? 49.852 4.572 13.233 1.00 28.75 465 GLN A CA 1
ATOM 3482 C C . GLN A 1 465 ? 50.849 5.565 12.638 1.00 28.75 465 GLN A C 1
ATOM 3484 O O . GLN A 1 465 ? 51.202 5.492 11.463 1.00 28.75 465 GLN A O 1
ATOM 3489 N N . ALA A 1 466 ? 51.247 6.535 13.456 1.00 28.48 466 ALA A N 1
ATOM 3490 C CA . ALA A 1 466 ? 52.349 7.428 13.161 1.00 28.48 466 ALA A CA 1
ATOM 3491 C C . ALA A 1 466 ? 53.634 6.603 12.987 1.00 28.48 466 ALA A C 1
ATOM 3493 O O . ALA A 1 466 ? 54.051 5.894 13.904 1.00 28.48 466 ALA A O 1
ATOM 3494 N N . LEU A 1 467 ? 54.244 6.707 11.807 1.00 29.70 467 LEU A N 1
ATOM 3495 C CA . LEU A 1 467 ? 55.615 6.279 11.564 1.00 29.70 467 LEU A CA 1
ATOM 3496 C C . LEU A 1 467 ? 56.546 7.123 12.443 1.00 29.70 467 LEU A C 1
ATOM 3498 O O . LEU A 1 467 ? 56.558 8.352 12.360 1.00 29.70 467 LEU A O 1
ATOM 3502 N N . ARG A 1 468 ? 57.313 6.446 13.301 1.00 28.52 468 ARG A N 1
ATOM 3503 C CA . ARG A 1 468 ? 58.630 6.932 13.705 1.00 28.52 468 ARG A CA 1
ATOM 3504 C C . ARG A 1 468 ? 59.603 6.575 12.581 1.00 28.52 468 ARG A C 1
ATOM 3506 O O . ARG A 1 468 ? 59.654 5.408 12.199 1.00 28.52 468 ARG A O 1
ATOM 3513 N N . HIS A 1 469 ? 60.382 7.591 12.211 1.00 31.91 469 HIS A N 1
ATOM 3514 C CA . HIS A 1 469 ? 61.478 7.661 11.238 1.00 31.91 469 HIS A CA 1
ATOM 3515 C C . HIS A 1 469 ? 61.083 7.898 9.785 1.00 31.91 469 HIS A C 1
ATOM 3517 O O . HIS A 1 469 ? 60.391 7.048 9.188 1.00 31.91 469 HIS A O 1
#

InterPro domains:
  IPR000873 AMP-dependent synthetase/ligase domain [PF00501] (167-321)
  IPR042099 ANL, N-terminal domain [G3DSA:3.40.50.12780] (141-354)
  IPR045851 AMP-binding enzyme domain superfamily [G3DSA:3.30.300.30] (356-446)

Foldseek 3Di:
DPPPLQDQDKDKDKWFWAAWDADDDDPDTWTWTQIDDPQDGDIATADDPFCVRVVDDGGDIWMFIGGSNDTAWIDDDHGIGGHPPNPDVCVQVCVLVVLLVVQLVVVCCVVVVVVVPDDDDDDPPPCPPPVVVLNVVSVCLSCVQRPVVVVVVNGNVVSNVVSVVVSVVVVVVVVVVVCVVVVDLPNLQPAAPLVQQADEDELDFDDPVVLVVCLVSNVNNNDDQQRYWYAYFDVQLVTGFFTADRPDHKDKFWAQQQCCFQVQFGDGDDPPALRTDIWIFNHAGDPFKDWFFADPVGDTDDARGKGFIKIAGPSGDCADPPCVPRRVVQDDDRIGGPQWMWGHDPRTITTDAGNVQWEAAPNTTDHFVVLLVQLQPDPQFANSDKTWEAPPVQRAIEIETEGDPPDDQVVSQVVSLVSCCRRNVDNRYGYHYDYPVRGDDDPSDDDHPVVNVVPDDDPPDDDDDDDDD

Radius of gyration: 32.64 Å; chains: 1; bounding box: 85×70×88 Å

Organism: NCBI:txid1077946

Sequence (469 aa):
MPDTWREDCLGEIELDVVNTVVHDRGRNREYRAIVDSKRFHGKQDFGDPGPLLDTLQKGDKAVDSVWRGDIVALTKGTIRQKTSDEPPDKPQMIAAAGAGLGLLAVFSLAFGAARLATPRRPDPFTWRRSGKRLFLINLAATFGVGLPPVWLGVPWQLVAPAIVAIVLGVGFSLLNQRLAAAATSELTAELDLSRWRLALNGAEPVRAATVDAFSTRMTAAGVAPSTMYPVYGMAEATLAITFPTPGTAPRIVHLDRRHLSEDGLAVEMPSDHPLAKPLVSVGRPVLGIRLRLVDTAGATRGPGRLGEIQISGPAVTTGYYGAPAATAETFDGPWLRTGDLGLQLDGDLFVTGRRKEMISVNGQNHFPEDAESLTRVLPGVHRGRCVAYADTVRERLTVAVEIAPGSDPDHVAGQVHRTICERLGTASVHVHPLPPAGCPAPPVASGSAAWSAAARPGPRTPGRQALRH